Protein AF-0000000075200844 (afdb_homodimer)

pLDDT: mean 88.46, std 10.75, range [43.38, 98.56]

InterPro domains:
  IPR011008 Dimeric alpha-beta barrel [SSF54909] (92-188)

Sequence (386 aa):
MALLTQLVAKPDQVDAVVDIFLATYQRGHKIWMALKHTNSPSKFTVFDAADDRGHIPNEVLQSSPVTQSVKIMKSHSKVAIPNTEKTAGAPVGLVIFFKAKPGKADAVRELISTTIFSFIEEEEKTLLWFGLEYPDTPGLFGVLDFFTDEEGRKFHLAGKAAQAVRAVTDELLAEPADVADVDVVATKITVRVMALLTQLVAKPDQVDAVVDIFLATYQRGHKIWMALKHTNSPSKFTVFDAADDRGHIPNEVLQSSPVTQSVKIMKSHSKVAIPNTEKTAGAPVGLVIFFKAKPGKADAVRELISTTIFSFIEEEEKTLLWFGLEYPDTPGLFGVLDFFTDEEGRKFHLAGKAAQAVRAVTDELLAEPADVADVDVVATKITVRV

Nearest PDB structures (foldseek):
  3mcs-assembly1_A  TM=5.608E-01  e=1.249E-07  Fusobacterium nucleatum subsp. nucleatum ATCC 25586
  4dpo-assembly1_B  TM=8.762E-01  e=3.181E-04  Methanosarcina mazei Go1
  2omo-assembly4_E  TM=8.777E-01  e=7.807E-04  Nitrosomonas europaea
  2gff-assembly1_A  TM=8.403E-01  e=8.800E-04  Yersinia pestis
  8ecx-assembly1_B  TM=8.585E-01  e=1.382E-02  Pseudomonas aeruginosa

Structure (mmCIF, N/CA/C/O backbone):
data_AF-0000000075200844-model_v1
#
loop_
_entity.id
_entity.type
_entity.pdbx_description
1 polymer 'ABM domain-containing protein'
#
loop_
_atom_site.group_PDB
_atom_site.id
_atom_site.type_symbol
_atom_site.label_atom_id
_atom_site.label_alt_id
_atom_site.label_comp_id
_atom_site.label_asym_id
_atom_site.label_entity_id
_atom_site.label_seq_id
_atom_site.pdbx_PDB_ins_code
_atom_site.Cartn_x
_atom_site.Cartn_y
_atom_site.Cartn_z
_atom_site.occupancy
_atom_site.B_iso_or_equiv
_atom_site.auth_seq_id
_atom_site.auth_comp_id
_atom_site.auth_asym_id
_atom_site.auth_atom_id
_atom_site.pdbx_PDB_model_num
ATOM 1 N N . MET A 1 1 ? -5.301 -6.168 2.977 1 67.56 1 MET A N 1
ATOM 2 C CA . MET A 1 1 ? -4.668 -5.418 1.896 1 67.56 1 MET A CA 1
ATOM 3 C C . MET A 1 1 ? -3.154 -5.613 1.911 1 67.56 1 MET A C 1
ATOM 5 O O . MET A 1 1 ? -2.574 -5.926 2.953 1 67.56 1 MET A O 1
ATOM 9 N N . ALA A 1 2 ? -2.645 -5.77 0.598 1 77.31 2 ALA A N 1
ATOM 10 C CA . ALA A 1 2 ? -1.204 -5.965 0.452 1 77.31 2 ALA A CA 1
ATOM 11 C C . ALA A 1 2 ? -0.611 -4.961 -0.53 1 77.31 2 ALA A C 1
ATOM 13 O O . ALA A 1 2 ? -1.345 -4.219 -1.188 1 77.31 2 ALA A O 1
ATOM 14 N N . LEU A 1 3 ? 0.657 -4.777 -0.394 1 81.5 3 LEU A N 1
ATOM 15 C CA . LEU A 1 3 ? 1.402 -3.986 -1.368 1 81.5 3 LEU A CA 1
ATOM 16 C C . LEU A 1 3 ? 2.254 -4.883 -2.26 1 81.5 3 LEU A C 1
ATOM 18 O O . LEU A 1 3 ? 2.881 -5.828 -1.775 1 81.5 3 LEU A O 1
ATOM 22 N N . LEU A 1 4 ? 2.139 -4.691 -3.529 1 84.88 4 LEU A N 1
ATOM 23 C CA . LEU A 1 4 ? 3.062 -5.277 -4.496 1 84.88 4 LEU A CA 1
ATOM 24 C C . LEU A 1 4 ? 3.955 -4.207 -5.113 1 84.88 4 LEU A C 1
ATOM 26 O O . LEU A 1 4 ? 3.461 -3.264 -5.738 1 84.88 4 LEU A O 1
ATOM 30 N N . THR A 1 5 ? 5.309 -4.309 -4.906 1 85.94 5 THR A N 1
ATOM 31 C CA . THR A 1 5 ? 6.277 -3.336 -5.395 1 85.94 5 THR A CA 1
ATOM 32 C C . THR A 1 5 ? 7.199 -3.967 -6.434 1 85.94 5 THR A C 1
ATOM 34 O O . THR A 1 5 ? 7.73 -5.059 -6.223 1 85.94 5 THR A O 1
ATOM 37 N N . GLN A 1 6 ? 7.312 -3.367 -7.59 1 88.38 6 GLN A N 1
ATOM 38 C CA . GLN A 1 6 ? 8.297 -3.756 -8.594 1 88.38 6 GLN A CA 1
ATOM 39 C C . GLN A 1 6 ? 9.445 -2.752 -8.648 1 88.38 6 GLN A C 1
ATOM 41 O O . GLN A 1 6 ? 9.227 -1.543 -8.57 1 88.38 6 GLN A O 1
ATOM 46 N N . LEU A 1 7 ? 10.672 -3.303 -8.641 1 89.12 7 LEU A N 1
ATOM 47 C CA . LEU A 1 7 ? 11.836 -2.43 -8.703 1 89.12 7 LEU A CA 1
ATOM 48 C C . LEU A 1 7 ? 12.914 -3.025 -9.602 1 89.12 7 LEU A C 1
ATOM 50 O O . LEU A 1 7 ? 12.891 -4.223 -9.891 1 89.12 7 LEU A O 1
ATOM 54 N N . VAL A 1 8 ? 13.75 -2.131 -10.203 1 91.88 8 VAL A N 1
ATOM 55 C CA . VAL A 1 8 ? 14.875 -2.523 -11.047 1 91.88 8 VAL A CA 1
ATOM 56 C C . VAL A 1 8 ? 16.188 -1.998 -10.453 1 91.88 8 VAL A C 1
ATOM 58 O O . VAL A 1 8 ? 16.375 -0.786 -10.328 1 91.88 8 VAL A O 1
ATOM 61 N N . ALA A 1 9 ? 17.062 -2.904 -10.055 1 93.12 9 ALA A N 1
ATOM 62 C CA . ALA A 1 9 ? 18.391 -2.541 -9.57 1 93.12 9 ALA A CA 1
ATOM 63 C C . ALA A 1 9 ? 19.266 -2.025 -10.711 1 93.12 9 ALA A C 1
ATOM 65 O O . ALA A 1 9 ? 19.094 -2.436 -11.867 1 93.12 9 ALA A O 1
ATOM 66 N N . LYS A 1 10 ? 20.203 -1.173 -10.391 1 92.19 10 LYS A N 1
ATOM 67 C CA . LYS A 1 10 ? 21.281 -0.935 -11.328 1 92.19 10 LYS A CA 1
ATOM 68 C C . LYS A 1 10 ? 22.047 -2.227 -11.641 1 92.19 10 LYS A C 1
ATOM 70 O O . LYS A 1 10 ? 22.219 -3.072 -10.766 1 92.19 10 LYS A O 1
ATOM 75 N N . PRO A 1 11 ? 22.469 -2.365 -12.906 1 92.88 11 PRO A N 1
ATOM 76 C CA . PRO A 1 11 ? 23.078 -3.633 -13.305 1 92.88 11 PRO A CA 1
ATOM 77 C C . PRO A 1 11 ? 24.219 -4.051 -12.383 1 92.88 11 PRO A C 1
ATOM 79 O O . PRO A 1 11 ? 24.422 -5.246 -12.141 1 92.88 11 PRO A O 1
ATOM 82 N N . ASP A 1 12 ? 24.875 -3.092 -11.789 1 94.38 12 ASP A N 1
ATOM 83 C CA . ASP A 1 12 ? 26.047 -3.408 -10.953 1 94.38 12 ASP A CA 1
ATOM 84 C C . ASP A 1 12 ? 25.656 -3.457 -9.477 1 94.38 12 ASP A C 1
ATOM 86 O O . ASP A 1 12 ? 26.516 -3.648 -8.617 1 94.38 12 ASP A O 1
ATOM 90 N N . GLN A 1 13 ? 24.344 -3.297 -9.203 1 92.94 13 GLN A N 1
ATOM 91 C CA . GLN A 1 13 ? 23.922 -3.203 -7.809 1 92.94 13 GLN A CA 1
ATOM 92 C C . GLN A 1 13 ? 22.938 -4.316 -7.453 1 92.94 13 GLN A C 1
ATOM 94 O O . GLN A 1 13 ? 22.266 -4.25 -6.426 1 92.94 13 GLN A O 1
ATOM 99 N N . VAL A 1 14 ? 22.828 -5.336 -8.273 1 94.62 14 VAL A N 1
ATOM 100 C CA . VAL A 1 14 ? 21.875 -6.422 -8.055 1 94.62 14 VAL A CA 1
ATOM 101 C C . VAL A 1 14 ? 22.172 -7.113 -6.727 1 94.62 14 VAL A C 1
ATOM 103 O O . VAL A 1 14 ? 21.266 -7.328 -5.918 1 94.62 14 VAL A O 1
ATOM 106 N N . ASP A 1 15 ? 23.438 -7.438 -6.434 1 94.44 15 ASP A N 1
ATOM 107 C CA . ASP A 1 15 ? 23.812 -8.125 -5.203 1 94.44 15 ASP A CA 1
ATOM 108 C C . ASP A 1 15 ? 23.547 -7.25 -3.98 1 94.44 15 ASP A C 1
ATOM 110 O O . ASP A 1 15 ? 23.156 -7.758 -2.924 1 94.44 15 ASP A O 1
ATOM 114 N N . ALA A 1 16 ? 23.797 -5.992 -4.152 1 91.62 16 ALA A N 1
ATOM 115 C CA . ALA A 1 16 ? 23.516 -5.074 -3.053 1 91.62 16 ALA A CA 1
ATOM 116 C C . ALA A 1 16 ? 22.047 -5.09 -2.68 1 91.62 16 ALA A C 1
ATOM 118 O O . ALA A 1 16 ? 21.688 -5.086 -1.496 1 91.62 16 ALA A O 1
ATOM 119 N N . VAL A 1 17 ? 21.109 -5.113 -3.691 1 91.31 17 VAL A N 1
ATOM 120 C CA . VAL A 1 17 ? 19.672 -5.152 -3.461 1 91.31 17 VAL A CA 1
ATOM 121 C C . VAL A 1 17 ? 19.297 -6.461 -2.762 1 91.31 17 VAL A C 1
ATOM 123 O O . VAL A 1 17 ? 18.531 -6.457 -1.795 1 91.31 17 VAL A O 1
ATOM 126 N N . VAL A 1 18 ? 19.891 -7.562 -3.168 1 93.06 18 VAL A N 1
ATOM 127 C CA . VAL A 1 18 ? 19.641 -8.859 -2.549 1 93.06 18 VAL A CA 1
ATOM 128 C C . VAL A 1 18 ? 20.078 -8.828 -1.084 1 93.06 18 VAL A C 1
ATOM 130 O O . VAL A 1 18 ? 19.344 -9.289 -0.204 1 93.06 18 VAL A O 1
ATOM 133 N N . ASP A 1 19 ? 21.188 -8.234 -0.78 1 90.12 19 ASP A N 1
ATOM 134 C CA . ASP A 1 19 ? 21.719 -8.141 0.58 1 90.12 19 ASP A CA 1
ATOM 135 C C . ASP A 1 19 ? 20.766 -7.348 1.477 1 90.12 19 ASP A C 1
ATOM 137 O O . ASP A 1 19 ? 20.594 -7.68 2.65 1 90.12 19 ASP A O 1
ATOM 141 N N . ILE A 1 20 ? 20.234 -6.375 0.951 1 86.81 20 ILE A N 1
ATOM 142 C CA . ILE A 1 20 ? 19.312 -5.547 1.723 1 86.81 20 ILE A CA 1
ATOM 143 C C . ILE A 1 20 ? 18.078 -6.359 2.076 1 86.81 20 ILE A C 1
ATOM 145 O O . ILE A 1 20 ? 17.609 -6.32 3.215 1 86.81 20 ILE A O 1
ATOM 149 N N . PHE A 1 21 ? 17.469 -7.113 1.065 1 86.94 21 PHE A N 1
ATOM 150 C CA . PHE A 1 21 ? 16.328 -7.961 1.353 1 86.94 21 PHE A CA 1
ATOM 151 C C . PHE A 1 21 ? 16.656 -8.961 2.455 1 86.94 21 PHE A C 1
ATOM 153 O O . PHE A 1 21 ? 15.867 -9.133 3.396 1 86.94 21 PHE A O 1
ATOM 160 N N . LEU A 1 22 ? 17.828 -9.562 2.426 1 86.56 22 LEU A N 1
ATOM 161 C CA . LEU A 1 22 ? 18.219 -10.594 3.381 1 86.56 22 LEU A CA 1
ATOM 162 C C . LEU A 1 22 ? 18.422 -9.992 4.77 1 86.56 22 LEU A C 1
ATOM 164 O O . LEU A 1 22 ? 18.156 -10.648 5.777 1 86.56 22 LEU A O 1
ATOM 168 N N . ALA A 1 23 ? 18.812 -8.75 4.82 1 80.94 23 ALA A N 1
ATOM 169 C CA . ALA A 1 23 ? 19.062 -8.086 6.098 1 80.94 23 ALA A CA 1
ATOM 170 C C . ALA A 1 23 ? 17.766 -7.625 6.742 1 80.94 23 ALA A C 1
ATOM 172 O O . ALA A 1 23 ? 17.703 -7.41 7.953 1 80.94 23 ALA A O 1
ATOM 173 N N . THR A 1 24 ? 16.625 -7.574 5.938 1 75.44 24 THR A N 1
ATOM 174 C CA . THR A 1 24 ? 15.477 -6.852 6.465 1 75.44 24 THR A CA 1
ATOM 175 C C . THR A 1 24 ? 14.242 -7.746 6.48 1 75.44 24 THR A C 1
ATOM 177 O O . THR A 1 24 ? 13.219 -7.383 7.055 1 75.44 24 THR A O 1
ATOM 180 N N . TYR A 1 25 ? 14.211 -8.945 5.875 1 76.81 25 TYR A N 1
ATOM 181 C CA . TYR A 1 25 ? 13.008 -9.727 5.645 1 76.81 25 TYR A CA 1
ATOM 182 C C . TYR A 1 25 ? 12.383 -10.172 6.961 1 76.81 25 TYR A C 1
ATOM 184 O O . TYR A 1 25 ? 11.188 -10.461 7.027 1 76.81 25 TYR A O 1
ATOM 192 N N . GLN A 1 26 ? 13.047 -10.172 8.094 1 72.12 26 GLN A N 1
ATOM 193 C CA . GLN A 1 26 ? 12.539 -10.703 9.359 1 72.12 26 GLN A CA 1
ATOM 194 C C . GLN A 1 26 ? 11.875 -9.609 10.18 1 72.12 26 GLN A C 1
ATOM 196 O O . GLN A 1 26 ? 11.289 -9.883 11.234 1 72.12 26 GLN A O 1
ATOM 201 N N . ARG A 1 27 ? 11.828 -8.492 9.711 1 63.5 27 ARG A N 1
ATOM 202 C CA . ARG A 1 27 ? 11.367 -7.379 10.531 1 63.5 27 ARG A CA 1
ATOM 203 C C . ARG A 1 27 ? 9.867 -7.172 10.383 1 63.5 27 ARG A C 1
ATOM 205 O O . ARG A 1 27 ? 9.367 -7.004 9.266 1 63.5 27 ARG A O 1
ATOM 212 N N . GLY A 1 28 ? 9.195 -7.262 11.523 1 63.88 28 GLY A N 1
ATOM 213 C CA . GLY A 1 28 ? 7.859 -6.746 11.773 1 63.88 28 GLY A CA 1
ATOM 214 C C . GLY A 1 28 ? 6.863 -7.133 10.695 1 63.88 28 GLY A C 1
ATOM 215 O O . GLY A 1 28 ? 5.762 -6.578 10.633 1 63.88 28 GLY A O 1
ATOM 216 N N . HIS A 1 29 ? 7.191 -7.953 9.703 1 70.62 29 HIS A N 1
ATOM 217 C CA . HIS A 1 29 ? 6.258 -8.336 8.648 1 70.62 29 HIS A CA 1
ATOM 218 C C . HIS A 1 29 ? 5.445 -9.562 9.055 1 70.62 29 HIS A C 1
ATOM 220 O O . HIS A 1 29 ? 5.973 -10.484 9.695 1 70.62 29 HIS A O 1
ATOM 226 N N . LYS A 1 30 ? 4.215 -9.5 8.695 1 74.12 30 LYS A N 1
ATOM 227 C CA . LYS A 1 30 ? 3.422 -10.711 8.891 1 74.12 30 LYS A CA 1
ATOM 228 C C . LYS A 1 30 ? 3.561 -11.648 7.691 1 74.12 30 LYS A C 1
ATOM 230 O O . LYS A 1 30 ? 3.805 -12.852 7.859 1 74.12 30 LYS A O 1
ATOM 235 N N . ILE A 1 31 ? 3.365 -11.047 6.48 1 78.25 31 ILE A N 1
ATOM 236 C CA . ILE A 1 31 ? 3.67 -11.727 5.227 1 78.25 31 ILE A CA 1
ATOM 237 C C . ILE A 1 31 ? 4.543 -10.828 4.352 1 78.25 31 ILE A C 1
ATOM 239 O O . ILE A 1 31 ? 4.176 -9.688 4.062 1 78.25 31 ILE A O 1
ATOM 243 N N . TRP A 1 32 ? 5.707 -11.273 4.027 1 84.5 32 TRP A N 1
ATOM 244 C CA . TRP A 1 32 ? 6.656 -10.539 3.195 1 84.5 32 TRP A CA 1
ATOM 245 C C . TRP A 1 32 ? 7.445 -11.484 2.297 1 84.5 32 TRP A C 1
ATOM 247 O O . TRP A 1 32 ? 7.879 -12.547 2.74 1 84.5 32 TRP A O 1
ATOM 257 N N . MET A 1 33 ? 7.52 -11.086 0.945 1 88.5 33 MET A N 1
ATOM 258 C CA . MET A 1 33 ? 8.281 -11.875 -0.023 1 88.5 33 MET A CA 1
ATOM 259 C C . MET A 1 33 ? 9.07 -10.961 -0.96 1 88.5 33 MET A C 1
ATOM 261 O O . MET A 1 33 ? 8.523 -10 -1.505 1 88.5 33 MET A O 1
ATOM 265 N N . ALA A 1 34 ? 10.383 -11.258 -1.075 1 92.12 34 ALA A N 1
ATOM 266 C CA . ALA A 1 34 ? 11.227 -10.633 -2.096 1 92.12 34 ALA A CA 1
ATOM 267 C C . ALA A 1 34 ? 11.578 -11.625 -3.199 1 92.12 34 ALA A C 1
ATOM 269 O O . ALA A 1 34 ? 12.117 -12.703 -2.928 1 92.12 34 ALA A O 1
ATOM 270 N N . LEU A 1 35 ? 11.219 -11.258 -4.461 1 93.5 35 LEU A N 1
ATOM 271 C CA . LEU A 1 35 ? 11.32 -12.141 -5.617 1 93.5 35 LEU A CA 1
ATOM 272 C C . LEU A 1 35 ? 12.242 -11.555 -6.68 1 93.5 35 LEU A C 1
ATOM 274 O O . LEU A 1 35 ? 12.07 -10.398 -7.078 1 93.5 35 LEU A O 1
ATOM 278 N N . LYS A 1 36 ? 13.258 -12.336 -7.102 1 95.44 36 LYS A N 1
ATOM 279 C CA . LYS A 1 36 ? 14.133 -11.953 -8.211 1 95.44 36 LYS A CA 1
ATOM 280 C C . LYS A 1 36 ? 13.68 -12.594 -9.516 1 95.44 36 LYS A C 1
ATOM 282 O O . LYS A 1 36 ? 13.531 -13.812 -9.594 1 95.44 36 LYS A O 1
ATOM 287 N N . HIS A 1 37 ? 13.461 -11.758 -10.578 1 95 37 HIS A N 1
ATOM 288 C CA . HIS A 1 37 ? 13.047 -12.289 -11.867 1 95 37 HIS A CA 1
ATOM 289 C C . HIS A 1 37 ? 14.195 -13.008 -12.57 1 95 37 HIS A C 1
ATOM 291 O O . HIS A 1 37 ? 15.297 -12.461 -12.688 1 95 37 HIS A O 1
ATOM 297 N N . THR A 1 38 ? 13.922 -14.195 -13.039 1 91.94 38 THR A N 1
ATOM 298 C CA . THR A 1 38 ? 15 -15.008 -13.602 1 91.94 38 THR A CA 1
ATOM 299 C C . THR A 1 38 ? 15.297 -14.602 -15.039 1 91.94 38 THR A C 1
ATOM 301 O O . THR A 1 38 ? 16.422 -14.734 -15.508 1 91.94 38 THR A O 1
ATOM 304 N N . ASN A 1 39 ? 14.352 -14.023 -15.68 1 87.88 39 ASN A N 1
ATOM 305 C CA . ASN A 1 39 ? 14.547 -13.625 -17.078 1 87.88 39 ASN A CA 1
ATOM 306 C C . ASN A 1 39 ? 14.984 -12.164 -17.172 1 87.88 39 ASN A C 1
ATOM 308 O O . ASN A 1 39 ? 15.383 -11.703 -18.25 1 87.88 39 ASN A O 1
ATOM 312 N N . SER A 1 40 ? 14.891 -11.398 -16.156 1 88.69 40 SER A N 1
ATOM 313 C CA . SER A 1 40 ? 15.375 -10.031 -16 1 88.69 40 SER A CA 1
ATOM 314 C C . SER A 1 40 ? 16.094 -9.852 -14.664 1 88.69 40 SER A C 1
ATOM 316 O O . SER A 1 40 ? 15.516 -9.336 -13.711 1 88.69 40 SER A O 1
ATOM 318 N N . PRO A 1 41 ? 17.328 -10.195 -14.586 1 87.94 41 PRO A N 1
ATOM 319 C CA . PRO A 1 41 ? 17.984 -10.422 -13.297 1 87.94 41 PRO A CA 1
ATOM 320 C C . PRO A 1 41 ? 18.078 -9.156 -12.453 1 87.94 41 PRO A C 1
ATOM 322 O O . PRO A 1 41 ? 18.344 -9.227 -11.25 1 87.94 41 PRO A O 1
ATOM 325 N N . SER A 1 42 ? 17.875 -7.949 -13.055 1 92.88 42 SER A N 1
ATOM 326 C CA . SER A 1 42 ? 17.891 -6.73 -12.25 1 92.88 42 SER A CA 1
ATOM 327 C C . SER A 1 42 ? 16.516 -6.391 -11.719 1 92.88 42 SER A C 1
ATOM 329 O O . SER A 1 42 ? 16.359 -5.484 -10.891 1 92.88 42 SER A O 1
ATOM 331 N N . LYS A 1 43 ? 15.492 -7.129 -12.18 1 93.81 43 LYS A N 1
ATOM 332 C CA . LYS A 1 43 ? 14.117 -6.824 -11.805 1 93.81 43 LYS A CA 1
ATOM 333 C C . LYS A 1 43 ? 13.68 -7.645 -10.594 1 93.81 43 LYS A C 1
ATOM 335 O O . LYS A 1 43 ? 13.977 -8.836 -10.508 1 93.81 43 LYS A O 1
ATOM 340 N N . PHE A 1 44 ? 13.008 -6.961 -9.633 1 93.19 44 PHE A N 1
ATOM 341 C CA . PHE A 1 44 ? 12.492 -7.59 -8.422 1 93.19 44 PHE A CA 1
ATOM 342 C C . PHE A 1 44 ? 11.016 -7.262 -8.227 1 93.19 44 PHE A C 1
ATOM 344 O O . PHE A 1 44 ? 10.547 -6.207 -8.664 1 93.19 44 PHE A O 1
ATOM 351 N N . THR A 1 45 ? 10.242 -8.156 -7.594 1 92.25 45 THR A N 1
ATOM 352 C CA . THR A 1 45 ? 8.906 -7.953 -7.047 1 92.25 45 THR A CA 1
ATOM 353 C C . THR A 1 45 ? 8.898 -8.203 -5.543 1 92.25 45 THR A C 1
ATOM 355 O O . THR A 1 45 ? 9.438 -9.203 -5.07 1 92.25 45 THR A O 1
ATOM 358 N N . VAL A 1 46 ? 8.406 -7.297 -4.777 1 88.31 46 VAL A N 1
ATOM 359 C CA . VAL A 1 46 ? 8.234 -7.453 -3.338 1 88.31 46 VAL A CA 1
ATOM 360 C C . VAL A 1 46 ? 6.746 -7.461 -2.992 1 88.31 46 VAL A C 1
ATOM 362 O O . VAL A 1 46 ? 5.996 -6.578 -3.422 1 88.31 46 VAL A O 1
ATOM 365 N N . PHE A 1 47 ? 6.289 -8.508 -2.346 1 86.25 47 PHE A N 1
ATOM 366 C CA . PHE A 1 47 ? 4.938 -8.633 -1.816 1 86.25 47 PHE A CA 1
ATOM 367 C C . PHE A 1 47 ? 4.934 -8.469 -0.301 1 86.25 47 PHE A C 1
ATOM 369 O O . PHE A 1 47 ? 5.621 -9.203 0.412 1 86.25 47 PHE A O 1
ATOM 376 N N . ASP A 1 48 ? 4.211 -7.484 0.216 1 82.94 48 ASP A N 1
ATOM 377 C CA . ASP A 1 48 ? 4.137 -7.152 1.637 1 82.94 48 ASP A CA 1
ATOM 378 C C . ASP A 1 48 ? 2.684 -7.039 2.098 1 82.94 48 ASP A C 1
ATOM 380 O O . ASP A 1 48 ? 1.99 -6.086 1.747 1 82.94 48 ASP A O 1
ATOM 384 N N . ALA A 1 49 ? 2.223 -8.102 2.771 1 73.25 49 ALA A N 1
ATOM 385 C CA . ALA A 1 49 ? 0.837 -8.133 3.234 1 73.25 49 ALA A CA 1
ATOM 386 C C . ALA A 1 49 ? 0.765 -8.023 4.754 1 73.25 49 ALA A C 1
ATOM 388 O O . ALA A 1 49 ? 1.52 -8.688 5.469 1 73.25 49 ALA A O 1
ATOM 389 N N . ALA A 1 50 ? 0.332 -6.934 5.285 1 59.53 50 ALA A N 1
ATOM 390 C CA . ALA A 1 50 ? 0.066 -6.82 6.715 1 59.53 50 ALA A CA 1
ATOM 391 C C . ALA A 1 50 ? -1.107 -7.703 7.129 1 59.53 50 ALA A C 1
ATOM 393 O O . ALA A 1 50 ? -1.941 -8.07 6.293 1 59.53 50 ALA A O 1
ATOM 394 N N . ASP A 1 51 ? -0.895 -8.555 8.289 1 51 51 ASP A N 1
ATOM 395 C CA . ASP A 1 51 ? -2.088 -9.219 8.797 1 51 51 ASP A CA 1
ATOM 396 C C . ASP A 1 51 ? -3.346 -8.422 8.477 1 51 51 ASP A C 1
ATOM 398 O O . ASP A 1 51 ? -3.26 -7.293 7.984 1 51 51 ASP A O 1
ATOM 402 N N . ASP A 1 52 ? -4.406 -9.086 9.07 1 46.81 52 ASP A N 1
ATOM 403 C CA . ASP A 1 52 ? -5.762 -8.539 9.062 1 46.81 52 ASP A CA 1
ATOM 404 C C . ASP A 1 52 ? -5.754 -7.047 9.383 1 46.81 52 ASP A C 1
ATOM 406 O O . ASP A 1 52 ? -5.641 -6.656 10.547 1 46.81 52 ASP A O 1
ATOM 410 N N . ARG A 1 53 ? -4.953 -6.324 8.664 1 43.38 53 ARG A N 1
ATOM 411 C CA . ARG A 1 53 ? -5.332 -4.93 8.875 1 43.38 53 ARG A CA 1
ATOM 412 C C . ARG A 1 53 ? -6.82 -4.805 9.188 1 43.38 53 ARG A C 1
ATOM 414 O O . ARG A 1 53 ? -7.605 -5.691 8.844 1 43.38 53 ARG A O 1
ATOM 421 N N . GLY A 1 54 ? -7.012 -4.332 10.336 1 50.47 54 GLY A N 1
ATOM 422 C CA . GLY A 1 54 ? -8.406 -4 10.602 1 50.47 54 GLY A CA 1
ATOM 423 C C . GLY A 1 54 ? -9.258 -3.984 9.344 1 50.47 54 GLY A C 1
ATOM 424 O O . GLY A 1 54 ? -9.609 -2.916 8.844 1 50.47 54 GLY A O 1
ATOM 425 N N . HIS A 1 55 ? -9.117 -5.133 8.797 1 58.12 55 HIS A N 1
ATOM 426 C CA . HIS A 1 55 ? -10.062 -5.309 7.695 1 58.12 55 HIS A CA 1
ATOM 427 C C . HIS A 1 55 ? -11.453 -4.801 8.078 1 58.12 55 HIS A C 1
ATOM 429 O O . HIS A 1 55 ? -12.039 -5.262 9.062 1 58.12 55 HIS A O 1
ATOM 435 N N . ILE A 1 56 ? -11.609 -3.586 7.684 1 67.88 56 ILE A N 1
ATOM 436 C CA . ILE A 1 56 ? -13 -3.145 7.777 1 67.88 56 ILE A CA 1
ATOM 437 C C . ILE A 1 56 ? -13.859 -3.967 6.824 1 67.88 56 ILE A C 1
ATOM 439 O O . ILE A 1 56 ? -13.672 -3.928 5.605 1 67.88 56 ILE A O 1
ATOM 443 N N . PRO A 1 57 ? -14.68 -4.82 7.461 1 72.69 57 PRO A N 1
ATOM 444 C CA . PRO A 1 57 ? -15.531 -5.633 6.586 1 72.69 57 PRO A CA 1
ATOM 445 C C . PRO A 1 57 ? -16.344 -4.789 5.598 1 72.69 57 PRO A C 1
ATOM 447 O O . PRO A 1 57 ? -16.812 -3.709 5.949 1 72.69 57 PRO A O 1
ATOM 450 N N . ASN A 1 58 ? -16.562 -5.289 4.395 1 73.44 58 ASN A N 1
ATOM 451 C CA . ASN A 1 58 ? -17.312 -4.59 3.359 1 73.44 58 ASN A CA 1
ATOM 452 C C . ASN A 1 58 ? -18.766 -4.332 3.789 1 73.44 58 ASN A C 1
ATOM 454 O O . ASN A 1 58 ? -19.375 -3.367 3.338 1 73.44 58 ASN A O 1
ATOM 458 N N . GLU A 1 59 ? -19.266 -5.148 4.711 1 82 59 GLU A N 1
ATOM 459 C CA . GLU A 1 59 ? -20.656 -5.066 5.141 1 82 59 GLU A CA 1
ATOM 460 C C . GLU A 1 59 ? -20.938 -3.732 5.824 1 82 59 GLU A C 1
ATOM 462 O O . GLU A 1 59 ? -22.094 -3.283 5.859 1 82 59 GLU A O 1
ATOM 467 N N . VAL A 1 60 ? -19.875 -3.084 6.293 1 86.25 60 VAL A N 1
ATOM 468 C CA . VAL A 1 60 ? -20.109 -1.843 7.023 1 86.25 60 VAL A CA 1
ATOM 469 C C . VAL A 1 60 ? -19.766 -0.647 6.141 1 86.25 60 VAL A C 1
ATOM 471 O O . VAL A 1 60 ? -19.891 0.504 6.562 1 86.25 60 VAL A O 1
ATOM 474 N N . LEU A 1 61 ? -19.266 -0.905 4.965 1 85.56 61 LEU A N 1
ATOM 475 C CA . LEU A 1 61 ? -18.812 0.152 4.07 1 85.56 61 LEU A CA 1
ATOM 476 C C . LEU A 1 61 ? -19.828 0.408 2.961 1 85.56 61 LEU A C 1
ATOM 478 O O . LEU A 1 61 ? -20.531 -0.508 2.539 1 85.56 61 LEU A O 1
ATOM 482 N N . GLN A 1 62 ? -19.922 1.651 2.523 1 85.62 62 GLN A N 1
ATOM 483 C CA . GLN A 1 62 ? -20.797 2.043 1.416 1 85.62 62 GLN A CA 1
ATOM 484 C C . GLN A 1 62 ? -20.219 1.566 0.081 1 85.62 62 GLN A C 1
ATOM 486 O O . GLN A 1 62 ? -20.984 1.331 -0.868 1 85.62 62 GLN A O 1
ATOM 491 N N . SER A 1 63 ? -18.875 1.507 -0.039 1 78.88 63 SER A N 1
ATOM 492 C CA . SER A 1 63 ? -18.141 1.073 -1.215 1 78.88 63 SER A CA 1
ATOM 493 C C . SER A 1 63 ? -16.766 0.533 -0.831 1 78.88 63 SER A C 1
ATOM 495 O O . SER A 1 63 ? -16.312 0.72 0.301 1 78.88 63 SER A O 1
ATOM 497 N N . SER A 1 64 ? -16.125 -0.145 -1.737 1 74.62 64 SER A N 1
ATOM 498 C CA . SER A 1 64 ? -14.781 -0.65 -1.49 1 74.62 64 SER A CA 1
ATOM 499 C C . SER A 1 64 ? -13.805 0.488 -1.198 1 74.62 64 SER A C 1
ATOM 501 O O . SER A 1 64 ? -13.852 1.533 -1.851 1 74.62 64 SER A O 1
ATOM 503 N N . PRO A 1 65 ? -12.977 0.311 -0.143 1 77.94 65 PRO A N 1
ATOM 504 C CA . PRO A 1 65 ? -11.977 1.338 0.146 1 77.94 65 PRO A CA 1
ATOM 505 C C . PRO A 1 65 ? -11.047 1.607 -1.037 1 77.94 65 PRO A C 1
ATOM 507 O O . PRO A 1 65 ? -10.773 0.702 -1.829 1 77.94 65 PRO A O 1
ATOM 510 N N . VAL A 1 66 ? -10.664 2.848 -1.206 1 78.31 66 VAL A N 1
ATOM 511 C CA . VAL A 1 66 ? -9.656 3.244 -2.18 1 78.31 66 VAL A CA 1
ATOM 512 C C . VAL A 1 66 ? -8.305 3.412 -1.483 1 78.31 66 VAL A C 1
ATOM 514 O O . VAL A 1 66 ? -8.156 4.266 -0.607 1 78.31 66 VAL A O 1
ATOM 517 N N . THR A 1 67 ? -7.34 2.506 -1.787 1 80.81 67 THR A N 1
ATOM 518 C CA . THR A 1 67 ? -6.016 2.545 -1.18 1 80.81 67 THR A CA 1
ATOM 519 C C . THR A 1 67 ? -4.961 2.939 -2.209 1 80.81 67 THR A C 1
ATOM 521 O O . THR A 1 67 ? -4.977 2.451 -3.34 1 80.81 67 THR A O 1
ATOM 524 N N . GLN A 1 68 ? -4.09 3.908 -1.856 1 77.62 68 GLN A N 1
ATOM 525 C CA . GLN A 1 68 ? -2.977 4.344 -2.693 1 77.62 68 GLN A CA 1
ATOM 526 C C . GLN A 1 68 ? -1.65 4.238 -1.944 1 77.62 68 GLN A C 1
ATOM 528 O O . GLN A 1 68 ? -1.586 4.516 -0.745 1 77.62 68 GLN A O 1
ATOM 533 N N . SER A 1 69 ? -0.673 3.793 -2.709 1 77.69 69 SER A N 1
ATOM 534 C CA . SER A 1 69 ? 0.685 3.896 -2.186 1 77.69 69 SER A CA 1
ATOM 535 C C . SER A 1 69 ? 1.172 5.344 -2.195 1 77.69 69 SER A C 1
ATOM 537 O O . SER A 1 69 ? 0.916 6.082 -3.146 1 77.69 69 SER A O 1
ATOM 539 N N . VAL A 1 70 ? 1.87 5.695 -1.002 1 82.19 70 VAL A N 1
ATOM 540 C CA . VAL A 1 70 ? 2.398 7.051 -0.938 1 82.19 70 VAL A CA 1
ATOM 541 C C . VAL A 1 70 ? 3.855 7.02 -0.482 1 82.19 70 VAL A C 1
ATOM 543 O O . VAL A 1 70 ? 4.25 6.148 0.298 1 82.19 70 VAL A O 1
ATOM 546 N N . LYS A 1 71 ? 4.625 7.832 -1.079 1 81.12 71 LYS A N 1
ATOM 547 C CA . LYS A 1 71 ? 5.992 8.102 -0.648 1 81.12 71 LYS A CA 1
ATOM 548 C C . LYS A 1 71 ? 6.035 9.227 0.379 1 81.12 71 LYS A C 1
ATOM 550 O O . LYS A 1 71 ? 5.48 10.305 0.15 1 81.12 71 LYS A O 1
ATOM 555 N N . ILE A 1 72 ? 6.629 8.984 1.551 1 84.19 72 ILE A N 1
ATOM 556 C CA . ILE A 1 72 ? 6.895 10.055 2.504 1 84.19 72 ILE A CA 1
ATOM 557 C C . ILE A 1 72 ? 8.133 10.836 2.068 1 84.19 72 ILE A C 1
ATOM 559 O O . ILE A 1 72 ? 9.258 10.352 2.191 1 84.19 72 ILE A O 1
ATOM 563 N N . MET A 1 73 ? 7.879 12.062 1.557 1 86.44 73 MET A N 1
ATOM 564 C CA . MET A 1 73 ? 8.984 12.883 1.081 1 86.44 73 MET A CA 1
ATOM 565 C C . MET A 1 73 ? 9.719 13.539 2.248 1 86.44 73 MET A C 1
ATOM 567 O O . MET A 1 73 ? 10.945 13.695 2.205 1 86.44 73 MET A O 1
ATOM 571 N N . LYS A 1 74 ? 8.984 14.023 3.229 1 87 74 LYS A N 1
ATOM 572 C CA . LYS A 1 74 ? 9.445 14.695 4.445 1 87 74 LYS A CA 1
ATOM 573 C C . LYS A 1 74 ? 8.477 14.453 5.602 1 87 74 LYS A C 1
ATOM 575 O O . LYS A 1 74 ? 7.277 14.258 5.383 1 87 74 LYS A O 1
ATOM 580 N N . SER A 1 75 ? 9.086 14.398 6.812 1 89.69 75 SER A N 1
ATOM 581 C CA . SER A 1 75 ? 8.219 14.273 7.98 1 89.69 75 SER A CA 1
ATOM 582 C C . SER A 1 75 ? 8.766 15.07 9.156 1 89.69 75 SER A C 1
ATOM 584 O O . SER A 1 75 ? 9.945 15.43 9.18 1 89.69 75 SER A O 1
ATOM 586 N N . HIS A 1 76 ? 7.828 15.453 10.016 1 89.38 76 HIS A N 1
ATOM 587 C CA . HIS A 1 76 ? 8.094 16.156 11.258 1 89.38 76 HIS A CA 1
ATOM 588 C C . HIS A 1 76 ? 7.309 15.562 12.422 1 89.38 76 HIS A C 1
ATOM 590 O O . HIS A 1 76 ? 6.129 15.234 12.273 1 89.38 76 HIS A O 1
ATOM 596 N N . SER A 1 77 ? 8.039 15.367 13.586 1 89.06 77 SER A N 1
ATOM 597 C CA . SER A 1 77 ? 7.348 14.828 14.75 1 89.06 77 SER A CA 1
ATOM 598 C C . SER A 1 77 ? 7.91 15.406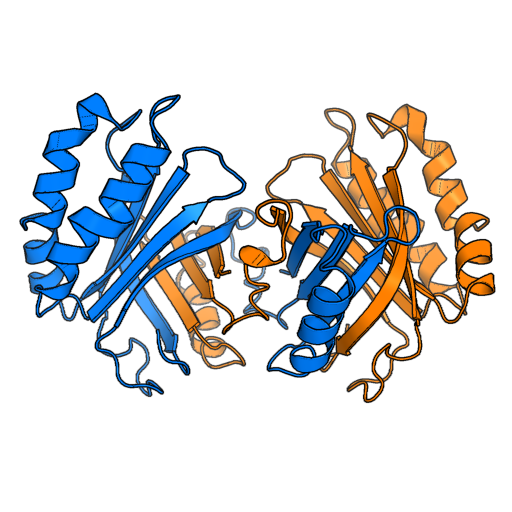 16.047 1 89.06 77 SER A C 1
ATOM 600 O O . SER A 1 77 ? 9.125 15.492 16.219 1 89.06 77 SER A O 1
ATOM 602 N N . LYS A 1 78 ? 6.984 15.797 16.906 1 86.31 78 LYS A N 1
ATOM 603 C CA . LYS A 1 78 ? 7.305 16.172 18.281 1 86.31 78 LYS A CA 1
ATOM 604 C C . LYS A 1 78 ? 6.711 15.172 19.266 1 86.31 78 LYS A C 1
ATOM 606 O O . LYS A 1 78 ? 6.672 15.43 20.469 1 86.31 78 LYS A O 1
ATOM 611 N N . VAL A 1 79 ? 6.203 14.094 18.672 1 82.25 79 VAL A N 1
ATOM 612 C CA . VAL A 1 79 ? 5.527 13.086 19.469 1 82.25 79 VAL A CA 1
ATOM 613 C C . VAL A 1 79 ? 6.562 12.172 20.125 1 82.25 79 VAL A C 1
ATOM 615 O O . VAL A 1 79 ? 7.559 11.805 19.5 1 82.25 79 VAL A O 1
ATOM 618 N N . ALA A 1 80 ? 6.219 11.789 21.406 1 76.75 80 ALA A N 1
ATOM 619 C CA . ALA A 1 80 ? 7.074 10.828 22.094 1 76.75 80 ALA A CA 1
ATOM 620 C C . ALA A 1 80 ? 6.992 9.453 21.453 1 76.75 80 ALA A C 1
ATOM 622 O O . ALA A 1 80 ? 5.914 9.016 21.031 1 76.75 80 ALA A O 1
ATOM 623 N N . ILE A 1 81 ? 8.062 8.773 21.344 1 72.81 81 ILE A N 1
ATOM 624 C CA . ILE A 1 81 ? 8.141 7.438 20.766 1 72.81 81 ILE A CA 1
ATOM 625 C C . ILE A 1 81 ? 8.625 6.449 21.828 1 72.81 81 ILE A C 1
ATOM 627 O O . ILE A 1 81 ? 9.68 6.648 22.438 1 72.81 81 ILE A O 1
ATOM 631 N N . PRO A 1 82 ? 7.953 5.398 22.062 1 72 82 PRO A N 1
ATOM 632 C CA . PRO A 1 82 ? 6.617 5.051 21.578 1 72 82 PRO A CA 1
ATOM 633 C C . PRO A 1 82 ? 5.516 5.883 22.234 1 72 82 PRO A C 1
ATOM 635 O O . PRO A 1 82 ? 5.672 6.328 23.375 1 72 82 PRO A O 1
ATOM 638 N N . ASN A 1 83 ? 4.48 6.145 21.312 1 75 83 ASN A N 1
ATOM 639 C CA . ASN A 1 83 ? 3.369 6.855 21.938 1 75 83 ASN A CA 1
ATOM 640 C C . ASN A 1 83 ? 2.488 5.914 22.75 1 75 83 ASN A C 1
ATOM 642 O O . ASN A 1 83 ? 2.332 4.742 22.391 1 75 83 ASN A O 1
ATOM 646 N N . 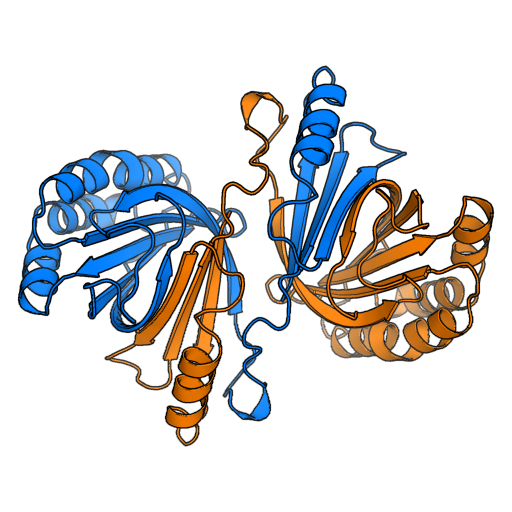THR A 1 84 ? 1.931 6.34 23.844 1 71.81 84 THR A N 1
ATOM 647 C CA . THR A 1 84 ? 1.11 5.512 24.719 1 71.81 84 THR A CA 1
ATOM 648 C C . THR A 1 84 ? -0.351 5.949 24.656 1 71.81 84 THR A C 1
ATOM 650 O O . THR A 1 84 ? -1.241 5.211 25.094 1 71.81 84 THR A O 1
ATOM 653 N N . GLU A 1 85 ? -0.55 7.105 24.094 1 81.75 85 GLU A N 1
ATOM 654 C CA . GLU A 1 85 ? -1.913 7.625 24.047 1 81.75 85 GLU A CA 1
ATOM 655 C C . GLU A 1 85 ? -2.551 7.387 22.688 1 81.75 85 GLU A C 1
ATOM 657 O O . GLU A 1 85 ? -1.858 7.363 21.672 1 81.75 85 GLU A O 1
ATOM 662 N N . LYS A 1 86 ? -3.854 7.348 22.688 1 86.94 86 LYS A N 1
ATOM 663 C CA . LYS A 1 86 ? -4.664 7.008 21.516 1 86.94 86 LYS A CA 1
ATOM 664 C C . LYS A 1 86 ? -4.426 7.996 20.375 1 86.94 86 LYS A C 1
ATOM 666 O O . LYS A 1 86 ? -4.449 7.613 19.203 1 86.94 86 LYS A O 1
ATOM 671 N N . THR A 1 87 ? -4.23 9.273 20.688 1 92.19 87 THR A N 1
ATOM 672 C CA . THR A 1 87 ? -4.074 10.266 19.625 1 92.19 87 THR A CA 1
ATOM 673 C C . THR A 1 87 ? -2.664 10.844 19.625 1 92.19 87 THR A C 1
ATOM 675 O O . THR A 1 87 ? -2.371 11.789 18.891 1 92.19 87 THR A O 1
ATOM 678 N N . ALA A 1 88 ? -1.792 10.367 20.5 1 87.62 88 ALA A N 1
ATOM 679 C CA . ALA A 1 88 ? -0.404 10.812 20.625 1 87.62 88 ALA A CA 1
ATOM 680 C C . ALA A 1 88 ? -0.325 12.312 20.875 1 87.62 88 ALA A C 1
ATOM 682 O O . ALA A 1 88 ? 0.573 12.984 20.359 1 87.62 88 ALA A O 1
ATOM 683 N N . GLY A 1 89 ? -1.351 12.906 21.547 1 91 89 GLY A N 1
ATOM 684 C CA . GLY A 1 89 ? -1.361 14.312 21.891 1 91 89 GLY A CA 1
ATOM 685 C C . GLY A 1 89 ? -1.855 15.203 20.766 1 91 89 GLY A C 1
ATOM 686 O O . GLY A 1 89 ? -1.882 16.438 20.906 1 91 89 GLY A O 1
ATOM 687 N N . ALA A 1 90 ? -2.24 14.656 19.625 1 94 90 ALA A N 1
ATOM 688 C CA . ALA A 1 90 ? -2.709 15.398 18.453 1 94 90 ALA A CA 1
ATOM 689 C C . ALA A 1 90 ? -4.078 14.906 18 1 94 90 ALA A C 1
ATOM 691 O O . ALA A 1 90 ? -4.184 14.164 17.016 1 94 90 ALA A O 1
ATOM 692 N N . PRO A 1 91 ? -5.195 15.398 18.578 1 96.19 91 PRO A N 1
ATOM 693 C CA . PRO A 1 91 ? -6.531 14.836 18.344 1 96.19 91 PRO A CA 1
ATOM 694 C C . PRO A 1 91 ? -7.18 15.359 17.062 1 96.19 91 PRO A C 1
ATOM 696 O O . PRO A 1 91 ? -8.195 14.82 16.625 1 96.19 91 PRO A O 1
ATOM 699 N N . VAL A 1 92 ? -6.641 16.422 16.453 1 97.5 92 VAL A N 1
ATOM 700 C CA . VAL A 1 92 ? -7.242 16.984 15.242 1 97.5 92 VAL A CA 1
ATOM 701 C C . VAL A 1 92 ? -6.176 17.141 14.156 1 97.5 92 VAL A C 1
ATOM 703 O O . VAL A 1 92 ? -4.984 17.219 14.461 1 97.5 92 VAL A O 1
ATOM 706 N N . GLY A 1 93 ? -6.68 17.141 12.883 1 97.75 93 GLY A N 1
ATOM 707 C CA . GLY A 1 93 ? -5.734 17.25 11.781 1 97.75 93 GLY A CA 1
ATOM 708 C C . GLY A 1 93 ? -6.375 17.703 10.484 1 97.75 93 GLY A C 1
ATOM 709 O O . GLY A 1 93 ? -7.512 18.172 10.484 1 97.75 93 GLY A O 1
ATOM 710 N N . LEU A 1 94 ? -5.57 17.703 9.469 1 97.25 94 LEU A N 1
ATOM 711 C CA . LEU A 1 94 ? -5.969 18 8.102 1 97.25 94 LEU A CA 1
ATOM 712 C C . LEU A 1 94 ? -5.465 16.906 7.148 1 97.25 94 LEU A C 1
ATOM 714 O O . LEU A 1 94 ? -4.352 16.406 7.312 1 97.25 94 LEU A O 1
ATOM 718 N N . VAL A 1 95 ? -6.332 16.531 6.203 1 96.25 95 VAL A N 1
ATOM 719 C CA . VAL A 1 95 ? -5.938 15.789 5.008 1 96.25 95 VAL A CA 1
ATOM 720 C C . VAL A 1 95 ? -6.027 16.703 3.783 1 96.25 95 VAL A C 1
ATOM 722 O O . VAL A 1 95 ? -7.094 17.234 3.479 1 96.25 95 VAL A O 1
ATOM 725 N N . ILE A 1 96 ? -4.883 16.891 3.066 1 96.62 96 ILE A N 1
ATOM 726 C CA . ILE A 1 96 ? -4.832 17.844 1.96 1 96.62 96 ILE A CA 1
ATOM 727 C C . ILE A 1 96 ? -4.293 17.141 0.711 1 96.62 96 ILE A C 1
ATOM 729 O O . ILE A 1 96 ? -3.328 16.375 0.786 1 96.62 96 ILE A O 1
ATOM 733 N N . PHE A 1 97 ? -4.941 17.391 -0.405 1 96.19 97 PHE A N 1
ATOM 734 C CA . PHE A 1 97 ? -4.473 16.891 -1.692 1 96.19 97 PHE A CA 1
ATOM 735 C C . PHE A 1 97 ? -4.125 18.047 -2.625 1 96.19 97 PHE A C 1
ATOM 737 O O . PHE A 1 97 ? -4.836 19.047 -2.672 1 96.19 97 PHE A O 1
ATOM 744 N N . PHE A 1 98 ? -2.971 17.875 -3.385 1 96.81 98 PHE A N 1
ATOM 745 C CA . PHE A 1 98 ? -2.502 18.828 -4.398 1 96.81 98 PHE A CA 1
ATOM 746 C C . PHE A 1 98 ? -2.395 18.141 -5.758 1 96.81 98 PHE A C 1
ATOM 748 O O . PHE A 1 98 ? -1.735 17.109 -5.891 1 96.81 98 PHE A O 1
ATOM 755 N N . LYS A 1 99 ? -3.035 18.734 -6.75 1 96.44 99 LYS A N 1
ATOM 756 C CA . LYS A 1 99 ? -2.867 18.297 -8.133 1 96.44 99 LYS A CA 1
ATOM 757 C C . LYS A 1 99 ? -2.051 19.297 -8.938 1 96.44 99 LYS A C 1
ATOM 759 O O . LYS A 1 99 ? -2.512 20.422 -9.188 1 96.44 99 LYS A O 1
ATOM 764 N N . ALA A 1 100 ? -0.883 18.844 -9.344 1 98.25 100 ALA A N 1
ATOM 765 C CA . ALA A 1 100 ? 0.012 19.719 -10.094 1 98.25 100 ALA A CA 1
ATOM 766 C C . ALA A 1 100 ? -0.48 19.906 -11.523 1 98.25 100 ALA A C 1
ATOM 768 O O . ALA A 1 100 ? -1.019 18.984 -12.133 1 98.25 100 ALA A O 1
ATOM 769 N N . LYS A 1 101 ? -0.292 21.062 -12.047 1 97.62 101 LYS A N 1
ATOM 770 C CA . LYS A 1 101 ? -0.439 21.25 -13.492 1 97.62 101 LYS A CA 1
ATOM 771 C C . LYS A 1 101 ? 0.563 20.406 -14.266 1 97.62 101 LYS A C 1
ATOM 773 O O . LYS A 1 101 ? 1.617 20.047 -13.734 1 97.62 101 LYS A O 1
ATOM 778 N N . PRO A 1 102 ? 0.116 20.125 -15.523 1 96.25 102 PRO A N 1
ATOM 779 C CA . PRO A 1 102 ? 1.095 19.406 -16.344 1 96.25 102 PRO A CA 1
ATOM 780 C C . PRO A 1 102 ? 2.463 20.094 -16.359 1 96.25 102 PRO A C 1
ATOM 782 O O . PRO A 1 102 ? 2.551 21.312 -16.547 1 96.25 102 PRO A O 1
ATOM 785 N N . GLY A 1 103 ? 3.539 19.297 -15.992 1 96.44 103 GLY A N 1
ATOM 786 C CA . GLY A 1 103 ? 4.906 19.797 -16.047 1 96.44 103 GLY A CA 1
ATOM 787 C C . GLY A 1 103 ? 5.336 20.484 -14.766 1 96.44 103 GLY A C 1
ATOM 788 O O . GLY A 1 103 ? 6.488 20.906 -14.641 1 96.44 103 GLY A O 1
ATOM 789 N N . LYS A 1 104 ? 4.461 20.531 -13.75 1 97.81 104 LYS A N 1
ATOM 790 C CA . LYS A 1 104 ? 4.758 21.312 -12.562 1 97.81 104 LYS A CA 1
ATOM 791 C C . LYS A 1 104 ? 4.988 20.422 -11.352 1 97.81 104 LYS A C 1
ATOM 793 O O . LYS A 1 104 ? 5.059 20.906 -10.219 1 97.81 104 LYS A O 1
ATOM 798 N N . ALA A 1 105 ? 5.156 19.172 -11.578 1 96.5 105 ALA A N 1
ATOM 799 C CA . ALA A 1 105 ? 5.309 18.234 -10.477 1 96.5 105 ALA A CA 1
ATOM 800 C C . ALA A 1 105 ? 6.555 18.547 -9.656 1 96.5 105 ALA A C 1
ATOM 802 O O . ALA A 1 105 ? 6.512 18.531 -8.422 1 96.5 105 ALA A O 1
ATOM 803 N N . ASP A 1 106 ? 7.648 18.844 -10.289 1 95.88 106 ASP A N 1
ATOM 804 C CA . ASP A 1 106 ? 8.891 19.141 -9.578 1 95.88 106 ASP A CA 1
ATOM 805 C C . ASP A 1 106 ? 8.75 20.359 -8.695 1 95.88 106 ASP A C 1
ATOM 807 O O . ASP A 1 106 ? 9.258 20.391 -7.57 1 95.88 106 ASP A O 1
ATOM 811 N N . ALA A 1 107 ? 8.102 21.281 -9.18 1 97.75 107 ALA A N 1
ATOM 812 C CA . ALA A 1 107 ? 7.902 22.516 -8.422 1 97.75 107 ALA A CA 1
ATOM 813 C C . ALA A 1 107 ? 7.031 22.266 -7.188 1 97.75 107 ALA A C 1
ATOM 815 O O . ALA A 1 107 ? 7.301 22.812 -6.113 1 97.75 107 ALA A O 1
ATOM 816 N N . VAL A 1 108 ? 6.012 21.469 -7.34 1 97.88 108 VAL A N 1
ATOM 817 C CA . VAL A 1 108 ? 5.133 21.156 -6.219 1 97.88 108 VAL A CA 1
ATOM 818 C C . VAL A 1 108 ? 5.891 20.328 -5.184 1 97.88 108 VAL A C 1
ATOM 820 O O . VAL A 1 108 ? 5.754 20.562 -3.979 1 97.88 108 VAL A O 1
ATOM 823 N N . ARG A 1 109 ? 6.695 19.469 -5.652 1 96.06 109 ARG A N 1
ATOM 824 C CA . ARG A 1 109 ? 7.543 18.672 -4.758 1 96.06 109 ARG A CA 1
ATOM 825 C C . ARG A 1 109 ? 8.43 19.578 -3.908 1 96.06 109 ARG A C 1
ATOM 827 O O . ARG A 1 109 ? 8.523 19.406 -2.693 1 96.06 109 ARG A O 1
ATOM 834 N N . GLU A 1 110 ? 9 20.516 -4.539 1 96.44 110 GLU A N 1
ATOM 835 C CA . GLU A 1 110 ? 9.875 21.453 -3.84 1 96.44 110 GLU A CA 1
ATOM 836 C C . GLU A 1 110 ? 9.094 22.328 -2.871 1 96.44 110 GLU A C 1
ATOM 838 O O . GLU A 1 110 ? 9.539 22.578 -1.754 1 96.44 110 GLU A O 1
ATOM 843 N N . LEU A 1 111 ? 7.965 22.781 -3.311 1 97.62 111 LEU A N 1
ATOM 844 C CA . LEU A 1 111 ? 7.102 23.562 -2.439 1 97.62 111 LEU A CA 1
ATOM 845 C C . LEU A 1 111 ? 6.828 22.828 -1.133 1 97.62 111 LEU A C 1
ATOM 847 O O . LEU A 1 111 ? 6.992 23.391 -0.049 1 97.62 111 LEU A O 1
ATOM 851 N N . ILE A 1 112 ? 6.48 21.594 -1.236 1 97.56 112 ILE A N 1
ATOM 852 C CA . ILE A 1 112 ? 6.066 20.812 -0.074 1 97.56 112 ILE A CA 1
ATOM 853 C C . ILE A 1 112 ? 7.289 20.438 0.763 1 97.56 112 ILE A C 1
ATOM 855 O O . ILE A 1 112 ? 7.316 20.688 1.973 1 97.56 112 ILE A O 1
ATOM 859 N N . SER A 1 113 ? 8.359 20 0.122 1 95.12 113 SER A N 1
ATOM 860 C CA . SER A 1 113 ? 9.477 19.391 0.827 1 95.12 113 SER A CA 1
ATOM 861 C C . SER A 1 113 ? 10.43 20.438 1.38 1 95.12 113 SER A C 1
ATOM 863 O O . SER A 1 113 ? 11.227 20.156 2.271 1 95.12 113 SER A O 1
ATOM 865 N N . THR A 1 114 ? 10.336 21.625 0.869 1 94.75 114 THR A N 1
ATOM 866 C CA . THR A 1 114 ? 11.297 22.656 1.279 1 94.75 114 THR A CA 1
ATOM 867 C C . THR A 1 114 ? 10.578 23.844 1.892 1 94.75 114 THR A C 1
ATOM 869 O O . THR A 1 114 ? 10.688 24.094 3.094 1 94.75 114 THR A O 1
ATOM 872 N N . THR A 1 115 ? 9.703 24.484 1.078 1 96.25 115 THR A N 1
ATOM 873 C CA . THR A 1 115 ? 9.094 25.734 1.522 1 96.25 115 THR A CA 1
ATOM 874 C C . THR A 1 115 ? 8.125 25.484 2.674 1 96.25 115 THR A C 1
ATOM 876 O O . THR A 1 115 ? 8.297 26.031 3.766 1 96.25 115 THR A O 1
ATOM 879 N N . ILE A 1 116 ? 7.211 24.672 2.469 1 96.62 116 ILE A N 1
ATOM 880 C CA . ILE A 1 116 ? 6.203 24.391 3.486 1 96.62 116 ILE A CA 1
ATOM 881 C C . ILE A 1 116 ? 6.867 23.766 4.711 1 96.62 116 ILE A C 1
ATOM 883 O O . ILE A 1 116 ? 6.617 24.188 5.844 1 96.62 116 ILE A O 1
ATOM 887 N N . PHE A 1 117 ? 7.715 22.828 4.473 1 95.44 117 PHE A N 1
ATOM 888 C CA . PHE A 1 117 ? 8.383 22.125 5.555 1 95.44 117 PHE A CA 1
ATOM 889 C C . PHE A 1 117 ? 9.117 23.094 6.469 1 95.44 117 PHE A C 1
ATOM 891 O O . PHE A 1 117 ? 9.078 22.953 7.691 1 95.44 117 PHE A O 1
ATOM 898 N N . SER A 1 118 ? 9.758 24.078 5.957 1 95.75 118 SER A N 1
ATOM 899 C CA . SER A 1 118 ? 10.523 25.016 6.762 1 95.75 118 SER A CA 1
ATOM 900 C C . SER A 1 118 ? 9.617 25.797 7.715 1 95.75 118 SER A C 1
ATOM 902 O O . SER A 1 118 ? 10.023 26.125 8.828 1 95.75 118 SER A O 1
ATOM 904 N N . PHE A 1 119 ? 8.398 26.016 7.32 1 96.31 119 PHE A N 1
ATOM 905 C CA . PHE A 1 119 ? 7.465 26.734 8.18 1 96.31 119 PHE A CA 1
ATOM 906 C C . PHE A 1 119 ? 6.898 25.812 9.25 1 96.31 119 PHE A C 1
ATOM 908 O O . PHE A 1 119 ? 6.652 26.234 10.383 1 96.31 119 PHE A O 1
ATOM 915 N N . ILE A 1 120 ? 6.707 24.547 8.945 1 95.19 120 IL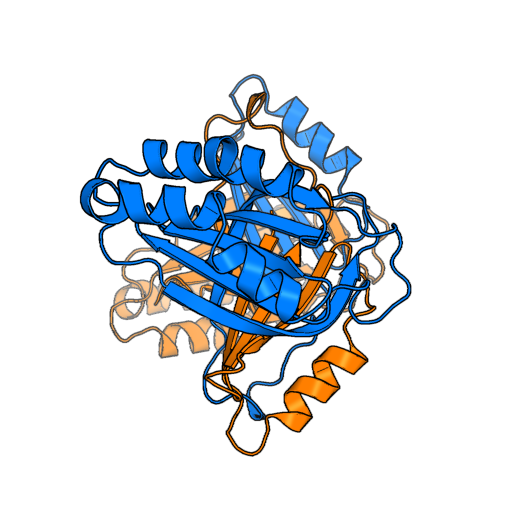E A N 1
ATOM 916 C CA . ILE A 1 120 ? 6.129 23.562 9.859 1 95.19 120 ILE A CA 1
ATOM 917 C C . ILE A 1 120 ? 7.031 23.391 11.078 1 95.19 120 ILE A C 1
ATOM 919 O O . ILE A 1 120 ? 6.551 23.297 12.211 1 95.19 120 ILE A O 1
ATOM 923 N N . GLU A 1 121 ? 8.305 23.438 10.859 1 91.25 121 GLU A N 1
ATOM 924 C CA . GLU A 1 121 ? 9.273 23.219 11.93 1 91.25 121 GLU A CA 1
ATOM 925 C C . GLU A 1 121 ? 9.188 24.328 12.984 1 91.25 121 GLU A C 1
ATOM 927 O O . GLU A 1 121 ? 9.523 24.109 14.148 1 91.25 121 GLU A O 1
ATOM 932 N N . GLU A 1 122 ? 8.617 25.406 12.625 1 92.94 122 GLU A N 1
ATOM 933 C CA . GLU A 1 122 ? 8.562 26.562 13.508 1 92.94 122 GLU A CA 1
ATOM 934 C C . GLU A 1 122 ? 7.23 26.625 14.258 1 92.94 122 GLU A C 1
ATOM 936 O O . GLU A 1 122 ? 7.07 27.406 15.188 1 92.94 122 GLU A O 1
ATOM 941 N N . GLU A 1 123 ? 6.301 25.797 13.867 1 94.69 123 GLU A N 1
ATOM 942 C CA . GLU A 1 123 ? 4.969 25.844 14.461 1 94.69 123 GLU A CA 1
ATOM 943 C C . GLU A 1 123 ? 4.898 24.984 15.727 1 94.69 123 GLU A C 1
ATOM 945 O O . GLU A 1 123 ? 5.102 23.781 15.672 1 94.69 123 GLU A O 1
ATOM 950 N N . GLU A 1 124 ? 4.523 25.625 16.797 1 93.25 124 GLU A N 1
ATOM 951 C CA . GLU A 1 124 ? 4.543 24.969 18.109 1 93.25 124 GLU A CA 1
ATOM 952 C C . GLU A 1 124 ? 3.424 23.938 18.219 1 93.25 124 GLU A C 1
ATOM 954 O O . GLU A 1 124 ? 3.621 22.844 18.781 1 93.25 124 GLU A O 1
ATOM 959 N N . LYS A 1 125 ? 2.293 24.188 17.625 1 95 125 LYS A N 1
ATOM 960 C CA . LYS A 1 125 ? 1.131 23.344 17.859 1 95 125 LYS A CA 1
ATOM 961 C C . LYS A 1 125 ? 0.955 22.312 16.75 1 95 125 LYS A C 1
ATOM 963 O O . LYS A 1 125 ? -0.007 21.531 16.75 1 95 125 LYS A O 1
ATOM 968 N N . THR A 1 126 ? 1.809 22.328 15.703 1 95.62 126 THR A N 1
ATOM 969 C CA . THR A 1 126 ? 1.883 21.25 14.734 1 95.62 126 THR A CA 1
ATOM 970 C C . THR A 1 126 ? 2.775 20.125 15.258 1 95.62 126 THR A C 1
ATOM 972 O O . THR A 1 126 ? 4.004 20.234 15.219 1 95.62 126 THR A O 1
ATOM 975 N N . LEU A 1 127 ? 2.193 19.031 15.656 1 93.81 127 LEU A N 1
ATOM 976 C CA . LEU A 1 127 ? 2.939 17.984 16.359 1 93.81 127 LEU A CA 1
ATOM 977 C C . LEU A 1 127 ? 3.459 16.938 15.375 1 93.81 127 LEU A C 1
ATOM 979 O O . LEU A 1 127 ? 4.512 16.344 15.602 1 93.81 127 LEU A O 1
ATOM 983 N N . LEU A 1 128 ? 2.682 16.688 14.391 1 92.81 128 LEU A N 1
ATOM 984 C CA . LEU A 1 128 ? 3.016 15.688 13.375 1 92.81 128 LEU A CA 1
ATOM 985 C C . LEU A 1 128 ? 2.711 16.219 11.977 1 92.81 128 LEU A C 1
ATOM 987 O O . LEU A 1 128 ? 1.707 16.906 11.773 1 92.81 128 LEU A O 1
ATOM 991 N N . TRP A 1 129 ? 3.59 15.875 11.047 1 94.81 129 TRP A N 1
ATOM 992 C CA . TRP A 1 129 ? 3.422 16.344 9.672 1 94.81 129 TRP A CA 1
ATOM 993 C C . TRP A 1 129 ? 4.082 15.375 8.695 1 94.81 129 TRP A C 1
ATOM 995 O O . TRP A 1 129 ? 5.203 14.914 8.93 1 94.81 129 TRP A O 1
ATOM 1005 N N . PHE A 1 130 ? 3.336 15.047 7.613 1 92.56 130 PHE A N 1
ATOM 1006 C CA . PHE A 1 130 ? 3.85 14.219 6.531 1 92.56 130 PHE A CA 1
ATOM 1007 C C . PHE A 1 130 ? 3.619 14.891 5.18 1 92.56 130 PHE A C 1
ATOM 1009 O O . PHE A 1 130 ? 2.486 15.219 4.828 1 92.56 130 PHE A O 1
ATOM 1016 N N . GLY A 1 131 ? 4.734 15.188 4.441 1 94.56 131 GLY A N 1
ATOM 1017 C CA . GLY A 1 131 ? 4.637 15.484 3.023 1 94.56 131 GLY A CA 1
ATOM 1018 C C . GLY A 1 131 ? 4.695 14.25 2.145 1 94.56 131 GLY A C 1
ATOM 1019 O O . GLY A 1 131 ? 5.633 13.461 2.24 1 94.56 131 GLY A O 1
ATOM 1020 N N . LEU A 1 132 ? 3.66 14.133 1.247 1 92.06 132 LEU A N 1
ATOM 1021 C CA . LEU A 1 132 ? 3.463 12.875 0.537 1 92.06 132 LEU A CA 1
ATOM 1022 C C . LEU A 1 132 ? 3.471 13.094 -0.972 1 92.06 132 LEU A C 1
ATOM 1024 O O . LEU A 1 132 ? 3.021 14.133 -1.453 1 92.06 132 LEU A O 1
ATOM 1028 N N . GLU A 1 133 ? 3.99 12.039 -1.696 1 90.56 133 GLU A N 1
ATOM 1029 C CA . GLU A 1 133 ? 3.836 11.922 -3.143 1 90.56 133 GLU A CA 1
ATOM 1030 C C . GLU A 1 133 ? 3.197 10.586 -3.521 1 90.56 133 GLU A C 1
ATOM 1032 O O . GLU A 1 133 ? 3.496 9.555 -2.916 1 90.56 133 GLU A O 1
ATOM 1037 N N . TYR A 1 134 ? 2.27 10.672 -4.488 1 84.19 134 TYR A N 1
ATOM 1038 C CA . TYR A 1 134 ? 1.6 9.484 -4.996 1 84.19 134 TYR A CA 1
ATOM 1039 C C . TYR A 1 134 ? 2.264 8.984 -6.277 1 84.19 134 TYR A C 1
ATOM 1041 O O . TYR A 1 134 ? 1.971 9.484 -7.367 1 84.19 134 TYR A O 1
ATOM 1049 N N . PRO A 1 135 ? 3.07 7.98 -6.102 1 77.88 135 PRO A N 1
ATOM 1050 C CA . PRO A 1 135 ? 3.881 7.59 -7.258 1 77.88 135 PRO A CA 1
ATOM 1051 C C . PRO A 1 135 ? 3.045 7.012 -8.398 1 77.88 135 PRO A C 1
ATOM 1053 O O . PRO A 1 135 ? 3.432 7.113 -9.562 1 77.88 135 PRO A O 1
ATOM 1056 N N . ASP A 1 136 ? 1.847 6.562 -8.086 1 73.12 136 ASP A N 1
ATOM 1057 C CA . ASP A 1 136 ? 1.045 5.895 -9.109 1 73.12 136 ASP A CA 1
ATOM 1058 C C . ASP A 1 136 ? 0.093 6.879 -9.789 1 73.12 136 ASP A C 1
ATOM 1060 O O . ASP A 1 136 ? -0.611 6.516 -10.734 1 73.12 136 ASP A O 1
ATOM 1064 N N . THR A 1 137 ? 0.013 8 -9.289 1 80.31 137 THR A N 1
ATOM 1065 C CA . THR A 1 137 ? -0.791 9.062 -9.875 1 80.31 137 THR A CA 1
ATOM 1066 C C . THR A 1 137 ? 0.061 10.305 -10.133 1 80.31 137 THR A C 1
ATOM 1068 O O . THR A 1 137 ? 0.154 11.188 -9.273 1 80.31 137 THR A O 1
ATOM 1071 N N . PRO A 1 138 ? 0.605 10.32 -11.375 1 84.56 138 PRO A N 1
ATOM 1072 C CA . PRO A 1 138 ? 1.53 11.422 -11.672 1 84.56 138 PRO A CA 1
ATOM 1073 C C . PRO A 1 138 ? 0.928 12.797 -11.391 1 84.56 138 PRO A C 1
ATOM 1075 O O . PRO A 1 138 ? -0.207 13.07 -11.789 1 84.56 138 PRO A O 1
ATOM 1078 N N . GLY A 1 139 ? 1.636 13.555 -10.523 1 92.81 139 GLY A N 1
ATOM 1079 C CA . GLY A 1 139 ? 1.242 14.93 -10.234 1 92.81 139 GLY A CA 1
ATOM 1080 C C . GLY A 1 139 ? 0.414 15.062 -8.969 1 92.81 139 GLY A C 1
ATOM 1081 O O . GLY A 1 139 ? 0.066 16.172 -8.562 1 92.81 139 GLY A O 1
ATOM 1082 N N . LEU A 1 140 ? 0.127 13.969 -8.375 1 93.5 140 LEU A N 1
ATOM 1083 C CA . LEU A 1 140 ? -0.664 14.016 -7.152 1 93.5 140 LEU A CA 1
ATOM 1084 C C . LEU A 1 140 ? 0.237 14.008 -5.922 1 93.5 140 LEU A C 1
ATOM 1086 O O . LEU A 1 140 ? 1.175 13.211 -5.84 1 93.5 140 LEU A O 1
ATOM 1090 N N . PHE A 1 141 ? 0.002 14.969 -5.059 1 95.62 141 PHE A N 1
ATOM 1091 C CA . PHE A 1 141 ? 0.71 15.109 -3.793 1 95.62 141 PHE A CA 1
ATOM 1092 C C . PHE A 1 141 ? -0.272 15.266 -2.639 1 95.62 141 PHE A C 1
ATOM 1094 O O . PHE A 1 141 ? -1.469 15.469 -2.857 1 95.62 141 PHE A O 1
ATOM 1101 N N . GLY A 1 142 ? 0.257 15.164 -1.417 1 95.56 142 GLY A N 1
ATOM 1102 C CA . GLY A 1 142 ? -0.585 15.328 -0.243 1 95.56 142 GLY A CA 1
ATOM 1103 C C . GLY A 1 142 ? 0.188 15.758 0.99 1 95.56 142 GLY A C 1
ATOM 1104 O O . GLY A 1 142 ? 1.42 15.75 0.991 1 95.56 142 GLY A O 1
ATOM 1105 N N . VAL A 1 143 ? -0.577 16.188 1.969 1 96.88 143 VAL A N 1
ATOM 1106 C CA . VAL A 1 143 ? -0.062 16.516 3.297 1 96.88 143 VAL A CA 1
ATOM 1107 C C . VAL A 1 143 ? -1.018 15.984 4.363 1 96.88 143 VAL A C 1
ATOM 1109 O O . VAL A 1 143 ? -2.238 16.094 4.223 1 96.88 143 VAL A O 1
ATOM 1112 N N . LEU A 1 144 ? -0.454 15.367 5.395 1 96 144 LEU A N 1
ATOM 1113 C CA . LEU A 1 144 ? -1.143 15.117 6.656 1 96 144 LEU A CA 1
ATOM 1114 C C . LEU A 1 144 ? -0.549 15.969 7.777 1 96 144 LEU A C 1
ATOM 1116 O O . LEU A 1 144 ? 0.663 15.945 8 1 96 144 LEU A O 1
ATOM 1120 N N . ASP A 1 145 ? -1.438 16.719 8.469 1 97.19 145 ASP A N 1
ATOM 1121 C CA . ASP A 1 145 ? -1.039 17.578 9.57 1 97.19 145 ASP A CA 1
ATOM 1122 C C . ASP A 1 145 ? -1.89 17.328 10.812 1 97.19 145 ASP A C 1
ATOM 1124 O O . ASP A 1 145 ? -3.115 17.234 10.727 1 97.19 145 ASP A O 1
ATOM 1128 N N . PHE A 1 146 ? -1.188 17.312 11.992 1 96.31 146 PHE A N 1
ATOM 1129 C CA . PHE A 1 146 ? -1.905 17.016 13.227 1 96.31 146 PHE A CA 1
ATOM 1130 C C . PHE A 1 146 ? -1.521 18 14.328 1 96.31 146 PHE A C 1
ATOM 1132 O O . PHE A 1 146 ? -0.35 18.359 14.469 1 96.31 146 PHE A O 1
ATOM 1139 N N . PHE A 1 147 ? -2.543 18.391 15.133 1 97.31 147 PHE A N 1
ATOM 1140 C CA . PHE A 1 147 ? -2.404 19.531 16.031 1 97.31 147 PHE A CA 1
ATOM 1141 C C . PHE A 1 147 ? -2.869 19.172 17.438 1 97.31 147 PHE A C 1
ATOM 1143 O O . PHE A 1 147 ? -3.699 18.281 17.609 1 97.31 147 PHE A O 1
ATOM 1150 N N . THR A 1 148 ? -2.41 20.047 18.406 1 95.38 148 THR A N 1
ATOM 1151 C CA . THR A 1 148 ? -2.721 19.828 19.812 1 95.38 148 THR A CA 1
ATOM 1152 C C . THR A 1 148 ? -4.195 20.094 20.094 1 95.38 148 THR A C 1
ATOM 1154 O O . THR A 1 148 ? -4.762 19.562 21.047 1 95.38 148 THR A O 1
ATOM 1157 N N . ASP A 1 149 ? -4.766 21.047 19.266 1 96.56 149 ASP A N 1
ATOM 1158 C CA . ASP A 1 149 ? -6.156 21.453 19.453 1 96.56 149 ASP A CA 1
ATOM 1159 C C . ASP A 1 149 ? -6.656 22.281 18.266 1 96.56 149 ASP A C 1
ATOM 1161 O O . ASP A 1 149 ? -5.918 22.516 17.312 1 96.56 149 ASP A O 1
ATOM 1165 N N . GLU A 1 150 ? -7.945 22.688 18.312 1 97.19 150 GLU A N 1
ATOM 1166 C CA . GLU A 1 150 ? -8.586 23.453 17.25 1 97.19 150 GLU A CA 1
ATOM 1167 C C . GLU A 1 150 ? -7.895 24.797 17.047 1 97.19 150 GLU A C 1
ATOM 1169 O O . GLU A 1 150 ? -7.816 25.297 15.914 1 97.19 150 GLU A O 1
ATOM 1174 N N . GLU A 1 151 ? -7.402 25.359 18.078 1 97.19 151 GLU A N 1
ATOM 1175 C CA . GLU A 1 151 ? -6.68 26.625 17.938 1 97.19 151 GLU A CA 1
ATOM 1176 C C . GLU A 1 151 ? -5.418 26.453 17.094 1 97.19 151 GLU A C 1
ATOM 1178 O O . GLU A 1 151 ? -5.105 27.297 16.266 1 97.19 151 GLU A O 1
ATOM 1183 N N . GLY A 1 152 ? -4.734 25.344 17.359 1 96.88 152 GLY A N 1
ATOM 1184 C CA . GLY A 1 152 ? -3.57 25.031 16.547 1 96.88 152 GLY A CA 1
ATOM 1185 C C . GLY A 1 152 ? -3.902 24.844 15.078 1 96.88 152 GLY A C 1
ATOM 1186 O O . GLY A 1 152 ? -3.184 25.328 14.203 1 96.88 152 GLY A O 1
ATOM 1187 N N . ARG A 1 153 ? -4.992 24.141 14.766 1 97.12 153 ARG A N 1
ATOM 1188 C CA . ARG A 1 153 ? -5.434 23.922 13.391 1 97.12 153 ARG A CA 1
ATOM 1189 C C . ARG A 1 153 ? -5.734 25.25 12.703 1 97.12 153 ARG A C 1
ATOM 1191 O O . ARG A 1 153 ? -5.297 25.484 11.57 1 97.12 153 ARG A O 1
ATOM 1198 N N . LYS A 1 154 ? -6.453 26.141 13.406 1 96.75 154 LYS A N 1
ATOM 1199 C CA . LYS A 1 154 ? -6.793 27.453 12.852 1 96.75 154 LYS A CA 1
ATOM 1200 C C . LYS A 1 154 ? -5.543 28.281 12.609 1 96.75 154 LYS A C 1
ATOM 1202 O O . LYS A 1 154 ? -5.434 28.969 11.586 1 96.75 154 LYS A O 1
ATOM 1207 N N . PHE A 1 155 ? -4.672 28.203 13.547 1 96.12 155 PHE A N 1
ATOM 1208 C CA . PHE A 1 155 ? -3.416 28.938 13.406 1 96.12 155 PHE A CA 1
ATOM 1209 C C . PHE A 1 155 ? -2.652 28.469 12.18 1 96.12 155 PHE A C 1
ATOM 1211 O O . PHE A 1 155 ? -2.137 29.281 11.414 1 96.12 155 PHE A O 1
ATOM 1218 N N . HIS A 1 156 ? -2.57 27.172 11.969 1 96.5 156 HIS A N 1
ATOM 1219 C CA . HIS A 1 156 ? -1.907 26.578 10.812 1 96.5 156 HIS A CA 1
ATOM 1220 C C . HIS A 1 156 ? -2.541 27.062 9.508 1 96.5 156 HIS A C 1
ATOM 1222 O O . HIS A 1 156 ? -1.836 27.469 8.586 1 96.5 156 HIS A O 1
ATOM 1228 N N . LEU A 1 157 ? -3.857 27.141 9.43 1 96.31 157 LEU A N 1
ATOM 1229 C CA . LEU A 1 157 ? -4.598 27.484 8.219 1 96.31 157 LEU A CA 1
ATOM 1230 C C . LEU A 1 157 ? -4.43 28.969 7.891 1 96.31 157 LEU A C 1
ATOM 1232 O O . LEU A 1 157 ? -4.617 29.375 6.742 1 96.31 157 LEU A O 1
ATOM 1236 N N . ALA A 1 158 ? -4.035 29.734 8.914 1 95.81 158 ALA A N 1
ATOM 1237 C CA . ALA A 1 158 ? -3.812 31.172 8.711 1 95.81 158 ALA A CA 1
ATOM 1238 C C . ALA A 1 158 ? -2.324 31.484 8.602 1 95.81 158 ALA A C 1
ATOM 1240 O O . ALA A 1 158 ? -1.94 32.625 8.391 1 95.81 158 ALA A O 1
ATOM 1241 N N . GLY A 1 159 ? -1.486 30.531 8.727 1 96.12 159 GLY A N 1
ATOM 1242 C CA . GLY A 1 159 ? -0.057 30.734 8.906 1 96.12 159 GLY A CA 1
ATOM 1243 C C . GLY A 1 159 ? 0.706 30.781 7.598 1 96.12 159 GLY A C 1
ATOM 1244 O O . GLY A 1 159 ? 0.102 30.844 6.523 1 96.12 159 GLY A O 1
ATOM 1245 N N . LYS A 1 160 ? 2.014 30.781 7.754 1 96.88 160 LYS A N 1
ATOM 1246 C CA . LYS A 1 160 ? 2.928 31 6.637 1 96.88 160 LYS A CA 1
ATOM 1247 C C . LYS A 1 160 ? 2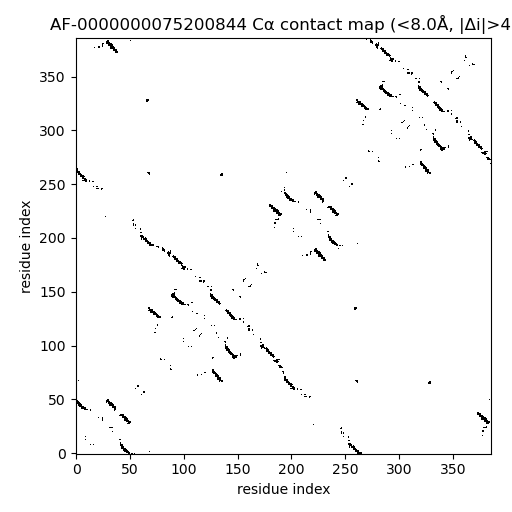.85 29.859 5.629 1 96.88 160 LYS A C 1
ATOM 1249 O O . LYS A 1 160 ? 2.959 30.078 4.418 1 96.88 160 LYS A O 1
ATOM 1254 N N . ALA A 1 161 ? 2.695 28.641 6.082 1 96.31 161 ALA A N 1
ATOM 1255 C CA . ALA A 1 161 ? 2.602 27.5 5.18 1 96.31 161 ALA A CA 1
ATOM 1256 C C . ALA A 1 161 ? 1.393 27.625 4.254 1 96.31 161 ALA A C 1
ATOM 1258 O O . ALA A 1 161 ? 1.512 27.453 3.039 1 96.31 161 ALA A O 1
ATOM 1259 N N . ALA A 1 162 ? 0.258 27.938 4.793 1 96.5 162 ALA A N 1
ATOM 1260 C CA . ALA A 1 162 ? -0.97 28.109 4.02 1 96.5 162 ALA A CA 1
ATOM 1261 C C . ALA A 1 162 ? -0.85 29.281 3.053 1 96.5 162 ALA A C 1
ATOM 1263 O O . ALA A 1 162 ? -1.286 29.203 1.903 1 96.5 162 ALA A O 1
ATOM 1264 N N . GLN A 1 163 ? -0.242 30.312 3.482 1 97 163 GLN A N 1
ATOM 1265 C CA . GLN A 1 163 ? -0.044 31.484 2.633 1 97 163 GLN A CA 1
ATOM 1266 C C . GLN A 1 163 ? 0.847 31.156 1.439 1 97 163 GLN A C 1
ATOM 1268 O O . GLN A 1 163 ? 0.601 31.625 0.326 1 97 163 GLN A O 1
ATOM 1273 N N . ALA A 1 164 ? 1.849 30.406 1.675 1 96.81 164 ALA A N 1
ATOM 1274 C CA . ALA A 1 164 ? 2.746 30 0.597 1 96.81 164 ALA A CA 1
ATOM 1275 C C . ALA A 1 164 ? 1.995 29.219 -0.475 1 96.81 164 ALA A C 1
ATOM 1277 O O . ALA A 1 164 ? 2.23 29.406 -1.671 1 96.81 164 ALA A O 1
ATOM 1278 N N . VAL A 1 165 ? 1.09 28.297 -0.078 1 97.31 165 VAL A N 1
ATOM 1279 C CA . VAL A 1 165 ? 0.299 27.516 -1.025 1 97.31 165 VAL A CA 1
ATOM 1280 C C . VAL A 1 165 ? -0.615 28.453 -1.822 1 97.31 165 VAL A C 1
ATOM 1282 O O . VAL A 1 165 ? -0.687 28.359 -3.051 1 97.31 165 VAL A O 1
ATOM 1285 N N . ARG A 1 166 ? -1.279 29.359 -1.164 1 97.06 166 ARG A N 1
ATOM 1286 C CA . ARG A 1 166 ? -2.199 30.281 -1.825 1 97.06 166 ARG A CA 1
ATOM 1287 C C . ARG A 1 166 ? -1.476 31.109 -2.877 1 97.06 166 ARG A C 1
ATOM 1289 O O . ARG A 1 166 ? -2.014 31.359 -3.961 1 97.06 166 ARG A O 1
ATOM 1296 N N . ALA A 1 167 ? -0.316 31.453 -2.58 1 97.19 167 ALA A N 1
ATOM 1297 C CA . ALA A 1 167 ? 0.45 32.344 -3.447 1 97.19 167 ALA A CA 1
ATOM 1298 C C . ALA A 1 167 ? 0.789 31.656 -4.77 1 97.19 167 ALA A C 1
ATOM 1300 O O . ALA A 1 167 ? 0.95 32.312 -5.797 1 97.19 167 ALA A O 1
ATOM 1301 N N . VAL A 1 168 ? 0.839 30.328 -4.734 1 97.25 168 VAL A N 1
ATOM 1302 C CA . VAL A 1 168 ? 1.34 29.672 -5.934 1 97.25 168 VAL A CA 1
ATOM 1303 C C . VAL A 1 168 ? 0.232 28.812 -6.559 1 97.25 168 VAL A C 1
ATOM 1305 O O . VAL A 1 168 ? 0.458 28.125 -7.551 1 97.25 168 VAL A O 1
ATOM 1308 N N . THR A 1 169 ? -0.937 28.844 -6.039 1 97.62 169 THR A N 1
ATOM 1309 C CA . THR A 1 169 ? -2.025 27.969 -6.449 1 97.62 169 THR A CA 1
ATOM 1310 C C . THR A 1 169 ? -2.34 28.141 -7.93 1 97.62 169 THR A C 1
ATOM 1312 O O . THR A 1 169 ? -2.371 27.172 -8.688 1 97.62 169 THR A O 1
ATOM 1315 N N . ASP A 1 170 ? -2.424 29.328 -8.461 1 97.56 170 ASP A N 1
ATOM 1316 C CA . ASP A 1 170 ? -2.799 29.594 -9.844 1 97.56 170 ASP A CA 1
ATOM 1317 C C . ASP A 1 170 ? -1.693 29.156 -10.805 1 97.56 170 ASP A C 1
ATOM 1319 O O . ASP A 1 170 ? -1.973 28.719 -11.922 1 97.56 170 ASP A O 1
ATOM 1323 N N . GLU A 1 171 ? -0.53 29.203 -10.32 1 98.19 171 GLU A N 1
ATOM 1324 C CA . GLU A 1 171 ? 0.612 28.891 -11.172 1 98.19 171 GLU A CA 1
ATOM 1325 C C . GLU A 1 171 ? 0.875 27.375 -11.195 1 98.19 171 GLU A C 1
ATOM 1327 O O . GLU A 1 171 ? 1.17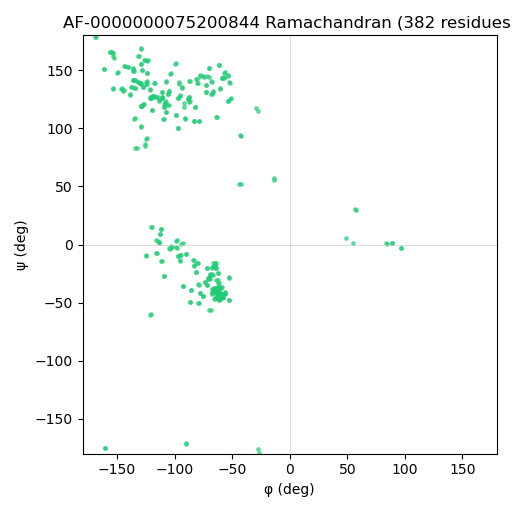3 26.812 -12.258 1 98.19 171 GLU A O 1
ATOM 1332 N N . LEU A 1 172 ? 0.738 26.703 -10.078 1 98.56 172 LEU A N 1
ATOM 1333 C CA . LEU A 1 172 ? 1.303 25.359 -9.961 1 98.56 172 LEU A CA 1
ATOM 1334 C C . LEU A 1 172 ? 0.201 24.297 -9.93 1 98.56 172 LEU A C 1
ATOM 1336 O O . LEU A 1 172 ? 0.43 23.156 -10.305 1 98.56 172 LEU A O 1
ATOM 1340 N N . LEU A 1 173 ? -1.006 24.688 -9.461 1 98.38 173 LEU A N 1
ATOM 1341 C CA . LEU A 1 173 ? -2.01 23.656 -9.203 1 98.38 173 LEU A CA 1
ATOM 1342 C C . LEU A 1 173 ? -3.113 23.703 -10.25 1 98.38 173 LEU A C 1
ATOM 1344 O O . LEU A 1 173 ? -3.531 24.781 -10.68 1 98.38 173 LEU A O 1
ATOM 1348 N N . ALA A 1 174 ? -3.541 22.547 -10.641 1 98.06 174 ALA A N 1
ATOM 1349 C CA . ALA A 1 174 ? -4.598 22.406 -11.641 1 98.06 174 ALA A CA 1
ATOM 1350 C C . ALA A 1 174 ? -5.945 22.859 -11.078 1 98.06 174 ALA A C 1
ATOM 1352 O O . ALA A 1 174 ? -6.844 23.234 -11.836 1 98.06 174 ALA A O 1
ATOM 1353 N N . GLU A 1 175 ? -6.188 22.812 -9.797 1 97.06 175 GLU A N 1
ATOM 1354 C CA . GLU A 1 175 ? -7.324 23.25 -9 1 97.06 175 GLU A CA 1
ATOM 1355 C C . GLU A 1 175 ? -6.902 23.594 -7.57 1 97.06 175 GLU A C 1
ATOM 1357 O O . GLU A 1 175 ? -5.82 23.203 -7.129 1 97.06 175 GLU A O 1
ATOM 1362 N N . PRO A 1 176 ? -7.754 24.359 -6.906 1 96.56 176 PRO A N 1
ATOM 1363 C CA . PRO A 1 176 ? -7.402 24.641 -5.512 1 96.56 176 PRO A CA 1
ATOM 1364 C C . PRO A 1 176 ? -7.199 23.375 -4.68 1 96.56 176 PRO A C 1
ATOM 1366 O O . PRO A 1 176 ? -7.84 22.359 -4.938 1 96.56 176 PRO A O 1
ATOM 1369 N N . ALA A 1 177 ? -6.305 23.469 -3.709 1 96.56 177 ALA A N 1
ATOM 1370 C CA . ALA A 1 177 ? -6.059 22.344 -2.826 1 96.56 177 ALA A CA 1
ATOM 1371 C C . ALA A 1 177 ? -7.363 21.812 -2.225 1 96.56 177 ALA A C 1
ATOM 1373 O O . ALA A 1 177 ? -8.242 22.609 -1.863 1 96.56 177 ALA A O 1
ATOM 1374 N N . ASP A 1 178 ? -7.457 20.562 -2.154 1 94.81 178 ASP A N 1
ATOM 1375 C CA . ASP A 1 178 ? -8.578 19.922 -1.475 1 94.81 178 ASP A CA 1
ATOM 1376 C C . ASP A 1 178 ? -8.258 19.672 -0.003 1 94.81 178 ASP A C 1
ATOM 1378 O O . ASP A 1 178 ? -7.453 18.797 0.322 1 94.81 178 ASP A O 1
ATOM 1382 N N . VAL A 1 179 ? -8.906 20.453 0.918 1 96 179 VAL A N 1
ATOM 1383 C CA . VAL A 1 179 ? -8.578 20.438 2.342 1 96 179 VAL A CA 1
ATOM 1384 C C . VAL A 1 179 ? -9.734 19.812 3.123 1 96 179 VAL A C 1
ATOM 1386 O O . VAL A 1 179 ? -10.883 20.25 3.012 1 96 179 VAL A O 1
ATOM 1389 N N . ALA A 1 180 ? -9.477 18.828 3.91 1 95.88 180 ALA A N 1
ATOM 1390 C CA . ALA A 1 180 ? -10.469 18.203 4.785 1 95.88 180 ALA A CA 1
ATOM 1391 C C . ALA A 1 180 ? -10.039 18.281 6.246 1 95.88 180 ALA A C 1
ATOM 1393 O O . ALA A 1 180 ? -8.914 17.922 6.586 1 95.88 180 ALA A O 1
ATOM 1394 N N . ASP A 1 181 ? -11.008 18.703 7.09 1 96.69 181 ASP A N 1
ATOM 1395 C CA . ASP A 1 181 ? -10.805 18.609 8.531 1 96.69 181 ASP A CA 1
ATOM 1396 C C . ASP A 1 181 ? -11.055 17.188 9.031 1 96.69 181 ASP A C 1
ATOM 1398 O O . ASP A 1 181 ? -12.016 16.531 8.617 1 96.69 181 ASP A O 1
ATOM 1402 N N . VAL A 1 182 ? -10.125 16.766 9.992 1 96.44 182 VAL A N 1
ATOM 1403 C CA . VAL A 1 182 ? -10.328 15.414 10.5 1 96.44 182 VAL A CA 1
ATOM 1404 C C . VAL A 1 182 ? -10.164 15.406 12.023 1 96.44 182 VAL A C 1
ATOM 1406 O O . VAL A 1 182 ? -9.461 16.25 12.586 1 96.44 182 VAL A O 1
ATOM 1409 N N . ASP A 1 183 ? -10.883 14.453 12.648 1 96.56 183 ASP A N 1
ATOM 1410 C CA . ASP A 1 183 ? -10.602 13.992 14.008 1 96.56 183 ASP A CA 1
ATOM 1411 C C . ASP A 1 183 ? -9.758 12.727 14 1 96.56 183 ASP A C 1
ATOM 1413 O O . ASP A 1 183 ? -10 11.82 13.195 1 96.56 183 ASP A O 1
ATOM 1417 N N . VAL A 1 184 ? -8.797 12.68 14.93 1 94.75 184 VAL A N 1
ATOM 1418 C CA . VAL A 1 184 ? -7.996 11.469 15.078 1 94.75 184 VAL A CA 1
ATOM 1419 C C . VAL A 1 184 ? -8.758 10.453 15.93 1 94.75 184 VAL A C 1
ATOM 1421 O O . VAL A 1 184 ? -9.07 10.719 17.094 1 94.75 184 VAL A O 1
ATOM 1424 N N . VAL A 1 185 ? -9.047 9.32 15.32 1 93.25 185 VAL A N 1
ATOM 1425 C CA . VAL A 1 185 ? -9.734 8.25 16.047 1 93.25 185 VAL A CA 1
ATOM 1426 C C . VAL A 1 185 ? -8.734 7.488 16.906 1 93.25 185 VAL A C 1
ATOM 1428 O O . VAL A 1 185 ? -8.961 7.285 18.109 1 93.25 185 VAL A O 1
ATOM 1431 N N . ALA A 1 186 ? -7.641 7.086 16.297 1 91.31 186 ALA A N 1
ATOM 1432 C CA . ALA A 1 186 ? -6.547 6.418 17 1 91.31 186 ALA A CA 1
ATOM 1433 C C . ALA A 1 186 ? -5.258 6.473 16.188 1 91.31 186 ALA A C 1
ATOM 1435 O O . ALA A 1 186 ? -5.289 6.629 14.961 1 91.31 186 ALA A O 1
ATOM 1436 N N . THR A 1 187 ? -4.16 6.461 16.922 1 88.88 187 THR A N 1
ATOM 1437 C CA . THR A 1 187 ? -2.854 6.391 16.281 1 88.88 187 THR A CA 1
ATOM 1438 C C . THR A 1 187 ? -1.947 5.398 17 1 88.88 187 THR A C 1
ATOM 1440 O O . THR A 1 187 ? -2.143 5.121 18.188 1 88.88 187 THR A O 1
ATOM 1443 N N . LYS A 1 188 ? -1.066 4.781 16.266 1 83.12 188 LYS A N 1
ATOM 1444 C CA . LYS A 1 188 ? 0.08 4.012 16.75 1 83.12 188 LYS A CA 1
ATOM 1445 C C . LYS A 1 188 ? 1.373 4.492 16.094 1 83.12 188 LYS A C 1
ATOM 1447 O O . LYS A 1 188 ? 1.46 4.59 14.875 1 83.12 188 LYS A O 1
ATOM 1452 N N . ILE A 1 189 ? 2.312 4.934 16.922 1 81 189 ILE A N 1
ATOM 1453 C CA . ILE A 1 189 ? 3.627 5.375 16.469 1 81 189 ILE A CA 1
ATOM 1454 C C . ILE A 1 189 ? 4.711 4.781 17.359 1 81 189 ILE A C 1
ATOM 1456 O O . ILE A 1 189 ? 4.812 5.141 18.531 1 81 189 ILE A O 1
ATOM 1460 N N . THR A 1 190 ? 5.477 3.826 16.844 1 77.81 190 THR A N 1
ATOM 1461 C CA . THR A 1 190 ? 6.457 3.123 17.672 1 77.81 190 THR A CA 1
ATOM 1462 C C . THR A 1 190 ? 7.871 3.406 17.172 1 77.81 190 THR A C 1
ATOM 1464 O O . THR A 1 190 ? 8.844 3.02 17.828 1 77.81 190 THR A O 1
ATOM 1467 N N . VAL A 1 191 ? 7.992 4.078 16.031 1 74.12 191 VAL A N 1
ATOM 1468 C CA . VAL A 1 191 ? 9.312 4.387 15.5 1 74.12 191 VAL A CA 1
ATOM 1469 C C . VAL A 1 191 ? 9.445 5.898 15.305 1 74.12 191 VAL A C 1
ATOM 1471 O O . VAL A 1 191 ? 8.438 6.605 15.203 1 74.12 191 VAL A O 1
ATOM 1474 N N . ARG A 1 192 ? 10.648 6.305 15.258 1 72.75 192 ARG A N 1
ATOM 1475 C CA . ARG A 1 192 ? 10.906 7.723 15.031 1 72.75 192 ARG A CA 1
ATOM 1476 C C . ARG A 1 192 ? 10.516 8.133 13.609 1 72.75 192 ARG A C 1
ATOM 1478 O O . ARG A 1 192 ? 10.773 7.395 12.656 1 72.75 192 ARG A O 1
ATOM 1485 N N . VAL A 1 193 ? 9.758 9.195 13.586 1 69.38 193 VAL A N 1
ATOM 1486 C CA . VAL A 1 193 ? 9.312 9.781 12.328 1 69.38 193 VAL A CA 1
ATOM 1487 C C . VAL A 1 193 ? 10.258 10.906 11.922 1 69.38 193 VAL A C 1
ATOM 1489 O O . VAL A 1 193 ? 10.617 11.75 12.742 1 69.38 193 VAL A O 1
ATOM 1492 N N . MET B 1 1 ? 7.793 3.59 2.51 1 67.75 1 MET B N 1
ATOM 1493 C CA . MET B 1 1 ? 6.527 3.613 1.785 1 67.75 1 MET B CA 1
ATOM 1494 C C . MET B 1 1 ? 5.352 3.404 2.734 1 67.75 1 MET B C 1
ATOM 1496 O O . MET B 1 1 ? 5.512 2.818 3.807 1 67.75 1 MET B O 1
ATOM 1500 N N . ALA B 1 2 ? 4.285 4.27 2.422 1 77.12 2 ALA B N 1
ATOM 1501 C CA . ALA B 1 2 ? 3.082 4.184 3.244 1 77.12 2 ALA B CA 1
ATOM 1502 C C . ALA B 1 2 ? 1.842 3.967 2.381 1 77.12 2 ALA B C 1
ATOM 1504 O O . ALA B 1 2 ? 1.914 4.035 1.152 1 77.12 2 ALA B O 1
ATOM 1505 N N . LEU B 1 3 ? 0.845 3.457 3.018 1 81.5 3 LEU B N 1
ATOM 1506 C CA . LEU B 1 3 ? -0.464 3.355 2.383 1 81.5 3 LEU B CA 1
ATOM 1507 C C . LEU B 1 3 ? -1.424 4.398 2.947 1 81.5 3 LEU B C 1
ATOM 1509 O O . LEU B 1 3 ? -1.457 4.629 4.156 1 81.5 3 LEU B O 1
ATOM 1513 N N . LEU B 1 4 ? -2.062 5.125 2.08 1 84.94 4 LEU B N 1
ATOM 1514 C CA . LEU B 1 4 ? -3.193 5.973 2.438 1 84.94 4 LEU B CA 1
ATOM 1515 C C . LEU B 1 4 ? -4.496 5.406 1.89 1 84.94 4 LEU B C 1
ATOM 1517 O O . LEU B 1 4 ? -4.645 5.242 0.676 1 84.94 4 LEU B O 1
ATOM 1521 N N . THR B 1 5 ? -5.465 5.051 2.789 1 86 5 THR B N 1
ATOM 1522 C CA . THR B 1 5 ? -6.738 4.449 2.416 1 86 5 THR B CA 1
ATOM 1523 C C . THR B 1 5 ? -7.898 5.375 2.77 1 86 5 THR B C 1
ATOM 1525 O O . THR B 1 5 ? -7.965 5.898 3.883 1 86 5 THR B O 1
ATOM 1528 N N . GLN B 1 6 ? -8.75 5.672 1.817 1 88.5 6 GLN B N 1
ATOM 1529 C CA . GLN B 1 6 ? -10 6.383 2.066 1 88.5 6 GLN B CA 1
ATOM 1530 C C . GLN B 1 6 ? -11.195 5.434 2.004 1 88.5 6 GLN B C 1
ATOM 1532 O O . GLN B 1 6 ? -11.258 4.566 1.132 1 88.5 6 GLN B O 1
ATOM 1537 N N . LEU B 1 7 ? -12.047 5.551 3.014 1 89.25 7 LEU B N 1
ATOM 1538 C CA . LEU B 1 7 ? -13.227 4.691 3.043 1 89.25 7 LEU B CA 1
ATOM 1539 C C . LEU B 1 7 ? -14.445 5.469 3.529 1 89.25 7 LEU B C 1
ATOM 1541 O O . LEU B 1 7 ? -14.312 6.527 4.141 1 89.25 7 LEU B O 1
ATOM 1545 N N . VAL B 1 8 ? -15.656 5.02 3.072 1 91.81 8 VAL B N 1
ATOM 1546 C CA . VAL B 1 8 ? -16.938 5.605 3.475 1 91.81 8 VAL B CA 1
ATOM 1547 C C . VAL B 1 8 ? -17.797 4.547 4.152 1 91.81 8 VAL B C 1
ATOM 1549 O O . VAL B 1 8 ? -18.156 3.543 3.533 1 91.81 8 VAL B O 1
ATOM 1552 N N . ALA B 1 9 ? -18.094 4.746 5.438 1 93.25 9 ALA B N 1
ATOM 1553 C CA . ALA B 1 9 ? -19 3.869 6.172 1 93.25 9 ALA B CA 1
ATOM 1554 C C . ALA B 1 9 ? -20.438 4.043 5.695 1 93.25 9 ALA B C 1
ATOM 1556 O O . ALA B 1 9 ? -20.828 5.129 5.25 1 93.25 9 ALA B O 1
ATOM 1557 N N . LYS B 1 10 ? -21.234 3 5.812 1 92.25 10 LYS B N 1
ATOM 1558 C CA . LYS B 1 10 ? -22.672 3.197 5.734 1 92.25 10 LYS B CA 1
ATOM 1559 C C . LYS B 1 10 ? -23.156 4.164 6.812 1 92.25 10 LYS B C 1
ATOM 1561 O O . LYS B 1 10 ? -22.641 4.16 7.934 1 92.25 10 LYS B O 1
ATOM 1566 N N . PRO B 1 11 ? -24.141 4.996 6.461 1 92.88 11 PRO B N 1
ATOM 1567 C CA . PRO B 1 11 ? -24.562 6.039 7.398 1 92.88 11 PRO B CA 1
ATOM 1568 C C . PRO B 1 11 ? -24.906 5.484 8.781 1 92.88 11 PRO B C 1
ATOM 1570 O O . PRO B 1 11 ? -24.656 6.141 9.797 1 92.88 11 PRO B O 1
ATOM 1573 N N . ASP B 1 12 ? -25.328 4.246 8.828 1 94.38 12 ASP B N 1
ATOM 1574 C CA . ASP B 1 12 ? -25.766 3.674 10.102 1 94.38 12 ASP B CA 1
ATOM 1575 C C . ASP B 1 12 ? -24.641 2.83 10.719 1 94.38 12 ASP B C 1
ATOM 1577 O O . ASP B 1 12 ? -24.844 2.219 11.773 1 94.38 12 ASP B O 1
ATOM 1581 N N . GLN B 1 13 ? -23.484 2.824 10.055 1 93 13 GLN B N 1
ATOM 1582 C CA . GLN B 1 13 ? -22.422 1.941 10.523 1 93 13 GLN B CA 1
ATOM 1583 C C . GLN B 1 13 ? -21.172 2.734 10.906 1 93 13 GLN B C 1
ATOM 1585 O O . GLN B 1 13 ? -20.078 2.168 11.047 1 93 13 GLN B O 1
ATOM 1590 N N . VAL B 1 14 ? -21.266 4.035 11.078 1 94.69 14 VAL B N 1
ATOM 1591 C CA . VAL B 1 14 ? -20.125 4.891 11.391 1 94.69 14 VAL B CA 1
ATOM 1592 C C . VAL B 1 14 ? -19.5 4.453 12.711 1 94.69 14 VAL B C 1
ATOM 1594 O O . VAL B 1 14 ? -18.281 4.281 12.797 1 94.69 14 VAL B O 1
ATOM 1597 N N . ASP B 1 15 ? -20.297 4.219 13.758 1 94.56 15 ASP B N 1
ATOM 1598 C CA . ASP B 1 15 ? -19.781 3.82 15.07 1 94.56 15 ASP B CA 1
ATOM 1599 C C . ASP B 1 15 ? -19.109 2.453 15.008 1 94.56 15 ASP B C 1
ATOM 1601 O O . ASP B 1 15 ? -18.109 2.211 15.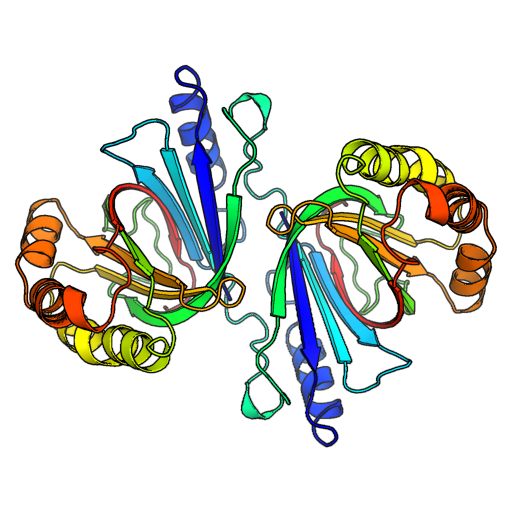695 1 94.56 15 ASP B O 1
ATOM 1605 N N . ALA B 1 16 ? -19.703 1.599 14.227 1 91.81 16 ALA B N 1
ATOM 1606 C CA . ALA B 1 16 ? -19.109 0.276 14.07 1 91.81 16 ALA B CA 1
ATOM 1607 C C . ALA B 1 16 ? -17.688 0.379 13.484 1 91.81 16 ALA B C 1
ATOM 1609 O O . ALA B 1 16 ? -16.781 -0.32 13.93 1 91.81 16 ALA B O 1
ATOM 1610 N N . VAL B 1 17 ? -17.484 1.263 12.445 1 91.38 17 VAL B N 1
ATOM 1611 C CA . VAL B 1 17 ? -16.172 1.466 11.828 1 91.38 17 VAL B CA 1
ATOM 1612 C C . VAL B 1 17 ? -15.195 2.037 12.852 1 91.38 17 VAL B C 1
ATOM 1614 O O . VAL B 1 17 ? -14.055 1.573 12.961 1 91.38 17 VAL B O 1
ATOM 1617 N N . VAL B 1 18 ? -15.641 2.969 13.672 1 93.12 18 VAL B N 1
ATOM 1618 C CA . VAL B 1 18 ? -14.805 3.559 14.719 1 93.12 18 VAL B CA 1
ATOM 1619 C C . VAL B 1 18 ? -14.383 2.479 15.711 1 93.12 18 VAL B C 1
ATOM 1621 O O . VAL B 1 18 ? -13.219 2.404 16.094 1 93.12 18 VAL B O 1
ATOM 1624 N N . ASP B 1 19 ? -15.258 1.601 16.094 1 90.25 19 ASP B N 1
ATOM 1625 C CA . ASP B 1 19 ? -14.977 0.526 17.047 1 90.25 19 ASP B CA 1
ATOM 1626 C C . ASP B 1 19 ? -13.914 -0.424 16.5 1 90.25 19 ASP B C 1
ATOM 1628 O O . ASP B 1 19 ? -13.062 -0.911 17.25 1 90.25 19 ASP B O 1
ATOM 1632 N N . ILE B 1 20 ? -13.992 -0.678 15.297 1 87.06 20 ILE B N 1
ATOM 1633 C CA . ILE B 1 20 ? -13.023 -1.569 14.672 1 87.06 20 ILE B CA 1
ATOM 1634 C C . ILE B 1 20 ? -11.633 -0.933 14.719 1 87.06 20 ILE B C 1
ATOM 1636 O O . ILE B 1 20 ? -10.648 -1.598 15.055 1 87.06 20 ILE B O 1
ATOM 1640 N N . PHE B 1 21 ? -11.508 0.417 14.344 1 87 21 PHE B N 1
ATOM 1641 C CA . PHE B 1 21 ? -10.227 1.105 14.438 1 87 21 PHE B CA 1
ATOM 1642 C C . PHE B 1 21 ? -9.672 1.03 15.852 1 87 21 PHE B C 1
ATOM 1644 O O . PHE B 1 21 ? -8.492 0.712 16.047 1 87 21 PHE B O 1
ATOM 1651 N N . LEU B 1 22 ? -10.508 1.209 16.859 1 86.75 22 LEU B N 1
ATOM 1652 C CA . LEU B 1 22 ? -10.07 1.242 18.25 1 86.75 22 LEU B CA 1
ATOM 1653 C C . LEU B 1 22 ? -9.633 -0.143 18.719 1 86.75 22 LEU B C 1
ATOM 1655 O O . LEU B 1 22 ? -8.719 -0.267 19.531 1 86.75 22 LEU B O 1
ATOM 1659 N N . ALA B 1 23 ? -10.211 -1.155 18.141 1 81.31 23 ALA B N 1
ATOM 1660 C CA . ALA B 1 23 ? -9.891 -2.527 18.531 1 81.31 23 ALA B CA 1
ATOM 1661 C C . ALA B 1 23 ? -8.594 -2.988 17.875 1 81.31 23 ALA B C 1
ATOM 1663 O O . ALA B 1 23 ? -7.949 -3.93 18.344 1 81.31 23 ALA B O 1
ATOM 1664 N N . THR B 1 24 ? -8.117 -2.246 16.797 1 75.69 24 THR B N 1
ATOM 1665 C CA . THR B 1 24 ? -7.062 -2.855 15.992 1 75.69 24 THR B CA 1
ATOM 1666 C C . THR B 1 24 ? -5.844 -1.941 15.906 1 75.69 24 THR B C 1
ATOM 1668 O O . THR B 1 24 ? -4.785 -2.35 15.43 1 75.69 24 THR B O 1
ATOM 1671 N N . TYR B 1 25 ? -5.863 -0.667 16.359 1 77 25 TYR B N 1
ATOM 1672 C CA . TYR B 1 25 ? -4.828 0.323 16.078 1 77 25 TYR B CA 1
ATOM 1673 C C . TYR B 1 25 ? -3.512 -0.07 16.75 1 77 25 TYR B C 1
ATOM 1675 O O . TYR B 1 25 ? -2.439 0.371 16.328 1 77 25 TYR B O 1
ATOM 1683 N N . GLN B 1 26 ? -3.436 -0.978 17.703 1 72.38 26 GLN B N 1
ATOM 1684 C CA . GLN B 1 26 ? -2.225 -1.308 18.453 1 72.38 26 GLN B CA 1
ATOM 1685 C C . GLN B 1 26 ? -1.495 -2.49 17.828 1 72.38 26 GLN B C 1
ATOM 1687 O O . GLN B 1 26 ? -0.389 -2.84 18.234 1 72.38 26 GLN B O 1
ATOM 1692 N N . ARG B 1 27 ? -1.987 -2.982 16.828 1 63.78 27 ARG B N 1
ATOM 1693 C CA . ARG B 1 27 ? -1.448 -4.234 16.297 1 63.78 27 ARG B CA 1
ATOM 1694 C C . ARG B 1 27 ? -0.369 -3.969 15.258 1 63.78 27 ARG B C 1
ATOM 1696 O O . ARG B 1 27 ? -0.623 -3.307 14.25 1 63.78 27 ARG B O 1
ATOM 1703 N N . GLY B 1 28 ? 0.846 -4.449 15.594 1 63.69 28 GLY B N 1
ATOM 1704 C CA . GLY B 1 28 ? 1.921 -4.699 14.648 1 63.69 28 GLY B CA 1
ATOM 1705 C C . GLY B 1 28 ? 2.266 -3.484 13.805 1 63.69 28 GLY B C 1
ATOM 1706 O O . GLY B 1 28 ? 3.027 -3.588 12.844 1 63.69 28 GLY B O 1
ATOM 1707 N N . HIS B 1 29 ? 1.64 -2.336 13.984 1 70.31 29 HIS B N 1
ATOM 1708 C CA . HIS B 1 29 ? 1.932 -1.156 13.18 1 70.31 29 HIS B CA 1
ATOM 1709 C C . HIS B 1 29 ? 3.094 -0.362 13.766 1 70.31 29 HIS B C 1
ATOM 1711 O O . HIS B 1 29 ? 3.217 -0.243 14.984 1 70.31 29 HIS B O 1
ATOM 1717 N N . LYS B 1 30 ? 3.885 0.118 12.891 1 73.69 30 LYS B N 1
ATOM 1718 C CA . LYS B 1 30 ? 4.906 1.046 13.367 1 73.69 30 LYS B CA 1
ATOM 1719 C C . LYS B 1 30 ? 4.375 2.477 13.406 1 73.69 30 LYS B C 1
ATOM 1721 O O . LYS B 1 30 ? 4.527 3.17 14.414 1 73.69 30 LYS B O 1
ATOM 1726 N N . ILE B 1 31 ? 3.756 2.873 12.242 1 77.94 31 ILE B N 1
ATOM 1727 C CA . ILE B 1 31 ? 2.998 4.117 12.172 1 77.94 31 ILE B CA 1
ATOM 1728 C C . ILE B 1 31 ? 1.614 3.848 11.586 1 77.94 31 ILE B C 1
ATOM 1730 O O . ILE B 1 31 ? 1.494 3.303 10.484 1 77.94 31 ILE B O 1
ATOM 1734 N N . TRP B 1 32 ? 0.598 4.117 12.328 1 84.31 32 TRP B N 1
ATOM 1735 C CA . TRP B 1 32 ? -0.785 3.916 11.906 1 84.31 32 TRP B CA 1
ATOM 1736 C C . TRP B 1 32 ? -1.688 5.012 12.469 1 84.31 32 TRP B C 1
ATOM 1738 O O . TRP B 1 32 ? -1.563 5.391 13.633 1 84.31 32 TRP B O 1
ATOM 1748 N N . MET B 1 33 ? -2.572 5.59 11.539 1 88.44 33 MET B N 1
ATOM 1749 C CA . MET B 1 33 ? -3.525 6.617 11.938 1 88.44 33 MET B CA 1
ATOM 1750 C C . MET B 1 33 ? -4.879 6.398 11.273 1 88.44 33 MET B C 1
ATOM 1752 O O . MET B 1 33 ? -4.949 6.172 10.062 1 88.44 33 MET B O 1
ATOM 1756 N N . ALA B 1 34 ? -5.934 6.41 12.102 1 92.06 34 ALA B N 1
ATOM 1757 C CA . ALA B 1 34 ? -7.305 6.441 11.602 1 92.06 34 ALA B CA 1
ATOM 1758 C C . ALA B 1 34 ? -7.949 7.805 11.852 1 92.06 34 ALA B C 1
ATOM 1760 O O . ALA B 1 34 ? -7.996 8.281 12.984 1 92.06 34 ALA B O 1
ATOM 1761 N N . LEU B 1 35 ? -8.422 8.438 10.734 1 93.62 35 LEU B N 1
ATOM 1762 C CA . LEU B 1 35 ? -8.914 9.812 10.75 1 93.62 35 LEU B CA 1
ATOM 1763 C C . LEU B 1 35 ? -10.367 9.875 10.289 1 93.62 35 LEU B C 1
ATOM 1765 O O . LEU B 1 35 ? -10.711 9.344 9.234 1 93.62 35 LEU B O 1
ATOM 1769 N N . LYS B 1 36 ? -11.234 10.484 11.109 1 95.44 36 LYS B N 1
ATOM 1770 C CA . LYS B 1 36 ? -12.625 10.734 10.742 1 95.44 36 LYS B CA 1
ATOM 1771 C C . LYS B 1 36 ? -12.805 12.156 10.219 1 95.44 36 LYS B C 1
ATOM 1773 O O . LYS B 1 36 ? -12.438 13.125 10.891 1 95.44 36 LYS B O 1
ATOM 1778 N N . HIS B 1 37 ? -13.398 12.289 8.992 1 95 37 HIS B N 1
ATOM 1779 C CA . HIS B 1 37 ? -13.625 13.609 8.422 1 95 37 HIS B CA 1
ATOM 1780 C C . HIS B 1 37 ? -14.766 14.328 9.141 1 95 37 HIS B C 1
ATOM 1782 O O . HIS B 1 37 ? -15.852 13.766 9.312 1 95 37 HIS B O 1
ATOM 1788 N N . THR B 1 38 ? -14.523 15.555 9.516 1 91.88 38 THR B N 1
ATOM 1789 C CA . THR B 1 38 ? -15.5 16.266 10.328 1 91.88 38 THR B CA 1
ATOM 1790 C C . THR B 1 38 ? -16.609 16.844 9.453 1 91.88 38 THR B C 1
ATOM 1792 O O . THR B 1 38 ? -17.75 17 9.906 1 91.88 38 THR B O 1
ATOM 1795 N N . ASN B 1 39 ? -16.344 17.062 8.234 1 87.81 39 ASN B N 1
ATOM 1796 C CA . ASN B 1 39 ? -17.344 17.625 7.34 1 87.81 39 ASN B CA 1
ATOM 1797 C C . ASN B 1 39 ? -18.094 16.547 6.566 1 87.81 39 ASN B C 1
ATOM 1799 O O . ASN B 1 39 ? -19.078 16.828 5.902 1 87.81 39 ASN B O 1
ATOM 1803 N N . SER B 1 40 ? -17.625 15.352 6.551 1 88.81 40 SER B N 1
ATOM 1804 C CA . SER B 1 40 ? -18.25 14.156 6.004 1 88.81 40 SER B CA 1
ATOM 1805 C C . SER B 1 40 ? -18.172 12.992 6.984 1 88.81 40 SER B C 1
ATOM 1807 O O . SER B 1 40 ? -17.297 12.125 6.852 1 88.81 40 SER B O 1
ATOM 1809 N N . PRO B 1 41 ? -19.047 12.906 7.914 1 87.88 41 PRO B N 1
ATOM 1810 C CA . PRO B 1 41 ? -18.844 12.078 9.102 1 87.88 41 PRO B CA 1
ATOM 1811 C C . PRO B 1 41 ? -18.75 10.586 8.781 1 87.88 41 PRO B C 1
ATOM 1813 O O . PRO B 1 41 ? -18.312 9.789 9.617 1 87.88 41 PRO B O 1
ATOM 1816 N N . SER B 1 42 ? -19.188 10.172 7.559 1 92.94 42 SER B N 1
ATOM 1817 C CA . SER B 1 42 ? -19.062 8.758 7.207 1 92.94 42 SER B CA 1
ATOM 1818 C C . SER B 1 42 ? -17.719 8.477 6.527 1 92.94 42 SER B C 1
ATOM 1820 O O . SER B 1 42 ? -17.375 7.316 6.297 1 92.94 42 SER B O 1
ATOM 1822 N N . LYS B 1 43 ? -16.969 9.531 6.207 1 94 43 LYS B N 1
ATOM 1823 C CA . LYS B 1 43 ? -15.719 9.383 5.473 1 94 43 LYS B CA 1
ATOM 1824 C C . LYS B 1 43 ? -14.531 9.281 6.422 1 94 43 LYS B C 1
ATOM 1826 O O . LYS B 1 43 ? -14.453 10.016 7.402 1 94 43 LYS B O 1
ATOM 1831 N N . PHE B 1 44 ? -13.633 8.32 6.137 1 93.25 44 PHE B N 1
ATOM 1832 C CA . PHE B 1 44 ? -12.422 8.102 6.918 1 93.25 44 PHE B CA 1
ATOM 1833 C C . PHE B 1 44 ? -11.195 8.062 6.012 1 93.25 44 PHE B C 1
ATOM 1835 O O . PHE B 1 44 ? -11.289 7.688 4.844 1 93.25 44 PHE B O 1
ATOM 1842 N N . THR B 1 45 ? -10.023 8.477 6.512 1 92.31 45 THR B N 1
ATOM 1843 C CA . THR B 1 45 ? -8.688 8.266 5.953 1 92.31 45 THR B CA 1
ATOM 1844 C C . THR B 1 45 ? -7.816 7.461 6.914 1 92.31 45 THR B C 1
ATOM 1846 O O . THR B 1 45 ? -7.773 7.754 8.109 1 92.31 45 THR B O 1
ATOM 1849 N N . VAL B 1 46 ? -7.223 6.422 6.469 1 88.38 46 VAL B N 1
ATOM 1850 C CA . VAL B 1 46 ? -6.277 5.629 7.246 1 88.38 46 VAL B CA 1
ATOM 1851 C C . VAL B 1 46 ? -4.883 5.738 6.637 1 88.38 46 VAL B C 1
ATOM 1853 O O . VAL B 1 46 ? -4.711 5.559 5.43 1 88.38 46 VAL B O 1
ATOM 1856 N N . PHE B 1 47 ? -3.934 6.148 7.426 1 86.12 47 PHE B N 1
ATOM 1857 C CA . PHE B 1 47 ? -2.52 6.199 7.066 1 86.12 47 PHE B CA 1
ATOM 1858 C C . PHE B 1 47 ? -1.744 5.09 7.762 1 86.12 47 PHE B C 1
ATOM 1860 O O . PHE B 1 47 ? -1.756 4.992 8.992 1 86.12 47 PHE B O 1
ATOM 1867 N N . ASP B 1 48 ? -1.105 4.203 7.016 1 82.81 48 ASP B N 1
ATOM 1868 C CA . ASP B 1 48 ? -0.357 3.055 7.52 1 82.81 48 ASP B CA 1
ATOM 1869 C C . ASP B 1 48 ? 1.043 3.002 6.914 1 82.81 48 ASP B C 1
ATOM 1871 O O . ASP B 1 48 ? 1.202 2.697 5.73 1 82.81 48 ASP B O 1
ATOM 1875 N N . ALA B 1 49 ? 2.014 3.441 7.707 1 72.75 49 ALA B N 1
ATOM 1876 C CA . ALA B 1 49 ? 3.396 3.479 7.238 1 72.75 49 ALA B CA 1
ATOM 1877 C C . ALA B 1 49 ? 4.242 2.42 7.938 1 72.75 49 ALA B C 1
ATOM 1879 O O . ALA B 1 49 ? 4.156 2.256 9.156 1 72.75 49 ALA B O 1
ATOM 1880 N N . ALA B 1 50 ? 4.629 1.387 7.281 1 59.22 50 ALA B N 1
ATOM 1881 C CA . ALA B 1 50 ? 5.586 0.429 7.832 1 59.22 50 ALA B CA 1
ATOM 1882 C C . ALA B 1 50 ? 6.965 1.066 8 1 59.22 50 ALA B C 1
ATOM 1884 O O . ALA B 1 50 ? 7.277 2.064 7.352 1 59.22 50 ALA B O 1
ATOM 1885 N N . ASP B 1 51 ? 7.609 0.859 9.281 1 50.59 51 ASP B N 1
ATOM 1886 C CA . ASP B 1 51 ? 9.008 1.277 9.359 1 50.59 51 ASP B CA 1
ATOM 1887 C C . ASP B 1 51 ? 9.664 1.232 7.98 1 50.59 51 ASP B C 1
ATOM 1889 O O . ASP B 1 51 ? 9.086 0.714 7.023 1 50.59 51 ASP B O 1
ATOM 1893 N N . ASP B 1 52 ? 10.961 1.61 8.141 1 46.47 52 ASP B N 1
ATOM 1894 C CA . ASP B 1 52 ? 11.938 1.548 7.055 1 46.47 52 ASP B CA 1
ATOM 1895 C C . ASP B 1 52 ? 11.789 0.253 6.258 1 46.47 52 ASP B C 1
ATOM 1897 O O . ASP B 1 52 ? 12.234 -0.809 6.699 1 46.47 52 ASP B O 1
ATOM 1901 N N . ARG B 1 53 ? 10.586 -0.014 5.828 1 43.5 53 ARG B N 1
ATOM 1902 C CA . ARG B 1 53 ? 10.719 -1.062 4.824 1 43.5 53 ARG B CA 1
ATOM 1903 C C . ARG B 1 53 ? 12.094 -1.005 4.156 1 43.5 53 ARG B C 1
ATOM 1905 O O . ARG B 1 53 ? 12.742 0.042 4.156 1 43.5 53 ARG B O 1
ATOM 1912 N N . GLY B 1 54 ? 12.766 -2.035 4.406 1 50.47 54 GLY B N 1
ATOM 1913 C CA . GLY B 1 54 ? 13.977 -2.102 3.613 1 50.47 54 GLY B CA 1
ATOM 1914 C C . GLY B 1 54 ? 13.992 -1.113 2.461 1 50.47 54 GLY B C 1
ATOM 1915 O O . GLY B 1 54 ? 13.766 -1.49 1.311 1 50.47 54 GLY B O 1
ATOM 1916 N N . HIS B 1 55 ? 13.828 0.038 2.965 1 58.28 55 HIS B N 1
ATOM 1917 C CA . HIS B 1 55 ? 14.039 1.093 1.979 1 58.28 55 HIS B CA 1
ATOM 1918 C C . HIS B 1 55 ? 15.258 0.797 1.11 1 58.28 55 HIS B C 1
ATOM 1920 O O . HIS B 1 55 ? 16.375 0.637 1.624 1 58.28 55 HIS B O 1
ATOM 1926 N N . ILE B 1 56 ? 14.891 0.178 0.037 1 68 56 ILE B N 1
ATOM 1927 C CA . ILE B 1 56 ? 15.969 0.115 -0.944 1 68 56 ILE B CA 1
ATOM 1928 C C . ILE B 1 56 ? 16.344 1.526 -1.385 1 68 56 ILE B C 1
ATOM 1930 O O . ILE B 1 56 ? 15.531 2.246 -1.959 1 68 56 ILE B O 1
ATOM 1934 N N . PRO B 1 57 ? 17.547 1.91 -0.93 1 72.81 57 PRO B N 1
ATOM 1935 C CA . PRO B 1 57 ? 17.953 3.262 -1.323 1 72.81 57 PRO B CA 1
ATOM 1936 C C . PRO B 1 57 ? 17.875 3.482 -2.832 1 72.81 57 PRO B C 1
ATOM 1938 O O . PRO B 1 57 ? 18.203 2.582 -3.609 1 72.81 57 PRO B O 1
ATOM 1941 N N . ASN B 1 58 ? 17.531 4.676 -3.268 1 73.44 58 ASN B N 1
ATOM 1942 C CA . ASN B 1 58 ? 17.422 5.02 -4.684 1 73.44 58 ASN B CA 1
ATOM 1943 C C . ASN B 1 58 ? 18.766 4.879 -5.395 1 73.44 58 ASN B C 1
ATOM 1945 O O . ASN B 1 58 ? 18.812 4.621 -6.598 1 73.44 58 ASN B O 1
ATOM 1949 N N . GLU B 1 59 ? 19.844 4.988 -4.633 1 82 59 GLU B N 1
ATOM 1950 C CA . GLU B 1 59 ? 21.188 4.969 -5.203 1 82 59 GLU B CA 1
ATOM 1951 C C . GLU B 1 59 ? 21.5 3.623 -5.859 1 82 59 GLU B C 1
ATOM 1953 O O . GLU B 1 59 ? 22.344 3.537 -6.75 1 82 59 GLU B O 1
ATOM 1958 N N . VAL B 1 60 ? 20.734 2.611 -5.461 1 86.31 60 VAL B N 1
ATOM 1959 C CA . VAL B 1 60 ? 21.031 1.293 -6.004 1 86.31 60 VAL B CA 1
ATOM 1960 C C . VAL B 1 60 ? 20 0.922 -7.066 1 86.31 60 VAL B C 1
ATOM 1962 O O . VAL B 1 60 ? 20.078 -0.157 -7.66 1 86.31 60 VAL B O 1
ATOM 1965 N N . LEU B 1 61 ? 19.047 1.762 -7.258 1 85.75 61 LEU B N 1
ATOM 1966 C CA . LEU B 1 61 ? 17.938 1.472 -8.18 1 85.75 61 LEU B CA 1
ATOM 1967 C C . LEU B 1 61 ? 18.109 2.244 -9.484 1 85.75 61 LEU B C 1
ATOM 1969 O O . LEU B 1 61 ? 18.656 3.346 -9.492 1 85.75 61 LEU B O 1
ATOM 1973 N N . GLN B 1 62 ? 17.672 1.655 -10.586 1 85.56 62 GLN B N 1
ATOM 1974 C CA . GLN B 1 62 ? 17.688 2.291 -11.898 1 85.56 62 GLN B CA 1
ATOM 1975 C C . GLN B 1 62 ? 16.609 3.367 -12.008 1 85.56 62 GLN B C 1
ATOM 1977 O O . GLN B 1 62 ? 16.766 4.328 -12.766 1 85.56 62 GLN B O 1
ATOM 1982 N N . SER B 1 63 ? 15.484 3.174 -11.32 1 79.44 63 SER B N 1
ATOM 1983 C CA . SER B 1 63 ? 14.344 4.074 -11.266 1 79.44 63 SER B CA 1
ATOM 1984 C C . SER B 1 63 ? 13.555 3.902 -9.969 1 79.44 63 SER B C 1
ATOM 1986 O O . SER B 1 63 ? 13.758 2.928 -9.242 1 79.44 63 SER B O 1
ATOM 1988 N N . SER B 1 64 ? 12.711 4.828 -9.672 1 74.62 64 SER B N 1
ATOM 1989 C CA . SER B 1 64 ? 11.867 4.727 -8.484 1 74.62 64 SER B CA 1
ATOM 1990 C C . SER B 1 64 ? 10.977 3.49 -8.547 1 74.62 64 SER B C 1
ATOM 1992 O O . SER B 1 64 ? 10.43 3.166 -9.602 1 74.62 64 SER B O 1
ATOM 1994 N N . PRO B 1 65 ? 10.906 2.75 -7.418 1 77.88 65 PRO B N 1
ATOM 1995 C CA . PRO B 1 65 ? 10.008 1.59 -7.391 1 77.88 65 PRO B CA 1
ATOM 1996 C C . PRO B 1 65 ? 8.562 1.955 -7.703 1 77.88 65 PRO B C 1
ATOM 1998 O O . PRO B 1 65 ? 8.117 3.064 -7.391 1 77.88 65 PRO B O 1
ATOM 2001 N N . VAL B 1 66 ? 7.883 1.084 -8.398 1 78.31 66 VAL B N 1
ATOM 2002 C CA . VAL B 1 66 ? 6.445 1.2 -8.633 1 78.31 66 VAL B CA 1
ATOM 2003 C C . VAL B 1 66 ? 5.688 0.315 -7.648 1 78.31 66 VAL B C 1
ATOM 2005 O O . VAL B 1 66 ? 5.836 -0.909 -7.66 1 78.31 66 VAL B O 1
ATOM 2008 N N . THR B 1 67 ? 4.938 0.945 -6.695 1 80.81 67 THR B N 1
ATOM 2009 C CA . THR B 1 67 ? 4.176 0.216 -5.688 1 80.81 67 THR B CA 1
ATOM 2010 C C . THR B 1 67 ? 2.676 0.359 -5.934 1 80.81 67 THR B C 1
ATOM 2012 O O . THR B 1 67 ? 2.191 1.454 -6.223 1 80.81 67 THR B O 1
ATOM 2015 N N . GLN B 1 68 ? 1.952 -0.778 -5.926 1 77.75 68 GLN B N 1
ATOM 2016 C CA . GLN B 1 68 ? 0.5 -0.805 -6.066 1 77.75 68 GLN B CA 1
ATOM 2017 C C . GLN B 1 68 ? -0.155 -1.524 -4.891 1 77.75 68 GLN B C 1
ATOM 2019 O O . GLN B 1 68 ? 0.372 -2.521 -4.395 1 77.75 68 GLN B O 1
ATOM 2024 N N . SER B 1 69 ? -1.274 -0.935 -4.496 1 77.81 69 SER B N 1
ATOM 2025 C CA . SER B 1 69 ? -2.123 -1.668 -3.561 1 77.81 69 SER B CA 1
ATOM 2026 C C . SER B 1 69 ? -2.836 -2.824 -4.25 1 77.81 69 SER B C 1
ATOM 2028 O O . SER B 1 69 ? -3.301 -2.686 -5.387 1 77.81 69 SER B O 1
ATOM 2030 N N . VAL B 1 70 ? -2.84 -4.02 -3.459 1 82.25 70 VAL B N 1
ATOM 2031 C CA . VAL B 1 70 ? -3.537 -5.168 -4.031 1 82.25 70 VAL B CA 1
ATOM 2032 C C . VAL B 1 70 ? -4.469 -5.777 -2.986 1 82.25 70 VAL B C 1
ATOM 2034 O O . VAL B 1 70 ? -4.176 -5.75 -1.789 1 82.25 70 VAL B O 1
ATOM 2037 N N . LYS B 1 71 ? -5.598 -6.156 -3.438 1 80.94 71 LYS B N 1
ATOM 2038 C CA . LYS B 1 71 ? -6.539 -6.949 -2.648 1 80.94 71 LYS B CA 1
ATOM 2039 C C . LYS B 1 71 ? -6.273 -8.445 -2.812 1 80.94 71 LYS B C 1
ATOM 2041 O O . LYS B 1 71 ? -6.184 -8.945 -3.936 1 80.94 71 LYS B O 1
ATOM 2046 N N . ILE B 1 72 ? -6.078 -9.164 -1.703 1 84.38 72 ILE B N 1
ATOM 2047 C CA . ILE B 1 72 ? -6.023 -10.617 -1.753 1 84.38 72 ILE B CA 1
ATOM 2048 C C . ILE B 1 72 ? -7.438 -11.188 -1.836 1 84.38 72 ILE B C 1
ATOM 2050 O O . ILE B 1 72 ? -8.18 -11.18 -0.848 1 84.38 72 ILE B O 1
ATOM 2054 N N . MET B 1 73 ? -7.777 -11.68 -3.045 1 86.69 73 MET B N 1
ATOM 2055 C CA . MET B 1 73 ? -9.117 -12.227 -3.246 1 86.69 73 MET B CA 1
ATOM 2056 C C . MET B 1 73 ? -9.234 -13.625 -2.654 1 86.69 73 MET B C 1
ATOM 2058 O O . MET B 1 73 ? -10.289 -13.992 -2.133 1 86.69 73 MET B O 1
ATOM 2062 N N . LYS B 1 74 ? -8.219 -14.445 -2.844 1 87.19 74 LYS B N 1
ATOM 2063 C CA . LYS B 1 74 ? -8.086 -15.82 -2.383 1 87.19 74 LYS B CA 1
ATOM 2064 C C . LYS B 1 74 ? -6.625 -16.172 -2.123 1 87.19 74 LYS B C 1
ATOM 2066 O O . LYS B 1 74 ? -5.723 -15.609 -2.744 1 87.19 74 LYS B O 1
ATOM 2071 N N . SER B 1 75 ? -6.457 -17.078 -1.115 1 89.81 75 SER B N 1
ATOM 2072 C CA . SER B 1 75 ? -5.094 -17.547 -0.868 1 89.81 75 SER B CA 1
ATOM 2073 C C . SER B 1 75 ? -5.082 -19.016 -0.468 1 89.81 75 SER B C 1
ATOM 2075 O O . SER B 1 75 ? -6.109 -19.562 -0.067 1 89.81 75 SER B O 1
ATOM 2077 N N . HIS B 1 76 ? -3.947 -19.625 -0.756 1 89.62 76 HIS B N 1
ATOM 2078 C CA . HIS B 1 76 ? -3.654 -21.016 -0.412 1 89.62 76 HIS B CA 1
ATOM 2079 C C . HIS B 1 76 ? -2.258 -21.156 0.184 1 89.62 76 HIS B C 1
ATOM 2081 O O . HIS B 1 76 ? -1.305 -20.547 -0.312 1 89.62 76 HIS B O 1
ATOM 2087 N N . SER B 1 77 ? -2.18 -21.953 1.327 1 89.38 77 SER B N 1
ATOM 2088 C CA . SER B 1 77 ? -0.868 -22.156 1.932 1 89.38 77 SER B CA 1
ATOM 2089 C C . SER B 1 77 ? -0.756 -23.547 2.549 1 89.38 77 SER B C 1
ATOM 2091 O O . SER B 1 77 ? -1.671 -24 3.24 1 89.38 77 SER B O 1
ATOM 2093 N N . LYS B 1 78 ? 0.36 -24.172 2.254 1 86.62 78 LYS B N 1
ATOM 2094 C CA . LYS B 1 78 ? 0.76 -25.406 2.918 1 86.62 78 LYS B CA 1
ATOM 2095 C C . LYS B 1 78 ? 2 -25.203 3.781 1 86.62 78 LYS B C 1
ATOM 2097 O O . LYS B 1 78 ? 2.621 -26.156 4.234 1 86.62 78 LYS B O 1
ATOM 2102 N N . VAL B 1 79 ? 2.33 -23.906 3.9 1 82.5 79 VAL B N 1
ATOM 2103 C CA . VAL B 1 79 ? 3.539 -23.547 4.633 1 82.5 79 VAL B CA 1
ATOM 2104 C C . VAL B 1 79 ? 3.256 -23.547 6.133 1 82.5 79 VAL B C 1
ATOM 2106 O O . VAL B 1 79 ? 2.189 -23.109 6.574 1 82.5 79 VAL B O 1
ATOM 2109 N N . ALA B 1 80 ? 4.293 -24.031 6.887 1 77.06 80 ALA B N 1
ATOM 2110 C CA . ALA B 1 80 ? 4.188 -23.984 8.344 1 77.06 80 ALA B CA 1
ATOM 2111 C C . ALA B 1 80 ? 4.219 -22.547 8.844 1 77.06 80 ALA B C 1
ATOM 2113 O O . ALA B 1 80 ? 4.98 -21.719 8.344 1 77.06 80 ALA B O 1
ATOM 2114 N N . ILE B 1 81 ? 3.434 -22.234 9.805 1 73.44 81 ILE B N 1
ATOM 2115 C CA . ILE B 1 81 ? 3.367 -20.906 10.406 1 73.44 81 ILE B CA 1
ATOM 2116 C C . ILE B 1 81 ? 3.752 -20.984 11.883 1 73.44 81 ILE B C 1
ATOM 2118 O O . ILE B 1 81 ? 3.178 -21.766 12.633 1 73.44 81 ILE B O 1
ATOM 2122 N N . PRO B 1 82 ? 4.648 -20.203 12.336 1 72.94 82 PRO B N 1
ATOM 2123 C CA . PRO B 1 82 ? 5.555 -19.328 11.594 1 72.94 82 PRO B CA 1
ATOM 2124 C C . PRO B 1 82 ? 6.625 -20.094 10.82 1 72.94 82 PRO B C 1
ATOM 2126 O O . PRO B 1 82 ? 7.02 -21.188 11.234 1 72.94 82 PRO B O 1
ATOM 2129 N N . ASN B 1 83 ? 6.914 -19.453 9.594 1 75.5 83 ASN B N 1
ATOM 2130 C CA . ASN B 1 83 ? 8 -20.109 8.883 1 75.5 83 ASN B CA 1
ATOM 2131 C C . ASN B 1 83 ? 9.367 -19.75 9.469 1 75.5 83 ASN B C 1
ATOM 2133 O O . ASN B 1 83 ? 9.555 -18.625 9.953 1 75.5 83 ASN B O 1
ATOM 2137 N N . THR B 1 84 ? 10.312 -20.625 9.484 1 72.19 84 THR B N 1
ATOM 2138 C CA . THR B 1 84 ? 11.633 -20.391 10.055 1 72.19 84 THR B CA 1
ATOM 2139 C C . THR B 1 84 ? 12.695 -20.344 8.961 1 72.19 84 THR B C 1
ATOM 2141 O O . THR B 1 84 ? 13.812 -19.875 9.195 1 72.19 84 THR B O 1
ATOM 2144 N N . GLU B 1 85 ? 12.305 -20.797 7.789 1 81.88 85 GLU B N 1
ATOM 2145 C CA . GLU B 1 85 ? 13.273 -20.828 6.695 1 81.88 85 GLU B CA 1
ATOM 2146 C C . GLU B 1 85 ? 13.102 -19.625 5.773 1 81.88 85 GLU B C 1
ATOM 2148 O O . GLU B 1 85 ? 12 -19.109 5.609 1 81.88 85 GLU B O 1
ATOM 2153 N N . LYS B 1 86 ? 14.164 -19.297 5.09 1 86.75 86 LYS B N 1
ATOM 2154 C CA . LYS B 1 86 ? 14.258 -18.109 4.246 1 86.75 86 LYS B CA 1
ATOM 2155 C C . LYS B 1 86 ? 13.234 -18.141 3.121 1 86.75 86 LYS B C 1
ATOM 2157 O O . LYS B 1 86 ? 12.703 -17.109 2.723 1 86.75 86 LYS B O 1
ATOM 2162 N N . THR B 1 87 ? 12.953 -19.312 2.566 1 92.25 87 THR B N 1
ATOM 2163 C CA . THR B 1 87 ? 12.039 -19.391 1.436 1 92.25 87 THR B CA 1
ATOM 2164 C C . THR B 1 87 ? 10.766 -20.141 1.815 1 92.25 87 THR B C 1
ATOM 2166 O O . THR B 1 87 ? 9.914 -20.406 0.963 1 92.25 87 THR B O 1
ATOM 2169 N N . ALA B 1 88 ? 10.641 -20.578 3.053 1 87.81 88 ALA B N 1
ATOM 2170 C CA . ALA B 1 88 ? 9.477 -21.297 3.572 1 87.81 88 ALA B CA 1
ATOM 2171 C C . ALA B 1 88 ? 9.211 -22.562 2.76 1 87.81 88 ALA B C 1
ATOM 2173 O O . ALA B 1 88 ? 8.055 -22.906 2.52 1 87.81 88 ALA B O 1
ATOM 2174 N N . GLY B 1 89 ? 10.281 -23.172 2.191 1 91.25 89 GLY B N 1
ATOM 2175 C CA . GLY B 1 89 ? 10.164 -24.422 1.451 1 91.25 89 GLY B CA 1
ATOM 2176 C C . GLY B 1 89 ? 9.766 -24.219 0.002 1 91.25 89 GLY B C 1
ATOM 2177 O O . GLY B 1 89 ? 9.578 -25.188 -0.738 1 91.25 89 GLY B O 1
ATOM 2178 N N . ALA B 1 90 ? 9.578 -22.984 -0.454 1 94.31 90 ALA B N 1
ATOM 2179 C CA . ALA B 1 90 ? 9.172 -22.656 -1.817 1 94.31 90 ALA B CA 1
ATOM 2180 C C . ALA B 1 90 ? 10.148 -21.672 -2.463 1 94.31 90 ALA B C 1
ATOM 2182 O O . ALA B 1 90 ? 9.867 -20.484 -2.562 1 94.31 90 ALA B O 1
ATOM 2183 N N . PRO B 1 91 ? 11.258 -22.141 -3.086 1 96.31 91 PRO B N 1
ATOM 2184 C CA . PRO B 1 91 ? 12.344 -21.281 -3.551 1 96.31 91 PRO B CA 1
ATOM 2185 C C . PRO B 1 91 ? 12.07 -20.672 -4.926 1 96.31 91 PRO B C 1
ATOM 2187 O O . PRO B 1 91 ? 12.781 -19.75 -5.352 1 96.31 91 PRO B O 1
ATOM 2190 N N . VAL B 1 92 ? 11.062 -21.172 -5.672 1 97.56 92 VAL B N 1
ATOM 2191 C CA . VAL B 1 92 ? 10.773 -20.656 -7.004 1 97.56 92 VAL B CA 1
ATOM 2192 C C . VAL B 1 92 ? 9.289 -20.312 -7.117 1 97.56 92 VAL B C 1
ATOM 2194 O O . VAL B 1 92 ? 8.461 -20.844 -6.375 1 97.56 92 VAL B O 1
ATOM 2197 N N . GLY B 1 93 ? 9.016 -19.359 -8.07 1 97.81 93 GLY B N 1
ATOM 2198 C CA . GLY B 1 93 ? 7.633 -18.938 -8.219 1 97.81 93 GLY B CA 1
ATOM 2199 C C . GLY B 1 93 ? 7.355 -18.266 -9.555 1 97.81 93 GLY B C 1
ATOM 2200 O O . GLY B 1 93 ? 8.172 -18.359 -10.477 1 97.81 93 GLY B O 1
ATOM 2201 N N . LEU B 1 94 ? 6.152 -17.797 -9.672 1 97.31 94 LEU B N 1
ATOM 2202 C CA . LEU B 1 94 ? 5.672 -17.016 -10.805 1 97.31 94 LEU B CA 1
ATOM 2203 C C . LEU B 1 94 ? 5 -15.727 -10.336 1 97.31 94 LEU B C 1
ATOM 2205 O O . LEU B 1 94 ? 4.301 -15.727 -9.32 1 97.31 94 LEU B O 1
ATOM 2209 N N . VAL B 1 95 ? 5.273 -14.648 -11.055 1 96.25 95 VAL B N 1
ATOM 2210 C CA . VAL B 1 95 ? 4.473 -13.422 -11 1 96.25 95 VAL B CA 1
ATOM 2211 C C . VAL B 1 95 ? 3.688 -13.258 -12.297 1 96.25 95 VAL B C 1
ATOM 2213 O O . VAL B 1 95 ? 4.27 -13.203 -13.383 1 96.25 95 VAL B O 1
ATOM 2216 N N . ILE B 1 96 ? 2.33 -13.188 -12.195 1 96.69 96 ILE B N 1
ATOM 2217 C CA . ILE B 1 96 ? 1.481 -13.164 -13.383 1 96.69 96 ILE B CA 1
ATOM 2218 C C . ILE B 1 96 ? 0.526 -11.969 -13.312 1 96.69 96 ILE B C 1
ATOM 2220 O O . ILE B 1 96 ? -0.044 -11.688 -12.25 1 96.69 96 ILE B O 1
ATOM 2224 N N . PHE B 1 97 ? 0.396 -11.281 -14.422 1 96.19 97 PHE B N 1
ATOM 2225 C CA . PHE B 1 97 ? -0.564 -10.188 -14.539 1 96.19 97 PHE B CA 1
ATOM 2226 C C . PHE B 1 97 ? -1.608 -10.492 -15.609 1 96.19 97 PHE B C 1
ATOM 2228 O O . PHE B 1 97 ? -1.28 -11.023 -16.672 1 96.19 97 PHE B O 1
ATOM 2235 N N . PHE B 1 98 ? -2.916 -10.141 -15.281 1 96.88 98 PHE B N 1
ATOM 2236 C CA . PHE B 1 98 ? -4.051 -10.273 -16.188 1 96.88 98 PHE B CA 1
ATOM 2237 C C . PHE B 1 98 ? -4.719 -8.922 -16.422 1 96.88 98 PHE B C 1
ATOM 2239 O O . PHE B 1 98 ? -5.098 -8.242 -15.461 1 96.88 98 PHE B O 1
ATOM 2246 N N . LYS B 1 99 ? -4.863 -8.555 -17.672 1 96.5 99 LYS B N 1
ATOM 2247 C CA . LYS B 1 99 ? -5.645 -7.375 -18.047 1 96.5 99 LYS B CA 1
ATOM 2248 C C . LYS B 1 99 ? -6.965 -7.77 -18.688 1 96.5 99 LYS B C 1
ATOM 2250 O O . LYS B 1 99 ? -6.98 -8.297 -19.812 1 96.5 99 LYS B O 1
ATOM 2255 N N . ALA B 1 100 ? -8.039 -7.441 -18 1 98.25 100 ALA B N 1
ATOM 2256 C CA . ALA B 1 100 ? -9.367 -7.797 -18.484 1 98.25 100 ALA B CA 1
ATOM 2257 C C . ALA B 1 100 ? -9.773 -6.891 -19.641 1 98.25 100 ALA B C 1
ATOM 2259 O O . ALA B 1 100 ? -9.461 -5.699 -19.656 1 98.25 100 ALA B O 1
ATOM 2260 N N . LYS B 1 101 ? -10.477 -7.414 -20.578 1 97.62 101 LYS B N 1
ATOM 2261 C CA . LYS B 1 101 ? -11.18 -6.586 -21.547 1 97.62 101 LYS B CA 1
ATOM 2262 C C . LYS B 1 101 ? -12.219 -5.695 -20.875 1 97.62 101 LYS B C 1
ATOM 2264 O O . LYS B 1 101 ? -12.711 -6.023 -19.781 1 97.62 101 LYS B O 1
ATOM 2269 N N . PRO B 1 102 ? -12.469 -4.57 -21.609 1 96.31 102 PRO B N 1
ATOM 2270 C CA . PRO B 1 102 ? -13.539 -3.746 -21.047 1 96.31 102 PRO B CA 1
ATOM 2271 C C . PRO B 1 102 ? -14.812 -4.539 -20.781 1 96.31 102 PRO B C 1
ATOM 2273 O O . PRO B 1 102 ? -15.258 -5.316 -21.625 1 96.31 102 PRO B O 1
ATOM 2276 N N . GLY B 1 103 ? -15.312 -4.465 -19.484 1 96.5 103 GLY B N 1
ATOM 2277 C CA . GLY B 1 103 ? -16.562 -5.105 -19.109 1 96.5 103 GLY B CA 1
ATOM 2278 C C . GLY B 1 103 ? -16.375 -6.539 -18.641 1 96.5 103 GLY B C 1
ATOM 2279 O O . GLY B 1 103 ? -17.344 -7.191 -18.234 1 96.5 103 GLY B O 1
ATOM 2280 N N . LYS B 1 104 ? -15.133 -7.031 -18.594 1 97.88 104 LYS B N 1
ATOM 2281 C CA . LYS B 1 104 ? -14.906 -8.445 -18.312 1 97.88 104 LYS B CA 1
ATOM 2282 C C . LYS B 1 104 ? -14.242 -8.641 -16.953 1 97.88 104 LYS B C 1
ATOM 2284 O O . LYS B 1 104 ? -13.805 -9.742 -16.625 1 97.88 104 LYS B O 1
ATOM 2289 N N . ALA B 1 105 ? -14.234 -7.629 -16.172 1 96.62 105 ALA B N 1
ATOM 2290 C CA . ALA B 1 105 ? -13.555 -7.699 -14.883 1 96.62 105 ALA B CA 1
ATOM 2291 C C . ALA B 1 105 ? -14.195 -8.75 -13.984 1 96.62 105 ALA B C 1
ATOM 2293 O O . ALA B 1 105 ? -13.492 -9.539 -13.344 1 96.62 105 ALA B O 1
ATOM 2294 N N . ASP B 1 106 ? -15.492 -8.82 -13.938 1 95.94 106 ASP B N 1
ATOM 2295 C CA . ASP B 1 106 ? -16.188 -9.773 -13.078 1 95.94 106 ASP B CA 1
ATOM 2296 C C . ASP B 1 106 ? -15.867 -11.211 -13.492 1 95.94 106 ASP B C 1
ATOM 2298 O O . ASP B 1 106 ? -15.68 -12.078 -12.633 1 95.94 106 ASP B O 1
ATOM 2302 N N . ALA B 1 107 ? -15.797 -11.406 -14.688 1 97.81 107 ALA B N 1
ATOM 2303 C CA . ALA B 1 107 ? -15.5 -12.742 -15.195 1 97.81 107 ALA B CA 1
ATOM 2304 C C . ALA B 1 107 ? -14.078 -13.164 -14.844 1 97.81 107 ALA B C 1
ATOM 2306 O O . ALA B 1 107 ? -13.836 -14.312 -14.477 1 97.81 107 ALA B O 1
ATOM 2307 N N . VAL B 1 108 ? -13.156 -12.25 -14.961 1 97.94 108 VAL B N 1
ATOM 2308 C CA . VAL B 1 108 ? -11.766 -12.547 -14.625 1 97.94 108 VAL B CA 1
ATOM 2309 C C . VAL B 1 108 ? -11.641 -12.805 -13.125 1 97.94 108 VAL B C 1
ATOM 2311 O O . VAL B 1 108 ? -10.938 -13.719 -12.695 1 97.94 108 VAL B O 1
ATOM 2314 N N . ARG B 1 109 ? -12.359 -12.062 -12.367 1 96.12 109 ARG B N 1
ATOM 2315 C CA . ARG B 1 109 ? -12.398 -12.273 -10.93 1 96.12 109 ARG B CA 1
ATOM 2316 C C . ARG B 1 109 ? -12.859 -13.688 -10.594 1 96.12 109 ARG B C 1
ATOM 2318 O O . ARG B 1 109 ? -12.25 -14.367 -9.773 1 96.12 109 ARG B O 1
ATOM 2325 N N . GLU B 1 110 ? -13.867 -14.078 -11.234 1 96.5 110 GLU B N 1
ATOM 2326 C CA . GLU B 1 110 ? -14.414 -15.414 -11 1 96.5 110 GLU B CA 1
ATOM 2327 C C . GLU B 1 110 ? -13.445 -16.5 -11.477 1 96.5 110 GLU B C 1
ATOM 2329 O O . GLU B 1 110 ? -13.273 -17.516 -10.812 1 96.5 110 GLU B O 1
ATOM 2334 N N . LEU B 1 111 ? -12.867 -16.266 -12.609 1 97.69 111 LEU B N 1
ATOM 2335 C CA . LEU B 1 111 ? -11.867 -17.203 -13.117 1 97.69 111 LEU B CA 1
ATOM 2336 C C . LEU B 1 111 ? -10.781 -17.469 -12.078 1 97.69 111 LEU B C 1
ATOM 2338 O O . LEU B 1 111 ? -10.461 -18.609 -11.773 1 97.69 111 LEU B O 1
ATOM 2342 N N . ILE B 1 112 ? -10.281 -16.422 -11.508 1 97.62 112 ILE B N 1
ATOM 2343 C CA . ILE B 1 112 ? -9.148 -16.516 -10.602 1 97.62 112 ILE B CA 1
ATOM 2344 C C . ILE B 1 112 ? -9.609 -17.078 -9.258 1 97.62 112 ILE B C 1
ATOM 2346 O O . ILE B 1 112 ? -9.031 -18.047 -8.75 1 97.62 112 ILE B O 1
ATOM 2350 N N . SER B 1 113 ? -10.727 -16.594 -8.75 1 95.31 113 SER B N 1
ATOM 2351 C CA . SER B 1 113 ? -11.125 -16.875 -7.371 1 95.31 113 SER B CA 1
ATOM 2352 C C . SER B 1 113 ? -11.836 -18.219 -7.254 1 95.31 113 SER B C 1
ATOM 2354 O O . SER B 1 113 ? -11.945 -18.766 -6.16 1 95.31 113 SER B O 1
ATOM 2356 N N . THR B 1 114 ? -12.305 -18.719 -8.352 1 94.88 114 THR B N 1
ATOM 2357 C CA . THR B 1 114 ? -13.086 -19.938 -8.289 1 94.88 114 THR B CA 1
ATOM 2358 C C . THR B 1 114 ? -12.445 -21.031 -9.125 1 94.88 114 THR B C 1
ATOM 2360 O O . THR B 1 114 ? -11.938 -22.031 -8.586 1 94.88 114 THR B O 1
ATOM 2363 N N . THR B 1 115 ? -12.297 -20.766 -10.438 1 96.31 115 THR B N 1
ATOM 2364 C CA . THR B 1 115 ? -11.844 -21.812 -11.336 1 96.31 115 THR B CA 1
ATOM 2365 C C . THR B 1 115 ? -10.383 -22.156 -11.078 1 96.31 115 THR B C 1
ATOM 2367 O O . THR B 1 115 ? -10.055 -23.297 -10.758 1 96.31 115 THR B O 1
ATOM 2370 N N . ILE B 1 116 ? -9.57 -21.219 -11.148 1 96.62 116 ILE B N 1
ATOM 2371 C CA . ILE B 1 116 ? -8.141 -21.453 -10.961 1 96.62 116 ILE B CA 1
ATOM 2372 C C . ILE B 1 116 ? -7.883 -21.953 -9.539 1 96.62 116 ILE B C 1
ATOM 2374 O O . ILE B 1 116 ? -7.164 -22.938 -9.344 1 96.62 116 ILE B O 1
ATOM 2378 N N . PHE B 1 117 ? -8.492 -21.312 -8.602 1 95.69 117 PHE B N 1
ATOM 2379 C CA . PHE B 1 117 ? -8.289 -21.672 -7.199 1 95.69 117 PHE B CA 1
ATOM 2380 C C . PHE B 1 117 ? -8.609 -23.141 -6.961 1 95.69 117 PHE B C 1
ATOM 2382 O O . PHE B 1 117 ? -7.887 -23.828 -6.238 1 95.69 117 PHE B O 1
ATOM 2389 N N . SER B 1 118 ? -9.641 -23.656 -7.531 1 95.88 118 SER B N 1
ATOM 2390 C CA . SER B 1 118 ? -10.039 -25.047 -7.312 1 95.88 118 SER B CA 1
ATOM 2391 C C . SER B 1 118 ? -8.961 -26.016 -7.789 1 95.88 118 SER B C 1
ATOM 2393 O O . SER B 1 118 ? -8.766 -27.078 -7.191 1 95.88 118 SER B O 1
ATOM 2395 N N . PHE B 1 119 ? -8.227 -25.641 -8.789 1 96.38 119 PHE B N 1
ATOM 2396 C CA . PHE B 1 119 ? -7.164 -26.484 -9.305 1 96.38 119 PHE B CA 1
ATOM 2397 C C . PHE B 1 119 ? -5.922 -26.391 -8.422 1 96.38 119 PHE B C 1
ATOM 2399 O O . PHE B 1 119 ? -5.207 -27.375 -8.234 1 96.38 119 PHE B O 1
ATOM 2406 N N . ILE B 1 120 ? -5.645 -25.234 -7.859 1 95.31 120 ILE B N 1
ATOM 2407 C CA . ILE B 1 120 ? -4.465 -24.984 -7.039 1 95.31 120 ILE B CA 1
ATOM 2408 C C . ILE B 1 120 ? -4.508 -25.859 -5.789 1 95.31 120 ILE B C 1
ATOM 2410 O O . ILE B 1 120 ? -3.486 -26.422 -5.387 1 95.31 120 ILE B O 1
ATOM 2414 N N . GLU B 1 121 ? -5.672 -26.062 -5.258 1 91.5 121 GLU B N 1
ATOM 2415 C CA . GLU B 1 121 ? -5.84 -26.828 -4.027 1 91.5 121 GLU B CA 1
ATOM 2416 C C . GLU B 1 121 ? -5.453 -28.297 -4.234 1 91.5 121 GLU B C 1
ATOM 2418 O O . GLU B 1 121 ? -5.051 -28.969 -3.289 1 91.5 121 GLU B O 1
ATOM 2423 N N . GLU B 1 122 ? -5.414 -28.703 -5.445 1 93.19 122 GLU B N 1
ATOM 2424 C CA . GLU B 1 122 ? -5.145 -30.094 -5.762 1 93.19 122 GLU B CA 1
ATOM 2425 C C . GLU B 1 122 ? -3.674 -30.312 -6.109 1 93.19 122 GLU B C 1
ATOM 2427 O O . GLU B 1 122 ? -3.213 -31.453 -6.211 1 93.19 122 GLU B O 1
ATOM 2432 N N . GLU B 1 123 ? -2.947 -29.25 -6.266 1 94.81 123 GLU B N 1
ATOM 2433 C CA . GLU B 1 123 ? -1.554 -29.359 -6.691 1 94.81 123 GLU B CA 1
ATOM 2434 C C . GLU B 1 123 ? -0.625 -29.547 -5.492 1 94.81 123 GLU B C 1
ATOM 2436 O O . GLU B 1 123 ? -0.546 -28.688 -4.617 1 94.81 123 GLU B O 1
ATOM 2441 N N . GLU B 1 124 ? 0.113 -30.625 -5.531 1 93.38 124 GLU B N 1
ATOM 2442 C CA . GLU B 1 124 ? 0.945 -31 -4.395 1 93.38 124 GLU B CA 1
ATOM 2443 C C . GLU B 1 124 ? 2.146 -30.062 -4.258 1 93.38 124 GLU B C 1
ATOM 2445 O O . GLU B 1 124 ? 2.529 -29.703 -3.145 1 93.38 124 GLU B O 1
ATOM 2450 N N . LYS B 1 125 ? 2.689 -29.594 -5.348 1 95.12 125 LYS B N 1
ATOM 2451 C CA . LYS B 1 125 ? 3.957 -28.875 -5.277 1 95.12 125 LYS B CA 1
ATOM 2452 C C . LYS B 1 125 ? 3.732 -27.375 -5.301 1 95.12 125 LYS B C 1
ATOM 2454 O O . LYS B 1 125 ? 4.691 -26.594 -5.312 1 95.12 125 LYS B O 1
ATOM 2459 N N . THR B 1 126 ? 2.453 -26.906 -5.418 1 95.75 126 THR B N 1
ATOM 2460 C CA . THR B 1 126 ? 2.119 -25.516 -5.18 1 95.75 126 THR B CA 1
ATOM 2461 C C . THR B 1 126 ? 1.928 -25.25 -3.688 1 95.75 126 THR B C 1
ATOM 2463 O O . THR B 1 126 ? 0.891 -25.594 -3.119 1 95.75 126 THR B O 1
ATOM 2466 N N . LEU B 1 127 ? 2.875 -24.594 -3.068 1 94 127 LEU B N 1
ATOM 2467 C CA . LEU B 1 127 ? 2.877 -24.469 -1.614 1 94 127 LEU B CA 1
ATOM 2468 C C . LEU B 1 127 ? 2.162 -23.188 -1.179 1 94 127 LEU B C 1
ATOM 2470 O O . LEU B 1 127 ? 1.566 -23.141 -0.099 1 94 127 LEU B O 1
ATOM 2474 N N . LEU B 1 128 ? 2.311 -22.172 -1.954 1 92.94 128 LEU B N 1
ATOM 2475 C CA . LEU B 1 128 ? 1.718 -20.875 -1.669 1 92.94 128 LEU B CA 1
ATOM 2476 C C . LEU B 1 128 ? 1.1 -20.266 -2.926 1 92.94 128 LEU B C 1
ATOM 2478 O O . LEU B 1 128 ? 1.655 -20.391 -4.02 1 92.94 128 LEU B O 1
ATOM 2482 N N . TRP B 1 129 ? -0.03 -19.625 -2.732 1 95 129 TRP B N 1
ATOM 2483 C CA . TRP B 1 129 ? -0.734 -19.016 -3.861 1 95 129 TRP B CA 1
ATOM 2484 C C . TRP B 1 129 ? -1.587 -17.844 -3.406 1 95 129 TRP B C 1
ATOM 2486 O O . TRP B 1 129 ? -2.264 -17.922 -2.379 1 95 129 TRP B O 1
ATOM 2496 N N . PHE B 1 130 ? -1.494 -16.734 -4.172 1 92.75 130 PHE B N 1
ATOM 2497 C CA . PHE B 1 130 ? -2.311 -15.555 -3.934 1 92.75 130 PHE B CA 1
ATOM 2498 C C . PHE B 1 130 ? -3 -15.102 -5.219 1 92.75 130 PHE B C 1
ATOM 2500 O O . PHE B 1 130 ? -2.34 -14.859 -6.23 1 92.75 130 PHE B O 1
ATOM 2507 N N . GLY B 1 131 ? -4.371 -15.086 -5.215 1 94.69 131 GLY B N 1
ATOM 2508 C CA . GLY B 1 131 ? -5.121 -14.359 -6.223 1 94.69 131 GLY B CA 1
ATOM 2509 C C . GLY B 1 131 ? -5.363 -12.906 -5.855 1 94.69 131 GLY B C 1
ATOM 2510 O O . GLY B 1 131 ? -5.898 -12.617 -4.781 1 94.69 131 GLY B O 1
ATOM 2511 N N . LEU B 1 132 ? -4.977 -12 -6.809 1 92.19 132 LEU B N 1
ATOM 2512 C CA . LEU B 1 132 ? -4.918 -10.586 -6.469 1 92.19 132 LEU B CA 1
ATOM 2513 C C . LEU B 1 132 ? -5.781 -9.758 -7.418 1 92.19 132 LEU B C 1
ATOM 2515 O O . LEU B 1 132 ? -5.91 -10.094 -8.602 1 92.19 132 LEU B O 1
ATOM 2519 N N . GLU B 1 133 ? -6.359 -8.648 -6.848 1 90.62 133 GLU B N 1
ATOM 2520 C CA . GLU B 1 133 ? -6.984 -7.582 -7.625 1 90.62 133 GLU B CA 1
ATOM 2521 C C . GLU B 1 133 ? -6.367 -6.223 -7.297 1 90.62 133 GLU B C 1
ATOM 2523 O O . GLU B 1 133 ? -6.059 -5.941 -6.137 1 90.62 133 GLU B O 1
ATOM 2528 N N . TYR B 1 134 ? -6.156 -5.438 -8.367 1 84.25 134 TYR B N 1
ATOM 2529 C CA . TYR B 1 134 ? -5.621 -4.086 -8.219 1 84.25 134 TYR B CA 1
ATOM 2530 C C . TYR B 1 134 ? -6.738 -3.053 -8.219 1 84.25 134 TYR B C 1
ATOM 2532 O O . TYR B 1 134 ? -7.207 -2.643 -9.289 1 84.25 134 TYR B O 1
ATOM 2540 N N . PRO B 1 135 ? -7.07 -2.629 -7.043 1 78 135 PRO B N 1
ATOM 2541 C CA . PRO B 1 135 ? -8.266 -1.784 -6.977 1 78 135 PRO B CA 1
ATOM 2542 C C . PRO B 1 135 ? -8.07 -0.43 -7.656 1 78 135 PRO B C 1
ATOM 2544 O O . PRO B 1 135 ? -9.039 0.166 -8.141 1 78 135 PRO B O 1
ATOM 2547 N N . ASP B 1 136 ? -6.828 -0.025 -7.84 1 72.88 136 ASP B N 1
ATOM 2548 C CA . ASP B 1 136 ? -6.574 1.309 -8.375 1 72.88 136 ASP B CA 1
ATOM 2549 C C . ASP B 1 136 ? -6.383 1.262 -9.891 1 72.88 136 ASP B C 1
ATOM 2551 O O . ASP B 1 136 ? -6.238 2.303 -10.539 1 72.88 136 ASP B O 1
ATOM 2555 N N . THR B 1 137 ? -6.301 0.146 -10.406 1 80.31 137 THR B N 1
ATOM 2556 C CA . THR B 1 137 ? -6.199 -0.057 -11.844 1 80.31 137 THR B CA 1
ATOM 2557 C C . THR B 1 137 ? -7.309 -0.98 -12.336 1 80.31 137 THR B C 1
ATOM 2559 O O . THR B 1 137 ? -7.125 -2.195 -12.414 1 80.31 137 THR B O 1
ATOM 2562 N N . PRO B 1 138 ? -8.43 -0.303 -12.727 1 84.69 138 PRO B N 1
ATOM 2563 C CA . PRO B 1 138 ? -9.594 -1.115 -13.109 1 84.69 138 PRO B CA 1
ATOM 2564 C C . PRO B 1 138 ? -9.258 -2.152 -14.18 1 84.69 138 PRO B C 1
ATOM 2566 O O . PRO B 1 138 ? -8.609 -1.829 -15.18 1 84.69 138 PRO B O 1
ATOM 2569 N N . GLY B 1 139 ? -9.539 -3.436 -13.828 1 92.94 139 GLY B N 1
ATOM 2570 C CA . GLY B 1 139 ? -9.375 -4.52 -14.781 1 92.94 139 GLY B CA 1
ATOM 2571 C C . GLY B 1 139 ? -8.047 -5.246 -14.633 1 92.94 139 GLY B C 1
ATOM 2572 O O . GLY B 1 139 ? -7.793 -6.23 -15.336 1 92.94 139 GLY B O 1
ATOM 2573 N N . LEU B 1 140 ? -7.246 -4.785 -13.75 1 93.44 140 LEU B N 1
ATOM 2574 C CA . LEU B 1 140 ? -5.957 -5.438 -13.547 1 93.44 140 LEU B CA 1
ATOM 2575 C C . LEU B 1 140 ? -6.027 -6.441 -12.406 1 93.44 140 LEU B C 1
ATOM 2577 O O . LEU B 1 140 ? -6.562 -6.133 -11.336 1 93.44 140 LEU B O 1
ATOM 2581 N N . PHE B 1 141 ? -5.582 -7.656 -12.688 1 95.62 141 PHE B N 1
ATOM 2582 C CA . PHE B 1 141 ? -5.504 -8.742 -11.719 1 95.62 141 PHE B CA 1
ATOM 2583 C C . PHE B 1 141 ? -4.121 -9.383 -11.727 1 95.62 141 PHE B C 1
ATOM 2585 O O . PHE B 1 141 ? -3.311 -9.109 -12.617 1 95.62 141 PHE B O 1
ATOM 2592 N N . GLY B 1 142 ? -3.873 -10.227 -10.734 1 95.69 142 GLY B N 1
ATOM 2593 C CA . GLY B 1 142 ? -2.596 -10.914 -10.664 1 95.69 142 GLY B CA 1
ATOM 2594 C C . GLY B 1 142 ? -2.656 -12.203 -9.867 1 95.69 142 GLY B C 1
ATOM 2595 O O . GLY B 1 142 ? -3.654 -12.484 -9.195 1 95.69 142 GLY B O 1
ATOM 2596 N N . VAL B 1 143 ? -1.607 -12.984 -10.039 1 96.94 143 VAL B N 1
ATOM 2597 C CA . VAL B 1 143 ? -1.382 -14.195 -9.266 1 96.94 143 VAL B CA 1
ATOM 2598 C C . VAL B 1 143 ? 0.086 -14.281 -8.859 1 96.94 143 VAL B C 1
ATOM 2600 O O . VAL B 1 143 ? 0.978 -13.992 -9.656 1 96.94 143 VAL B O 1
ATOM 2603 N N . LEU B 1 144 ? 0.321 -14.641 -7.598 1 96.06 144 LEU B N 1
ATOM 2604 C CA . LEU B 1 144 ? 1.614 -15.125 -7.125 1 96.06 144 LEU B CA 1
ATOM 2605 C C . LEU B 1 144 ? 1.544 -16.609 -6.762 1 96.06 144 LEU B C 1
ATOM 2607 O O . LEU B 1 144 ? 0.68 -17.016 -5.984 1 96.06 144 LEU B O 1
ATOM 2611 N N . ASP B 1 145 ? 2.465 -17.391 -7.34 1 97.31 145 ASP B N 1
ATOM 2612 C CA . ASP B 1 145 ? 2.537 -18.828 -7.102 1 97.31 145 ASP B CA 1
ATOM 2613 C C . ASP B 1 145 ? 3.955 -19.25 -6.73 1 97.31 145 ASP B C 1
ATOM 2615 O O . ASP B 1 145 ? 4.922 -18.844 -7.379 1 97.31 145 ASP B O 1
ATOM 2619 N N . PHE B 1 146 ? 4.027 -20.172 -5.723 1 96.44 146 PHE B N 1
ATOM 2620 C CA . PHE B 1 146 ? 5.344 -20.594 -5.254 1 96.44 146 PHE B CA 1
ATOM 2621 C C . PHE B 1 146 ? 5.402 -22.109 -5.098 1 96.44 146 PHE B C 1
ATOM 2623 O O . PHE B 1 146 ? 4.445 -22.734 -4.633 1 96.44 146 PHE B O 1
ATOM 2630 N N . PHE B 1 147 ? 6.582 -22.672 -5.465 1 97.5 147 PHE B N 1
ATOM 2631 C CA . PHE B 1 147 ? 6.691 -24.125 -5.656 1 97.5 147 PHE B CA 1
ATOM 2632 C C . PHE B 1 147 ? 7.906 -24.672 -4.922 1 97.5 147 PHE B C 1
ATOM 2634 O O . PHE B 1 147 ? 8.875 -23.953 -4.684 1 97.5 147 PHE B O 1
ATOM 2641 N N . THR B 1 148 ? 7.855 -26.031 -4.734 1 95.5 148 THR B N 1
ATOM 2642 C CA . THR B 1 148 ? 8.914 -26.719 -4.004 1 95.5 148 THR B CA 1
ATOM 2643 C C . THR B 1 148 ? 10.203 -26.766 -4.82 1 95.5 148 THR B C 1
ATOM 2645 O O . THR B 1 148 ? 11.297 -26.859 -4.262 1 95.5 148 THR B O 1
ATOM 2648 N N . ASP B 1 149 ? 10.008 -26.766 -6.18 1 96.62 149 ASP B N 1
ATOM 2649 C CA . ASP B 1 149 ? 11.156 -26.859 -7.082 1 96.62 149 ASP B CA 1
ATOM 2650 C C . ASP B 1 149 ? 10.742 -26.578 -8.523 1 96.62 149 ASP B C 1
ATOM 2652 O O . ASP B 1 149 ? 9.57 -26.297 -8.797 1 96.62 149 ASP B O 1
ATOM 2656 N N . GLU B 1 150 ? 11.719 -26.609 -9.453 1 97.25 150 GLU B N 1
ATOM 2657 C CA . GLU B 1 150 ? 11.492 -26.312 -10.867 1 97.25 150 GLU B CA 1
ATOM 2658 C C . GLU B 1 150 ? 10.516 -27.312 -11.484 1 97.25 150 GLU B C 1
ATOM 2660 O O . GLU B 1 150 ? 9.734 -26.953 -12.367 1 97.25 150 GLU B O 1
ATOM 2665 N N . GLU B 1 151 ? 10.547 -28.5 -11.039 1 97.25 151 GLU B N 1
ATOM 2666 C CA . GLU B 1 151 ? 9.609 -29.5 -11.547 1 97.25 151 GLU B CA 1
ATOM 2667 C C . GLU B 1 151 ? 8.172 -29.109 -11.211 1 97.25 151 GLU B C 1
ATOM 2669 O O . GLU B 1 151 ? 7.273 -29.25 -12.047 1 97.25 151 GLU B O 1
ATOM 2674 N N . GLY B 1 152 ? 8 -28.641 -9.984 1 96.94 152 GLY B N 1
ATOM 2675 C CA . GLY B 1 152 ? 6.688 -28.156 -9.594 1 96.94 152 GLY B CA 1
ATOM 2676 C C . GLY B 1 152 ? 6.211 -26.984 -10.43 1 96.94 152 GLY B C 1
ATOM 2677 O O . GLY B 1 152 ? 5.047 -26.938 -10.828 1 96.94 152 GLY B O 1
ATOM 2678 N N . ARG B 1 153 ? 7.09 -26.016 -10.719 1 97.12 153 ARG B N 1
ATOM 2679 C CA . ARG B 1 153 ? 6.754 -24.875 -11.555 1 97.12 153 ARG B CA 1
ATOM 2680 C C . ARG B 1 153 ? 6.332 -25.312 -12.953 1 97.12 153 ARG B C 1
ATOM 2682 O O . ARG B 1 153 ? 5.316 -24.844 -13.477 1 97.12 153 ARG B O 1
ATOM 2689 N N . LYS B 1 154 ? 7.094 -26.25 -13.539 1 96.88 154 LYS B N 1
ATOM 2690 C CA . LYS B 1 154 ? 6.781 -26.75 -14.875 1 96.88 154 LYS B CA 1
ATOM 2691 C C . LYS B 1 154 ? 5.445 -27.5 -14.883 1 96.88 154 LYS B C 1
ATOM 2693 O O . LYS B 1 154 ? 4.652 -27.344 -15.812 1 96.88 154 LYS B O 1
ATOM 2698 N N . PHE B 1 155 ? 5.258 -28.234 -13.859 1 96.25 155 PHE B N 1
ATOM 2699 C CA . PHE B 1 155 ? 4 -28.969 -13.734 1 96.25 155 PHE B CA 1
ATOM 2700 C C . PHE B 1 155 ? 2.82 -28 -13.68 1 96.25 155 PHE B C 1
ATOM 2702 O O . PHE B 1 155 ? 1.808 -28.203 -14.352 1 96.25 155 PHE B O 1
ATOM 2709 N N . HIS B 1 156 ? 2.932 -26.953 -12.891 1 96.62 156 HIS B N 1
ATOM 2710 C CA . HIS B 1 156 ? 1.9 -25.922 -12.773 1 96.62 156 HIS B CA 1
ATOM 2711 C C . HIS B 1 156 ? 1.608 -25.281 -14.125 1 96.62 156 HIS B C 1
ATOM 2713 O O . HIS B 1 156 ? 0.446 -25.125 -14.508 1 96.62 156 HIS B O 1
ATOM 2719 N N . LEU B 1 157 ? 2.617 -24.984 -14.93 1 96.38 157 LEU B N 1
ATOM 2720 C CA . LEU B 1 157 ? 2.49 -24.281 -16.203 1 96.38 157 LEU B CA 1
ATOM 2721 C C . LEU B 1 157 ? 1.85 -25.172 -17.25 1 96.38 157 LEU B C 1
ATOM 2723 O O . LEU B 1 157 ? 1.297 -24.688 -18.234 1 96.38 157 LEU B O 1
ATOM 2727 N N . ALA B 1 158 ? 1.9 -26.484 -17 1 95.94 158 ALA B N 1
ATOM 2728 C CA . ALA B 1 158 ? 1.298 -27.438 -17.938 1 95.94 158 ALA B CA 1
ATOM 2729 C C . ALA B 1 158 ? -0.043 -27.953 -17.406 1 95.94 158 ALA B C 1
ATOM 2731 O O . ALA B 1 158 ? -0.724 -28.734 -18.062 1 95.94 158 ALA B O 1
ATOM 2732 N N . GLY B 1 159 ? -0.447 -27.531 -16.266 1 96.25 159 GLY B N 1
ATOM 2733 C CA . GLY B 1 159 ? -1.559 -28.125 -15.539 1 96.25 159 GLY B CA 1
ATOM 2734 C C . GLY B 1 159 ? -2.896 -27.5 -15.875 1 96.25 159 GLY B C 1
ATOM 2735 O O . GLY B 1 159 ? -2.996 -26.703 -16.812 1 96.25 159 GLY B O 1
ATOM 2736 N N . LYS B 1 160 ? -3.879 -27.891 -15.086 1 96.88 160 LYS B N 1
ATOM 2737 C CA . LYS B 1 160 ? -5.273 -27.531 -15.336 1 96.88 160 LYS B CA 1
ATOM 2738 C C . LYS B 1 160 ? -5.492 -26.031 -15.172 1 96.88 160 LYS B C 1
ATOM 2740 O O . LYS B 1 160 ? -6.277 -25.422 -15.906 1 96.88 160 LYS B O 1
ATOM 2745 N N . ALA B 1 161 ? -4.855 -25.406 -14.219 1 96.38 161 ALA B N 1
ATOM 2746 C CA . ALA B 1 161 ? -5.008 -23.969 -14.008 1 96.38 161 ALA B CA 1
ATOM 2747 C C . ALA B 1 161 ? -4.547 -23.188 -15.227 1 96.38 161 ALA B C 1
ATOM 2749 O O . ALA B 1 161 ? -5.258 -22.297 -15.703 1 96.38 161 ALA B O 1
ATOM 2750 N N . ALA B 1 162 ? -3.402 -23.5 -15.742 1 96.62 162 ALA B N 1
ATOM 2751 C CA . ALA B 1 162 ? -2.854 -22.844 -16.922 1 96.62 162 ALA B CA 1
ATOM 2752 C C . ALA B 1 162 ? -3.732 -23.078 -18.141 1 96.62 162 ALA B C 1
ATOM 2754 O O . ALA B 1 162 ? -3.973 -22.172 -18.938 1 96.62 162 ALA B O 1
ATOM 2755 N N . GLN B 1 163 ? -4.23 -24.234 -18.266 1 97.12 163 GLN B N 1
ATOM 2756 C CA . GLN B 1 163 ? -5.109 -24.578 -19.391 1 97.12 163 GLN B CA 1
ATOM 2757 C C . GLN B 1 163 ? -6.398 -23.766 -19.328 1 97.12 163 GLN B C 1
ATOM 2759 O O . GLN B 1 163 ? -6.902 -23.312 -20.359 1 97.12 163 GLN B O 1
ATOM 2764 N N . ALA B 1 164 ? -6.918 -23.609 -18.188 1 96.94 164 ALA B N 1
ATOM 2765 C CA . ALA B 1 164 ? -8.133 -22.828 -18.016 1 96.94 164 ALA B CA 1
ATOM 2766 C C . ALA B 1 164 ? -7.926 -21.391 -18.469 1 96.94 164 ALA B C 1
ATOM 2768 O O . ALA B 1 164 ? -8.797 -20.797 -19.109 1 96.94 164 ALA B O 1
ATOM 2769 N N . VAL B 1 165 ? -6.77 -20.781 -18.141 1 97.38 165 VAL B N 1
ATOM 2770 C CA . VAL B 1 165 ? -6.457 -19.406 -18.562 1 97.38 165 VAL B CA 1
ATOM 2771 C C . VAL B 1 165 ? -6.352 -19.359 -20.094 1 97.38 165 VAL B C 1
ATOM 2773 O O . VAL B 1 165 ? -6.93 -18.469 -20.719 1 97.38 165 VAL B O 1
ATOM 2776 N N . ARG B 1 166 ? -5.66 -20.281 -20.688 1 97.19 166 ARG B N 1
ATOM 2777 C CA . ARG B 1 166 ? -5.473 -20.297 -22.125 1 97.19 166 ARG B CA 1
ATOM 2778 C C . ARG B 1 166 ? -6.812 -20.375 -22.859 1 97.19 166 ARG B C 1
ATOM 2780 O O . ARG B 1 166 ? -7.012 -19.719 -23.875 1 97.19 166 ARG B O 1
ATOM 2787 N N . ALA B 1 167 ? -7.676 -21.094 -22.297 1 97.25 167 ALA B N 1
ATOM 2788 C CA . ALA B 1 167 ? -8.969 -21.359 -22.938 1 97.25 167 ALA B CA 1
ATOM 2789 C C . ALA B 1 167 ? -9.797 -20.078 -23.031 1 97.25 167 ALA B C 1
ATOM 2791 O O . ALA B 1 167 ? -10.633 -19.938 -23.922 1 97.25 167 ALA B O 1
ATOM 2792 N N . VAL B 1 168 ? -9.531 -19.156 -22.109 1 97.31 168 VAL B N 1
ATOM 2793 C CA . VAL B 1 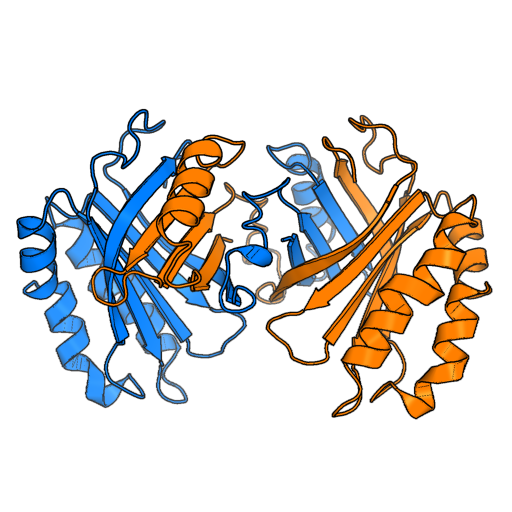168 ? -10.43 -18 -22.047 1 97.31 168 VAL B CA 1
ATOM 2794 C C . VAL B 1 168 ? -9.68 -16.734 -22.422 1 97.31 168 VAL B C 1
ATOM 2796 O O . VAL B 1 168 ? -10.234 -15.633 -22.375 1 97.31 168 VAL B O 1
ATOM 2799 N N . THR B 1 169 ? -8.453 -16.812 -22.781 1 97.75 169 THR B N 1
ATOM 2800 C CA . THR B 1 169 ? -7.59 -15.664 -23.016 1 97.75 169 THR B CA 1
ATOM 2801 C C . THR B 1 169 ? -8.172 -14.758 -24.094 1 97.75 169 THR B C 1
ATOM 2803 O O . THR B 1 169 ? -8.336 -13.555 -23.875 1 97.75 169 THR B O 1
ATOM 2806 N N . ASP B 1 170 ? -8.648 -15.234 -25.203 1 97.62 170 ASP B N 1
ATOM 2807 C CA . ASP B 1 170 ? -9.148 -14.438 -26.312 1 97.62 170 ASP B CA 1
ATOM 2808 C C . ASP B 1 170 ? -10.469 -13.758 -25.953 1 97.62 170 ASP B C 1
ATOM 2810 O O . ASP B 1 170 ? -10.742 -12.648 -26.406 1 97.62 170 ASP B O 1
ATOM 2814 N N . GLU B 1 171 ? -11.164 -14.383 -25.094 1 98.19 171 GLU B N 1
ATOM 2815 C CA . GLU B 1 171 ? -12.477 -13.867 -24.734 1 98.19 171 GLU B CA 1
ATOM 2816 C C . GLU B 1 171 ? -12.375 -12.82 -23.625 1 98.19 171 GLU B C 1
ATOM 2818 O O . GLU B 1 171 ? -13.055 -11.797 -23.656 1 98.19 171 GLU B O 1
ATOM 2823 N N . LEU B 1 172 ? -11.508 -13.023 -22.656 1 98.56 172 LEU B N 1
ATOM 2824 C CA . LEU B 1 172 ? -11.609 -12.266 -21.406 1 98.56 172 LEU B CA 1
ATOM 2825 C C . LEU B 1 172 ? -10.461 -11.266 -21.297 1 98.56 172 LEU B C 1
ATOM 2827 O O . LEU B 1 172 ? -10.594 -10.242 -20.609 1 98.56 172 LEU B O 1
ATOM 2831 N N . LEU B 1 173 ? -9.305 -11.562 -21.938 1 98.38 173 LEU B N 1
ATOM 2832 C CA . LEU B 1 173 ? -8.125 -10.758 -21.656 1 98.38 173 LEU B CA 1
ATOM 2833 C C . LEU B 1 173 ? -7.797 -9.844 -22.844 1 98.38 173 LEU B C 1
ATOM 2835 O O . LEU B 1 173 ? -7.93 -10.25 -24 1 98.38 173 LEU B O 1
ATOM 2839 N N . ALA B 1 174 ? -7.406 -8.648 -22.531 1 98.06 174 ALA B N 1
ATOM 2840 C CA . ALA B 1 174 ? -7.059 -7.652 -23.531 1 98.06 174 ALA B CA 1
ATOM 2841 C C . ALA B 1 174 ? -5.766 -8.023 -24.25 1 98.06 174 ALA B C 1
ATOM 2843 O O . ALA B 1 174 ? -5.523 -7.59 -25.375 1 98.06 174 ALA B O 1
ATOM 2844 N N . GLU B 1 175 ? -4.871 -8.789 -23.656 1 97.19 175 GLU B N 1
ATOM 2845 C CA . GLU B 1 175 ? -3.615 -9.359 -24.125 1 97.19 175 GLU B CA 1
ATOM 2846 C C . GLU B 1 175 ? -3.27 -10.641 -23.375 1 97.19 175 GLU B C 1
ATOM 2848 O O . GLU B 1 175 ? -3.82 -10.898 -22.297 1 97.19 175 GLU B O 1
ATOM 2853 N N . PRO B 1 176 ? -2.377 -11.422 -23.953 1 96.62 176 PRO B N 1
ATOM 2854 C CA . PRO B 1 176 ? -1.974 -12.617 -23.219 1 96.62 176 PRO B CA 1
ATOM 2855 C C . PRO B 1 176 ? -1.409 -12.297 -21.844 1 96.62 176 PRO B C 1
ATOM 2857 O O . PRO B 1 176 ? -0.799 -11.242 -21.641 1 96.62 176 PRO B O 1
ATOM 2860 N N . ALA B 1 177 ? -1.641 -13.211 -20.906 1 96.62 177 ALA B N 1
ATOM 2861 C CA . ALA B 1 177 ? -1.109 -13.016 -19.562 1 96.62 177 ALA B CA 1
ATOM 2862 C C . ALA B 1 177 ? 0.389 -12.734 -19.594 1 96.62 177 ALA B C 1
ATOM 2864 O O . ALA B 1 177 ? 1.122 -13.336 -20.391 1 96.62 177 ALA B O 1
ATOM 2865 N N . ASP B 1 178 ? 0.793 -11.844 -18.781 1 94.81 178 ASP B N 1
ATOM 2866 C CA . ASP B 1 178 ? 2.215 -11.57 -18.609 1 94.81 178 ASP B CA 1
ATOM 2867 C C . ASP B 1 178 ? 2.801 -12.422 -17.484 1 94.81 178 ASP B C 1
ATOM 2869 O O . ASP B 1 178 ? 2.516 -12.188 -16.297 1 94.81 178 ASP B O 1
ATOM 2873 N N . VAL B 1 179 ? 3.65 -13.445 -17.844 1 96.06 179 VAL B N 1
ATOM 2874 C CA . VAL B 1 179 ? 4.156 -14.43 -16.891 1 96.06 179 VAL B CA 1
ATOM 2875 C C . VAL B 1 179 ? 5.656 -14.219 -16.672 1 96.06 179 VAL B C 1
ATOM 2877 O O . VAL B 1 179 ? 6.426 -14.211 -17.641 1 96.06 179 VAL B O 1
ATOM 2880 N N . ALA B 1 180 ? 6.086 -14.078 -15.477 1 95.94 180 ALA B N 1
ATOM 2881 C CA . ALA B 1 180 ? 7.5 -13.969 -15.133 1 95.94 180 ALA B CA 1
ATOM 2882 C C . ALA B 1 180 ? 7.918 -15.078 -14.172 1 95.94 180 ALA B C 1
ATOM 2884 O O . ALA B 1 180 ? 7.266 -15.305 -13.148 1 95.94 180 ALA B O 1
ATOM 2885 N N . ASP B 1 181 ? 9.07 -15.703 -14.5 1 96.75 181 ASP B N 1
ATOM 2886 C CA . ASP B 1 181 ? 9.695 -16.625 -13.562 1 96.75 181 ASP B CA 1
ATOM 2887 C C . ASP B 1 181 ? 10.484 -15.867 -12.5 1 96.75 181 ASP B C 1
ATOM 2889 O O . ASP B 1 181 ? 11.195 -14.906 -12.812 1 96.75 181 ASP B O 1
ATOM 2893 N N . VAL B 1 182 ? 10.344 -16.406 -11.211 1 96.56 182 VAL B N 1
ATOM 2894 C CA . VAL B 1 182 ? 11.086 -15.711 -10.164 1 96.56 182 VAL B CA 1
ATOM 2895 C C . VAL B 1 182 ? 11.773 -16.734 -9.258 1 96.56 182 VAL B C 1
ATOM 2897 O O . VAL B 1 182 ? 11.312 -17.859 -9.133 1 96.56 182 VAL B O 1
ATOM 2900 N N . ASP B 1 183 ? 12.906 -16.281 -8.68 1 96.62 183 ASP B N 1
ATOM 2901 C CA . ASP B 1 183 ? 13.516 -16.891 -7.504 1 96.62 183 ASP B CA 1
ATOM 2902 C C . ASP B 1 183 ? 13.102 -16.172 -6.227 1 96.62 183 ASP B C 1
ATOM 2904 O O . ASP B 1 183 ? 13.07 -14.938 -6.191 1 96.62 183 ASP B O 1
ATOM 2908 N N . VAL B 1 184 ? 12.82 -16.969 -5.188 1 94.88 184 VAL B N 1
ATOM 2909 C CA . VAL B 1 184 ? 12.523 -16.375 -3.885 1 94.88 184 VAL B CA 1
ATOM 2910 C C . VAL B 1 184 ? 13.828 -16.031 -3.17 1 94.88 184 VAL B C 1
ATOM 2912 O O . VAL B 1 184 ? 14.641 -16.906 -2.881 1 94.88 184 VAL B O 1
ATOM 2915 N N . VAL B 1 185 ? 14 -14.734 -2.912 1 93.25 185 VAL B N 1
ATOM 2916 C CA . VAL B 1 185 ? 15.18 -14.266 -2.193 1 93.25 185 VAL B CA 1
ATOM 2917 C C . VAL B 1 185 ? 15 -14.508 -0.695 1 93.25 185 VAL B C 1
ATOM 2919 O O . VAL B 1 185 ? 15.875 -15.086 -0.046 1 93.25 185 VAL B O 1
ATOM 2922 N N . ALA B 1 186 ? 13.875 -14.07 -0.173 1 91.38 186 ALA B N 1
ATOM 2923 C CA . ALA B 1 186 ? 13.516 -14.305 1.226 1 91.38 186 ALA B CA 1
ATOM 2924 C C . ALA B 1 186 ? 12.016 -14.109 1.447 1 91.38 186 ALA B C 1
ATOM 2926 O O . ALA B 1 186 ? 11.352 -13.43 0.67 1 91.38 186 ALA B O 1
ATOM 2927 N N . THR B 1 187 ? 11.516 -14.836 2.432 1 89.06 187 THR B N 1
ATOM 2928 C CA . THR B 1 187 ? 10.125 -14.672 2.832 1 89.06 187 THR B CA 1
ATOM 2929 C C . THR B 1 187 ? 10 -14.625 4.352 1 89.06 187 THR B C 1
ATOM 2931 O O . THR B 1 187 ? 10.859 -15.141 5.066 1 89.06 187 THR B O 1
ATOM 2934 N N . LYS B 1 188 ? 9.023 -13.906 4.84 1 83.31 188 LYS B N 1
ATOM 2935 C CA . LYS B 1 188 ? 8.516 -13.922 6.207 1 83.31 188 LYS B CA 1
ATOM 2936 C C . LYS B 1 188 ? 7.012 -14.156 6.234 1 83.31 188 LYS B C 1
ATOM 2938 O O . LYS B 1 188 ? 6.258 -13.461 5.547 1 83.31 188 LYS B O 1
ATOM 2943 N N . ILE B 1 189 ? 6.59 -15.227 6.898 1 81.44 189 ILE B N 1
ATOM 2944 C CA . ILE B 1 189 ? 5.18 -15.562 7.066 1 81.44 189 ILE B CA 1
ATOM 2945 C C . ILE B 1 189 ? 4.914 -15.969 8.516 1 81.44 189 ILE B C 1
ATOM 2947 O O . ILE B 1 189 ? 5.387 -17.016 8.969 1 81.44 189 ILE B O 1
ATOM 2951 N N . THR B 1 190 ? 4.227 -15.102 9.258 1 78.31 190 THR B N 1
ATOM 2952 C CA . THR B 1 190 ? 4.027 -15.352 10.68 1 78.31 190 THR B CA 1
ATOM 2953 C C . THR B 1 190 ? 2.549 -15.57 10.992 1 78.31 190 THR B C 1
ATOM 2955 O O . THR B 1 190 ? 2.191 -15.93 12.117 1 78.31 190 THR B O 1
ATOM 2958 N N . VAL B 1 191 ? 1.688 -15.359 10 1 74.38 191 VAL B N 1
ATOM 2959 C CA . VAL B 1 191 ? 0.256 -15.539 10.211 1 74.38 191 VAL B CA 1
ATOM 2960 C C . VAL B 1 191 ? -0.293 -16.531 9.195 1 74.38 191 VAL B C 1
ATOM 2962 O O . VAL B 1 191 ? 0.311 -16.75 8.148 1 74.38 191 VAL B O 1
ATOM 2965 N N . ARG B 1 192 ? -1.385 -17.094 9.555 1 73.12 192 ARG B N 1
ATOM 2966 C CA . ARG B 1 192 ? -2.029 -18.031 8.648 1 73.12 192 ARG B CA 1
ATOM 2967 C C . ARG B 1 192 ? -2.562 -17.328 7.406 1 73.12 192 ARG B C 1
ATOM 2969 O O . ARG B 1 192 ? -3.127 -16.234 7.504 1 73.12 192 ARG B O 1
ATOM 2976 N N . VAL B 1 193 ? -2.195 -17.891 6.305 1 69.69 193 VAL B N 1
ATOM 2977 C CA . VAL B 1 193 ? -2.639 -17.406 5.004 1 69.69 193 VAL B CA 1
ATOM 2978 C C . VAL B 1 193 ? -3.877 -18.188 4.555 1 69.69 193 VAL B C 1
ATOM 2980 O O . VAL B 1 193 ? -3.916 -19.406 4.652 1 69.69 193 VAL B O 1
#

Secondary structure (DSSP, 8-state):
-EEEEEEEB-GGGHHHHHHHHHHHTTSS-SEEEEEEESSSTTEEEEEEE-TT-----GGGBSS--EEEEEEEEEEEE-S-SS--STTTT--EEEEEEEEBPTT-HHHHHHIIIIIIHHHHTT-TTEEEEEEEE-TTSTTEEEEEEEESSHHHHHHHHHSHHHHHHHHHHHHHBSS--EEEEEEEEEEEE-S--/-EEEEEEEB-GGGHHHHHHHHHHHTTSS-SEEEEEEESSSTTEEEEEEE-TT-----GGGBSS--EEEEEEEEEEEE-S-SS--STTTT--EEEEEEEEBPTT-HHHHHHIIIIIIHHHHTT-TTEEEEEEEE-TTSTTEEEEEEEESSHHHHHHHHHSHHHHHHHHHHHHHBSS--EEEEEEEEEEEE-S--

Solvent-accessible surface area (backbone atoms only — not comparable to full-atom values): 19682 Å² total; per-residue (Å²): 95,29,39,43,32,40,39,37,32,27,87,90,25,37,66,59,53,52,50,45,49,69,74,39,44,82,56,86,48,30,32,30,36,37,30,37,26,69,89,43,70,39,32,34,42,35,41,43,29,55,55,83,47,68,70,70,58,68,90,40,32,70,54,82,64,50,55,41,39,29,39,74,76,38,67,43,61,74,57,64,69,60,44,86,46,52,39,52,73,27,45,30,35,39,47,36,41,40,43,34,27,93,91,25,41,68,58,51,49,45,41,46,62,45,58,34,43,61,46,49,76,70,39,84,40,51,36,37,37,37,33,35,35,28,78,79,41,87,40,37,32,36,39,42,40,24,10,61,39,71,66,34,49,54,49,48,68,69,30,70,44,41,50,55,50,62,73,39,34,84,78,36,30,69,52,79,67,48,76,40,51,26,37,42,71,32,39,26,39,58,55,92,99,94,27,37,43,32,40,38,38,31,28,88,90,25,37,68,59,54,53,51,46,49,69,74,39,44,84,56,85,48,30,32,31,37,37,29,36,26,68,86,44,72,39,32,34,42,36,41,43,30,56,57,83,46,68,67,71,58,66,89,42,33,68,54,85,65,50,55,41,40,29,40,74,75,37,65,45,59,72,56,64,70,60,42,88,46,52,39,53,72,27,47,30,35,38,48,35,41,40,42,34,28,93,90,25,41,68,58,52,50,44,41,48,63,45,57,33,44,62,46,50,77,69,38,84,39,53,37,36,36,39,33,36,35,29,79,79,40,86,40,36,33,34,39,42,41,24,10,62,40,72,66,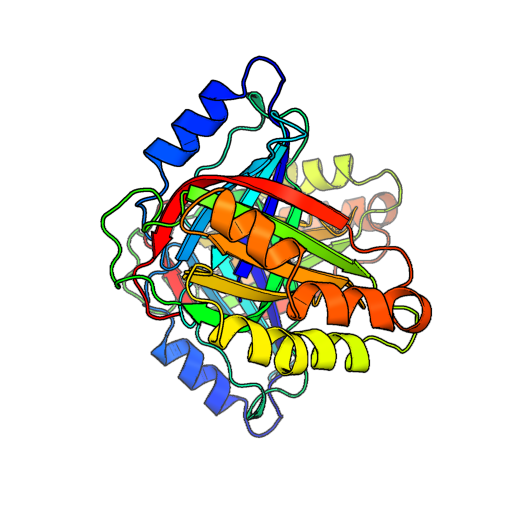35,49,53,48,50,68,69,30,69,44,42,50,55,50,63,74,39,34,84,78,37,29,69,53,78,68,47,79,40,52,26,37,44,71,31,39,24,38,59,53,91,100

Organism: Armillaria gallica (NCBI:txid47427)

Radius of gyration: 21.85 Å; Cα contacts (8 Å, |Δi|>4): 890; chains: 2; bounding box: 52×63×51 Å

Foldseek 3Di:
DKDKDKDFADPVCLVVVVVVCVVDVPPPAPDWDWAADPVRRRMIIIIGDHPVPVPPDCVVPPDDDDDADKDFLDKAAPFDAFQPDFQSLFFKKKKKKFAWDVPQLVVVSCLQNPVLVVFLVVQPFFGIKTWIDGPVDPRMTIMITTGNDPVSVVCSCVDDSVVSCVVCCVPTGPDDMDMDMDGRRGDGDNDDD/DKDKDKDFADPVCLVVVVVVCVVDVPPPAPDKDWAADPVRRRMIIIMGDHPPPVPPDCVVPPDDDDDADKDFLDKAAPFDAFQDDFCSLFFKKKKKKFAWDVPQLVVVSCLQNPVLVVFLVVQPFFGIKTWIDGPVDPRMTIMITTGNDPVSVVCSCVDDSVVSCVVCCVPTGPDDMDMDMDGRPGDGDNDDD